Protein AF-0000000085076471 (afdb_homodimer)

Solvent-accessible surface area (backbone atoms only — not comparable to full-atom values): 41042 Å² total; per-residue (Å²): 130,79,91,50,96,36,55,68,54,62,68,54,58,72,89,50,57,56,76,77,64,23,30,38,33,40,38,34,35,48,52,70,43,69,57,52,40,58,77,65,61,58,51,80,70,70,42,78,52,56,52,44,50,57,55,6,49,51,4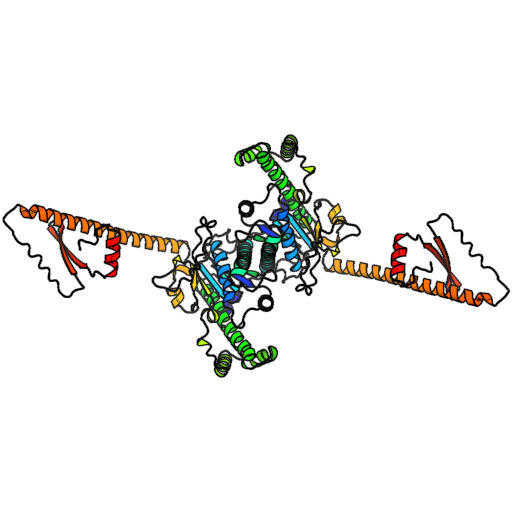9,30,46,60,80,34,77,55,45,38,41,33,43,34,41,87,64,33,37,37,39,32,29,39,29,70,55,60,65,81,64,39,24,48,46,53,54,34,10,36,40,32,6,27,28,39,18,35,40,59,71,46,38,56,77,51,32,72,90,46,77,84,86,68,68,66,39,35,31,23,41,75,38,62,32,78,41,72,67,55,43,47,34,39,56,26,37,54,34,52,46,32,31,53,52,40,54,49,41,45,40,42,45,44,37,30,74,74,69,64,41,48,73,68,55,32,49,58,68,50,55,87,56,51,72,68,54,45,51,49,53,29,45,75,74,72,40,62,74,86,70,51,59,43,53,61,46,40,16,42,36,36,30,51,40,88,68,62,56,91,94,58,68,78,61,57,48,71,58,73,73,58,55,84,82,51,64,77,57,83,70,74,56,52,33,59,40,52,58,71,67,68,55,62,68,47,50,68,71,47,59,64,60,79,44,42,64,70,56,46,52,50,50,49,49,51,48,47,50,50,47,48,49,46,46,50,46,48,49,48,45,48,50,51,46,49,49,47,48,48,47,51,53,51,45,56,64,54,56,69,66,66,77,85,67,81,72,79,74,75,76,72,76,75,60,72,96,61,55,45,74,43,76,42,69,47,60,44,98,82,64,51,63,45,72,41,72,40,71,48,62,74,59,75,73,62,55,55,57,53,43,64,69,56,73,50,68,73,77,78,109,130,78,91,49,94,38,57,68,55,61,70,55,58,71,90,49,58,57,74,76,62,23,30,39,34,42,39,36,35,49,51,68,42,70,56,52,38,59,75,64,61,57,52,79,69,70,41,77,52,56,51,44,50,55,56,8,48,52,48,32,44,61,79,33,78,54,45,39,42,32,42,34,44,85,63,33,36,36,37,33,30,39,30,72,55,61,67,83,65,40,23,49,48,52,52,33,10,36,41,33,7,28,27,40,18,36,38,59,71,46,37,55,78,51,31,72,89,47,77,84,86,69,66,65,40,34,32,24,40,75,38,63,33,78,42,71,67,55,43,47,36,40,56,25,37,54,34,53,46,33,31,52,52,40,53,49,41,44,39,42,45,45,37,32,73,74,67,64,42,48,73,68,54,34,50,58,69,48,55,87,56,50,73,68,53,46,50,49,52,29,44,75,73,72,38,62,72,87,71,52,59,43,54,61,46,38,15,40,36,37,30,50,41,88,70,61,55,92,94,59,69,76,60,56,50,72,57,71,73,57,54,84,84,49,62,76,55,83,71,75,56,52,32,60,39,52,57,71,66,69,55,63,68,48,50,68,72,46,59,66,60,80,43,43,63,70,58,46,52,50,50,47,51,50,48,48,50,50,48,48,49,49,48,49,46,47,50,49,46,48,52,51,46,49,50,49,48,49,46,50,52,51,45,53,63,53,55,69,66,62,79,86,67,78,74,77,74,74,77,73,76,76,61,72,95,61,55,46,74,43,76,43,68,49,59,46,98,82,65,50,64,45,72,42,73,40,71,48,64,74,58,74,71,60,53,56,57,50,42,64,69,55,73,52,69,73,78,79,109

Structure (mmCIF, N/CA/C/O backbone):
data_AF-0000000085076471-model_v1
#
loop_
_entity.id
_entity.type
_entity.pdbx_description
1 polymer 'Probable tRNA(His) guanylyltransferase'
#
loop_
_atom_site.group_PDB
_atom_site.id
_atom_site.type_symbol
_atom_site.label_atom_id
_atom_site.label_alt_id
_atom_site.label_comp_id
_atom_site.label_asym_id
_atom_site.label_entity_id
_atom_site.label_seq_id
_atom_site.pdbx_PDB_ins_code
_atom_site.Cartn_x
_atom_site.Cartn_y
_atom_site.Cartn_z
_atom_site.occupancy
_atom_site.B_iso_or_equiv
_atom_site.auth_seq_id
_atom_site.auth_comp_id
_atom_site.auth_asym_id
_atom_site.auth_atom_id
_atom_site.pdbx_PDB_model_num
ATOM 1 N N . MET A 1 1 ? 13.703 -21.672 -1.075 1 48.91 1 MET A N 1
ATOM 2 C CA . MET A 1 1 ? 13.562 -21.547 -2.523 1 48.91 1 MET A CA 1
ATOM 3 C C . MET A 1 1 ? 14.352 -22.641 -3.24 1 48.91 1 MET A C 1
ATOM 5 O O . MET A 1 1 ? 15.508 -22.891 -2.898 1 48.91 1 MET A O 1
ATOM 9 N N . ALA A 1 2 ? 13.594 -23.547 -3.814 1 55.06 2 ALA A N 1
ATOM 10 C CA . ALA A 1 2 ? 14.227 -24.703 -4.426 1 55.06 2 ALA A CA 1
ATOM 11 C C . ALA A 1 2 ? 15.211 -24.297 -5.516 1 55.06 2 ALA A C 1
ATOM 13 O O . ALA A 1 2 ? 15.008 -23.281 -6.191 1 55.06 2 ALA A O 1
ATOM 14 N N . LYS A 1 3 ? 16.312 -24.922 -5.457 1 66.56 3 LYS A N 1
ATOM 15 C CA . LYS A 1 3 ? 17.406 -24.766 -6.422 1 66.56 3 LYS A CA 1
ATOM 16 C C . LYS A 1 3 ? 16.953 -25.156 -7.828 1 66.56 3 LYS A C 1
ATOM 18 O O . LYS A 1 3 ? 16.422 -26.25 -8.039 1 66.56 3 LYS A O 1
ATOM 23 N N . SER A 1 4 ? 16.453 -24.172 -8.633 1 78.38 4 SER A N 1
ATOM 24 C CA . SER A 1 4 ? 16.125 -24.422 -10.039 1 78.38 4 SER A CA 1
ATOM 25 C C . SER A 1 4 ? 17.141 -23.75 -10.961 1 78.38 4 SER A C 1
ATOM 27 O O . SER A 1 4 ? 17.922 -22.906 -10.523 1 78.38 4 SER A O 1
ATOM 29 N N . ARG A 1 5 ? 17.188 -24.219 -12.188 1 87.81 5 ARG A N 1
ATOM 30 C CA . ARG A 1 5 ? 18.078 -23.656 -13.195 1 87.81 5 ARG A CA 1
ATOM 31 C C . ARG A 1 5 ? 17.766 -22.188 -13.445 1 87.81 5 ARG A C 1
ATOM 33 O O . ARG A 1 5 ? 18.562 -21.469 -14.047 1 87.81 5 ARG A O 1
ATOM 40 N N . PHE A 1 6 ? 16.609 -21.703 -12.961 1 92.5 6 PHE A N 1
ATOM 41 C CA . PHE A 1 6 ? 16.172 -20.344 -13.227 1 92.5 6 PHE A CA 1
ATOM 42 C C . PHE A 1 6 ? 16.609 -19.406 -12.102 1 92.5 6 PHE A C 1
ATOM 44 O O . PHE A 1 6 ? 16.438 -18.188 -12.195 1 92.5 6 PHE A O 1
ATOM 51 N N . GLU A 1 7 ? 17.281 -19.859 -11.086 1 90.44 7 GLU A N 1
ATOM 52 C CA . GLU A 1 7 ? 17.562 -19.109 -9.859 1 90.44 7 GLU A CA 1
ATOM 53 C C . GLU A 1 7 ? 18.469 -17.922 -10.141 1 90.44 7 GLU A C 1
ATOM 55 O O . GLU A 1 7 ? 18.516 -16.969 -9.344 1 90.44 7 GLU A O 1
ATOM 60 N N . TYR A 1 8 ? 19.172 -17.969 -11.312 1 92.44 8 TYR A N 1
ATOM 61 C CA . TYR A 1 8 ? 20.094 -16.891 -11.625 1 92.44 8 TYR A CA 1
ATOM 62 C C . TYR A 1 8 ? 19.359 -15.57 -11.773 1 92.44 8 TYR A C 1
ATOM 64 O O . TYR A 1 8 ? 19.953 -14.5 -11.609 1 92.44 8 TYR A O 1
ATOM 72 N N . VAL A 1 9 ? 18.031 -15.531 -12.008 1 93.88 9 VAL A N 1
ATOM 73 C CA . VAL A 1 9 ? 17.25 -14.32 -12.219 1 93.88 9 VAL A CA 1
ATOM 74 C C . VAL A 1 9 ? 17.188 -13.5 -10.938 1 93.88 9 VAL A C 1
ATOM 76 O O . VAL A 1 9 ? 16.906 -12.305 -10.969 1 93.88 9 VAL A O 1
ATOM 79 N N . ARG A 1 10 ? 17.453 -14.148 -9.789 1 92.31 10 ARG A N 1
ATOM 80 C CA . ARG A 1 10 ? 17.484 -13.445 -8.508 1 92.31 10 ARG A CA 1
ATOM 81 C C . ARG A 1 10 ? 18.625 -12.43 -8.469 1 92.31 10 ARG A C 1
ATOM 83 O O . ARG A 1 10 ? 18.547 -11.43 -7.758 1 92.31 10 ARG A O 1
ATOM 90 N N . ASP A 1 11 ? 19.578 -12.703 -9.289 1 92.81 11 ASP A N 1
ATOM 91 C CA . ASP A 1 11 ? 20.781 -11.859 -9.281 1 92.81 11 ASP A CA 1
ATOM 92 C C . ASP A 1 11 ? 20.484 -10.492 -9.898 1 92.81 11 ASP A C 1
ATOM 94 O O . ASP A 1 11 ? 21.297 -9.57 -9.773 1 92.81 11 ASP A O 1
ATOM 98 N N . PHE A 1 12 ? 19.375 -10.328 -10.539 1 94.56 12 PHE A N 1
ATOM 99 C CA . PHE A 1 12 ? 19 -9.039 -11.125 1 94.56 12 PHE A CA 1
ATOM 100 C C . PHE A 1 12 ? 18.422 -8.109 -10.062 1 94.56 12 PHE A C 1
ATOM 102 O O . PHE A 1 12 ? 18.281 -6.906 -10.297 1 94.56 12 PHE A O 1
ATOM 109 N N . GLU A 1 13 ? 18.109 -8.656 -8.898 1 92.62 13 GLU A N 1
ATOM 110 C CA . GLU A 1 13 ? 17.672 -7.801 -7.801 1 92.62 13 GLU A CA 1
ATOM 111 C C . GLU A 1 13 ? 18.812 -6.91 -7.309 1 92.62 13 GLU A C 1
ATOM 113 O O . GLU A 1 13 ? 19.953 -7.367 -7.172 1 92.62 13 GLU A O 1
ATOM 118 N N . GLU A 1 14 ? 18.484 -5.609 -7.172 1 89.62 14 GLU A N 1
ATOM 119 C CA . GLU A 1 14 ? 19.484 -4.648 -6.719 1 89.62 14 GLU A CA 1
ATOM 120 C C . GLU A 1 14 ? 19.281 -4.289 -5.25 1 89.62 14 GLU A C 1
ATOM 122 O O . GLU A 1 14 ? 18.141 -4.25 -4.77 1 89.62 14 GLU A O 1
ATOM 127 N N . SER A 1 15 ? 20.469 -4.145 -4.586 1 89.06 15 SER A N 1
ATOM 128 C CA . SER A 1 15 ? 20.375 -3.598 -3.238 1 89.06 15 SER A CA 1
ATOM 129 C C . SER A 1 15 ? 19.844 -2.17 -3.254 1 89.06 15 SER A C 1
ATOM 131 O O . SER A 1 15 ? 20.203 -1.373 -4.117 1 89.06 15 SER A O 1
ATOM 133 N N . ASP A 1 16 ? 18.953 -1.891 -2.344 1 93.25 16 ASP A N 1
ATOM 134 C CA . ASP A 1 16 ? 18.391 -0.546 -2.332 1 93.25 16 ASP A CA 1
ATOM 135 C C . ASP A 1 16 ? 18.453 0.065 -0.933 1 93.25 16 ASP A C 1
ATOM 137 O O . ASP A 1 16 ? 17.609 0.886 -0.567 1 93.25 16 ASP A O 1
ATOM 141 N N . ALA A 1 17 ? 19.406 -0.477 -0.119 1 96 17 ALA A N 1
ATOM 142 C CA . ALA A 1 17 ? 19.641 0.118 1.194 1 96 17 ALA A CA 1
ATOM 143 C C . ALA A 1 17 ? 20.094 1.571 1.066 1 96 17 ALA A C 1
ATOM 145 O O . ALA A 1 17 ? 20.984 1.884 0.271 1 96 17 ALA A O 1
ATOM 146 N N . VAL A 1 18 ? 19.516 2.449 1.851 1 96.94 18 VAL A N 1
ATOM 147 C CA . VAL A 1 18 ? 19.844 3.867 1.751 1 96.94 18 VAL A CA 1
ATOM 148 C C . VAL A 1 18 ? 20.953 4.211 2.752 1 96.94 18 VAL A C 1
ATOM 150 O O . VAL A 1 18 ? 21.266 3.414 3.637 1 96.94 18 VAL A O 1
ATOM 153 N N . MET A 1 19 ? 21.484 5.352 2.627 1 96.31 19 MET A N 1
ATOM 154 C CA . MET A 1 19 ? 22.656 5.809 3.377 1 96.31 19 MET A CA 1
ATOM 155 C C . MET A 1 19 ? 22.375 5.793 4.875 1 96.31 19 MET A C 1
ATOM 157 O O . MET A 1 19 ? 21.281 6.16 5.316 1 96.31 19 MET A O 1
ATOM 161 N N . LYS A 1 20 ? 23.375 5.379 5.621 1 94.81 20 LYS A N 1
ATOM 162 C CA . LYS A 1 20 ? 23.297 5.355 7.078 1 94.81 20 LYS A CA 1
ATOM 163 C C . LYS A 1 20 ? 23.469 6.758 7.66 1 94.81 20 LYS A C 1
ATOM 165 O O . LYS A 1 20 ? 23.953 7.664 6.977 1 94.81 20 LYS A O 1
ATOM 170 N N . GLN A 1 21 ? 22.969 6.961 8.852 1 94.56 21 GLN A N 1
ATOM 171 C CA . GLN A 1 21 ? 23.172 8.164 9.656 1 94.56 21 GLN A CA 1
ATOM 172 C C . GLN A 1 21 ? 22.516 9.375 9.016 1 94.56 21 GLN A C 1
ATOM 174 O O . GLN A 1 21 ? 23.062 10.477 9.039 1 94.56 21 GLN A O 1
ATOM 179 N N . CYS A 1 22 ? 21.453 9.148 8.258 1 96.88 22 CYS A N 1
ATOM 180 C CA . CYS A 1 22 ? 20.531 10.164 7.758 1 96.88 22 CYS A CA 1
ATOM 181 C C . CYS A 1 22 ? 19.109 9.852 8.195 1 96.88 22 CYS A C 1
ATOM 183 O O . CYS A 1 22 ? 18.719 8.688 8.305 1 96.88 22 CYS A O 1
ATOM 185 N N . PHE A 1 23 ? 18.375 10.953 8.469 1 97.81 23 PHE A N 1
ATOM 186 C CA . PHE A 1 23 ? 16.938 10.742 8.695 1 97.81 23 PHE A CA 1
ATOM 187 C C . PHE A 1 23 ? 16.281 10.172 7.449 1 97.81 23 PHE A C 1
ATOM 189 O O . PHE A 1 23 ? 16.578 10.586 6.328 1 97.81 23 PHE A O 1
ATOM 196 N N . ILE A 1 24 ? 15.5 9.164 7.648 1 98.44 24 ILE A N 1
ATOM 197 C CA . ILE A 1 24 ? 14.617 8.695 6.582 1 98.44 24 ILE A CA 1
ATOM 198 C C . ILE A 1 24 ? 13.234 9.32 6.742 1 98.44 24 ILE A C 1
ATOM 200 O O . ILE A 1 24 ? 12.633 9.25 7.812 1 98.44 24 ILE A O 1
ATOM 204 N N . VAL A 1 25 ? 12.742 9.992 5.75 1 98.75 25 VAL A N 1
ATOM 205 C CA . VAL A 1 25 ? 11.367 10.461 5.742 1 98.75 25 VAL A CA 1
ATOM 206 C C . VAL A 1 25 ? 10.562 9.695 4.695 1 98.75 25 VAL A C 1
ATOM 208 O O . VAL A 1 25 ? 10.891 9.711 3.51 1 98.75 25 VAL A O 1
ATOM 211 N N . LEU A 1 26 ? 9.602 8.945 5.16 1 98.81 26 LEU A N 1
ATOM 212 C CA . LEU A 1 26 ? 8.609 8.312 4.305 1 98.81 26 LEU A CA 1
ATOM 213 C C . LEU A 1 26 ? 7.391 9.211 4.121 1 98.81 26 LEU A C 1
ATOM 215 O O . LEU A 1 26 ? 6.66 9.477 5.078 1 98.81 26 LEU A O 1
ATOM 219 N N . ARG A 1 27 ? 7.188 9.688 2.943 1 98.75 27 ARG A N 1
ATOM 220 C CA . ARG A 1 27 ? 6.035 10.539 2.666 1 98.75 27 ARG A CA 1
ATOM 221 C C . ARG A 1 27 ? 4.98 9.789 1.864 1 98.75 27 ARG A C 1
ATOM 223 O O . ARG A 1 27 ? 5.27 9.258 0.788 1 98.75 27 ARG A O 1
ATOM 230 N N . ILE A 1 28 ? 3.854 9.672 2.389 1 98.81 28 ILE A N 1
ATOM 231 C CA . ILE A 1 28 ? 2.705 9.031 1.764 1 98.81 28 ILE A CA 1
ATOM 232 C C . ILE A 1 28 ? 1.683 10.086 1.349 1 98.81 28 ILE A C 1
ATOM 234 O O . ILE A 1 28 ? 1.425 11.031 2.092 1 98.81 28 ILE A O 1
ATOM 238 N N . ASP A 1 29 ? 1.094 9.945 0.161 1 98 29 ASP A N 1
ATOM 239 C CA . ASP A 1 29 ? 0.133 10.906 -0.367 1 98 29 ASP A CA 1
ATOM 240 C C . ASP A 1 29 ? -0.987 10.203 -1.131 1 98 29 ASP A C 1
ATOM 242 O O . ASP A 1 29 ? -0.736 9.25 -1.873 1 98 29 ASP A O 1
ATOM 246 N N . GLY A 1 30 ? -2.164 10.656 -0.948 1 97.88 30 GLY A N 1
ATOM 247 C CA . GLY A 1 30 ? -3.299 10.07 -1.642 1 97.88 30 GLY A CA 1
ATOM 248 C C . GLY A 1 30 ? -3.225 10.227 -3.148 1 97.88 30 GLY A C 1
ATOM 249 O O . GLY A 1 30 ? -2.807 11.273 -3.648 1 97.88 30 GLY A O 1
ATOM 250 N N . SER A 1 31 ? -3.584 9.148 -3.865 1 96 31 SER A N 1
ATOM 251 C CA . SER A 1 31 ? -3.664 9.195 -5.32 1 96 31 SER A CA 1
ATOM 252 C C . SER A 1 31 ? -5.074 9.539 -5.789 1 96 31 SER A C 1
ATOM 254 O O . SER A 1 31 ? -6.02 8.789 -5.535 1 96 31 SER A O 1
ATOM 256 N N . ASN A 1 32 ? -5.234 10.68 -6.543 1 94.06 32 ASN A N 1
ATOM 257 C CA . ASN A 1 32 ? -6.539 11.156 -6.992 1 94.06 32 ASN A CA 1
ATOM 258 C C . ASN A 1 32 ? -7.512 11.305 -5.824 1 94.06 32 ASN A C 1
ATOM 260 O O . ASN A 1 32 ? -8.656 10.867 -5.906 1 94.06 32 ASN A O 1
ATOM 264 N N . PHE A 1 33 ? -7 11.914 -4.801 1 95.38 33 PHE A N 1
ATOM 265 C CA . PHE A 1 33 ? -7.762 11.945 -3.557 1 95.38 33 PHE A CA 1
ATOM 266 C C . PHE A 1 33 ? -8.859 12.992 -3.621 1 95.38 33 PHE A C 1
ATOM 268 O O . PHE A 1 33 ? -9.859 12.898 -2.898 1 95.38 33 PHE A O 1
ATOM 275 N N . HIS A 1 34 ? -8.672 14.047 -4.449 1 92.88 34 HIS A N 1
ATOM 276 C CA . HIS A 1 34 ? -9.75 15.016 -4.633 1 92.88 34 HIS A CA 1
ATOM 277 C C . HIS A 1 34 ? -11.016 14.352 -5.152 1 92.88 34 HIS A C 1
ATOM 279 O O . HIS A 1 34 ? -12.109 14.625 -4.664 1 92.88 34 HIS A O 1
ATOM 285 N N . ARG A 1 35 ? -10.867 13.43 -6.062 1 94.56 35 ARG A N 1
ATOM 286 C CA . ARG A 1 35 ? -12.008 12.68 -6.59 1 94.56 35 ARG A CA 1
ATOM 287 C C . ARG A 1 35 ? -12.586 11.75 -5.527 1 94.56 35 ARG A C 1
ATOM 289 O O . ARG A 1 35 ? -13.805 11.625 -5.406 1 94.56 35 ARG A O 1
ATOM 296 N N . PHE A 1 36 ? -11.719 11.125 -4.859 1 96.69 36 PHE A N 1
ATOM 297 C CA . PHE A 1 36 ? -12.125 10.227 -3.785 1 96.69 36 PHE A CA 1
ATOM 298 C C . PHE A 1 36 ? -12.977 10.969 -2.758 1 96.69 36 PHE A C 1
ATOM 300 O O . PHE A 1 36 ? -14.047 10.492 -2.379 1 96.69 36 PHE A O 1
ATOM 307 N N . SER A 1 37 ? -12.484 12.156 -2.322 1 96.44 37 SER A N 1
ATOM 308 C CA . SER A 1 37 ? -13.195 12.953 -1.326 1 96.44 37 SER A CA 1
ATOM 309 C C . SER A 1 37 ? -14.523 13.461 -1.869 1 96.44 37 SER A C 1
ATOM 311 O O . SER A 1 37 ? -15.531 13.477 -1.152 1 96.44 37 SER A O 1
ATOM 313 N N . ASP A 1 38 ? -14.578 13.805 -3.121 1 95 38 ASP A N 1
ATOM 314 C CA . ASP A 1 38 ? -15.805 14.297 -3.738 1 95 38 ASP A CA 1
ATOM 315 C C . ASP A 1 38 ? -16.859 13.188 -3.838 1 95 38 ASP A C 1
ATOM 317 O O . ASP A 1 38 ? -18 13.375 -3.438 1 95 38 ASP A O 1
ATOM 321 N N . LYS A 1 39 ? -16.422 12.055 -4.301 1 96.19 39 LYS A N 1
ATOM 322 C CA . LYS A 1 39 ? -17.344 10.938 -4.508 1 96.19 39 LYS A CA 1
ATOM 323 C C . LYS A 1 39 ? -17.922 10.438 -3.186 1 96.19 39 LYS A C 1
ATOM 325 O O . LYS A 1 39 ? -19.062 9.992 -3.131 1 96.19 39 LYS A O 1
ATOM 330 N N . HIS A 1 40 ? -17.156 10.586 -2.162 1 97.5 40 HIS A N 1
ATOM 331 C CA . HIS A 1 40 ? -17.609 10.094 -0.867 1 97.5 40 HIS A CA 1
ATOM 332 C C . HIS A 1 40 ? -18.234 11.211 -0.043 1 97.5 40 HIS A C 1
ATOM 334 O O . HIS A 1 40 ? -18.531 11.023 1.14 1 97.5 40 HIS A O 1
ATOM 340 N N . GLY A 1 41 ? -18.328 12.422 -0.586 1 96.56 41 GLY A N 1
ATOM 341 C CA . GLY A 1 41 ? -19.078 13.5 0.033 1 96.56 41 GLY A CA 1
ATOM 342 C C . GLY A 1 41 ? -18.391 14.094 1.246 1 96.56 41 GLY A C 1
ATOM 343 O O . GLY A 1 41 ? -19.031 14.383 2.254 1 96.56 41 GLY A O 1
ATOM 344 N N . PHE A 1 42 ? -17.109 14.273 1.178 1 96.5 42 PHE A N 1
ATOM 345 C CA . PHE A 1 42 ? -16.422 14.945 2.273 1 96.5 42 PHE A CA 1
ATOM 346 C C . PHE A 1 42 ? -16.953 16.359 2.457 1 96.5 42 PHE A C 1
ATOM 348 O O . PHE A 1 42 ? -17.203 17.062 1.479 1 96.5 42 PHE A O 1
ATOM 355 N N . VAL A 1 43 ? -17.062 16.719 3.691 1 95.62 43 VAL A N 1
ATOM 356 C CA . VAL A 1 43 ? -17.453 18.078 3.996 1 95.62 43 VAL A CA 1
ATOM 357 C C . VAL A 1 43 ? -16.359 19.047 3.572 1 95.62 43 VAL A C 1
ATOM 359 O O . VAL A 1 43 ? -15.172 18.781 3.787 1 95.62 43 VAL A O 1
ATOM 362 N N . LYS A 1 44 ? -16.75 20.094 2.945 1 93.25 44 LYS A N 1
ATOM 363 C CA . LYS A 1 44 ? -15.797 21.125 2.523 1 93.25 44 LYS A CA 1
ATOM 364 C C . LYS A 1 44 ? -15.93 22.391 3.373 1 93.25 44 LYS A C 1
ATOM 366 O O . LYS A 1 44 ? -17.031 22.75 3.781 1 93.25 44 LYS A O 1
ATOM 371 N N . PRO A 1 45 ?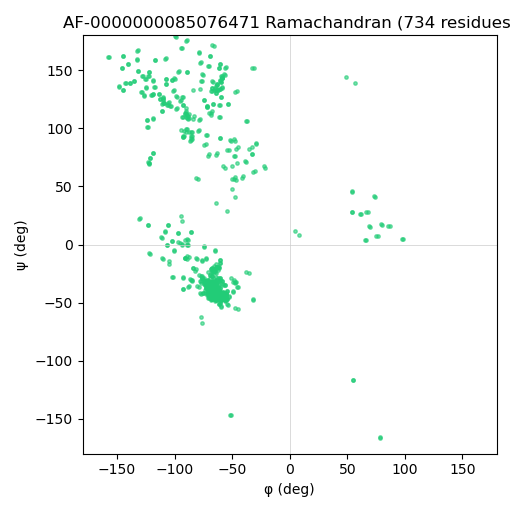 -14.852 23.156 3.77 1 92.94 45 PRO A N 1
ATOM 372 C CA . PRO A 1 45 ? -13.461 22.953 3.354 1 92.94 45 PRO A CA 1
ATOM 373 C C . P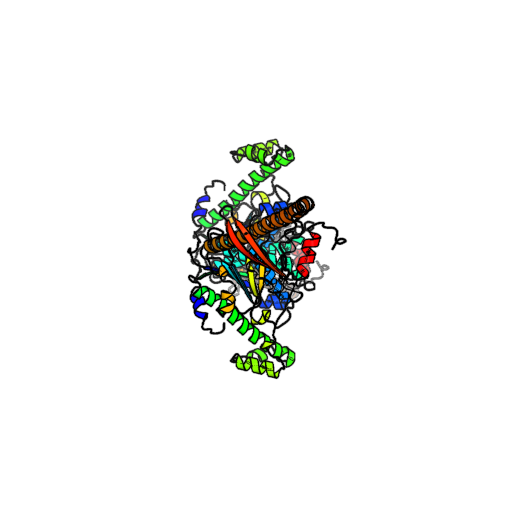RO A 1 45 ? -12.742 21.906 4.207 1 92.94 45 PRO A C 1
ATOM 375 O O . PRO A 1 45 ? -11.711 21.375 3.789 1 92.94 45 PRO A O 1
ATOM 378 N N . ASN A 1 46 ? -13.289 21.672 5.391 1 92.31 46 ASN A N 1
ATOM 379 C CA . ASN A 1 46 ? -12.633 20.766 6.324 1 92.31 46 ASN A CA 1
ATOM 380 C C . ASN A 1 46 ? -13.602 19.703 6.844 1 92.31 46 ASN A C 1
ATOM 382 O O . ASN A 1 46 ? -14.711 20.031 7.277 1 92.31 46 ASN A O 1
ATOM 386 N N . ASP A 1 47 ? -13.219 18.484 6.805 1 94.75 47 ASP A N 1
ATOM 387 C CA . ASP A 1 47 ? -14.023 17.359 7.301 1 94.75 47 ASP A CA 1
ATOM 388 C C . ASP A 1 47 ? -13.305 16.641 8.438 1 94.75 47 ASP A C 1
ATOM 390 O O . ASP A 1 47 ? -12.312 15.938 8.211 1 94.75 47 ASP A O 1
ATOM 394 N N . GLU A 1 48 ? -13.75 16.781 9.578 1 92.62 48 GLU A N 1
ATOM 395 C CA . GLU A 1 48 ? -13.102 16.203 10.75 1 92.62 48 GLU A CA 1
ATOM 396 C C . GLU A 1 48 ? -13.039 14.68 10.641 1 92.62 48 GLU A C 1
ATOM 398 O O . GLU A 1 48 ? -12.156 14.047 11.227 1 92.62 48 GLU A O 1
ATOM 403 N N . ARG A 1 49 ? -13.969 14.055 9.945 1 94.31 49 ARG A N 1
ATOM 404 C CA . ARG A 1 49 ? -13.961 12.609 9.766 1 94.31 49 ARG A CA 1
ATOM 405 C C . ARG A 1 49 ? -12.703 12.148 9.039 1 94.31 49 ARG A C 1
ATOM 407 O O . ARG A 1 49 ? -12.305 10.984 9.156 1 94.31 49 ARG A O 1
ATOM 414 N N . ALA A 1 50 ? -12.086 13.109 8.359 1 93.25 50 ALA A N 1
ATOM 415 C CA . ALA A 1 50 ? -10.891 12.797 7.578 1 93.25 50 ALA A CA 1
ATOM 416 C C . ALA A 1 50 ? -9.68 12.594 8.484 1 93.25 50 ALA A C 1
ATOM 418 O O . ALA A 1 50 ? -8.609 12.203 8.023 1 93.25 50 ALA A O 1
ATOM 419 N N . LEU A 1 51 ? -9.93 12.781 9.82 1 90.69 51 LEU A N 1
ATOM 420 C CA . LEU A 1 51 ? -8.906 12.422 10.789 1 90.69 51 LEU A CA 1
ATOM 421 C C . LEU A 1 51 ? -8.641 10.914 10.773 1 90.69 51 LEU A C 1
ATOM 423 O O . LEU A 1 51 ? -7.715 10.438 11.422 1 90.69 51 LEU A O 1
ATOM 427 N N . LEU A 1 52 ? -9.383 10.227 10.023 1 95.88 52 LEU A N 1
ATOM 428 C CA . LEU A 1 52 ? -9.125 8.828 9.688 1 95.88 52 LEU A CA 1
ATOM 429 C C . LEU A 1 52 ? -7.672 8.633 9.266 1 95.88 52 LEU A C 1
ATOM 431 O O . LEU A 1 52 ? -7.074 7.594 9.562 1 95.88 52 LEU A O 1
ATOM 435 N N . ALA A 1 53 ? -7.07 9.664 8.633 1 96.94 53 ALA A N 1
ATOM 436 C CA . ALA A 1 53 ? -5.676 9.594 8.203 1 96.94 53 ALA A CA 1
ATOM 437 C C . ALA A 1 53 ? -4.742 9.469 9.406 1 96.94 53 ALA A C 1
ATOM 439 O O . ALA A 1 53 ? -3.691 8.836 9.32 1 96.94 53 ALA A O 1
ATOM 440 N N . ASN A 1 54 ? -5.121 10.102 10.523 1 95.88 54 ASN A N 1
ATOM 441 C CA . ASN A 1 54 ? -4.332 9.961 11.742 1 95.88 54 ASN A CA 1
ATOM 442 C C . ASN A 1 54 ? -4.312 8.523 12.242 1 95.88 54 ASN A C 1
ATOM 444 O O . ASN A 1 54 ? -3.299 8.047 12.758 1 95.88 54 ASN A O 1
ATOM 448 N N . ARG A 1 55 ? -5.438 7.879 12.109 1 94.56 55 ARG A N 1
ATOM 449 C CA . ARG A 1 55 ? -5.508 6.469 12.484 1 94.56 55 ARG A CA 1
ATOM 450 C C . ARG A 1 55 ? -4.605 5.621 11.594 1 94.56 55 ARG A C 1
ATOM 452 O O . ARG A 1 55 ? -3.912 4.723 12.078 1 94.56 55 ARG A O 1
ATOM 459 N N . ALA A 1 56 ? -4.641 5.859 10.352 1 97.62 56 ALA A N 1
ATOM 460 C CA . ALA A 1 56 ? -3.754 5.172 9.414 1 97.62 56 ALA A CA 1
ATOM 461 C C . ALA A 1 56 ? -2.291 5.398 9.781 1 97.62 56 ALA A C 1
ATOM 463 O O . ALA A 1 56 ? -1.482 4.469 9.742 1 97.62 56 ALA A O 1
ATOM 464 N N . ALA A 1 57 ? -1.994 6.645 10.148 1 97.56 57 ALA A N 1
ATOM 465 C CA . ALA A 1 57 ? -0.627 6.98 10.539 1 97.56 57 ALA A CA 1
ATOM 466 C C . ALA A 1 57 ? -0.214 6.219 11.797 1 97.56 57 ALA A C 1
ATOM 468 O O . ALA A 1 57 ? 0.927 5.762 11.906 1 97.56 57 ALA A O 1
ATOM 469 N N . HIS A 1 58 ? -1.14 6.152 12.711 1 94.38 58 HIS A N 1
ATOM 470 C CA . HIS A 1 58 ? -0.886 5.352 13.906 1 94.38 58 HIS A CA 1
ATOM 471 C C . HIS A 1 58 ? -0.528 3.916 13.539 1 94.38 58 HIS A C 1
ATOM 473 O O . HIS A 1 58 ? 0.39 3.332 14.125 1 94.38 58 HIS A O 1
ATOM 479 N N . GLY A 1 59 ? -1.219 3.332 12.602 1 95.12 59 GLY A N 1
ATOM 480 C CA . GLY A 1 59 ? -0.914 1.993 12.125 1 95.12 59 GLY A CA 1
ATOM 481 C C . GLY A 1 59 ? 0.494 1.862 11.57 1 95.12 59 GLY A C 1
ATOM 482 O O . GLY A 1 59 ? 1.189 0.886 11.859 1 95.12 59 GLY A O 1
ATOM 483 N N . VAL A 1 60 ? 0.934 2.836 10.789 1 97.5 60 VAL A N 1
ATOM 484 C CA . VAL A 1 60 ? 2.275 2.816 10.211 1 97.5 60 VAL A CA 1
ATOM 485 C C . VAL A 1 60 ? 3.316 2.879 11.328 1 97.5 60 VAL A C 1
ATOM 487 O O . VAL A 1 60 ? 4.312 2.15 11.297 1 97.5 60 VAL A O 1
ATOM 490 N N . MET A 1 61 ? 3.057 3.701 12.328 1 95.38 61 MET A N 1
ATOM 491 C CA . MET A 1 61 ? 4.008 3.863 13.422 1 95.38 61 MET A CA 1
ATOM 492 C C . MET A 1 61 ? 4.137 2.574 14.227 1 95.38 61 MET A C 1
ATOM 494 O O . MET A 1 61 ? 5.16 2.336 14.867 1 95.38 61 MET A O 1
ATOM 498 N N . GLN A 1 62 ? 3.125 1.691 14.188 1 92.5 62 GLN A N 1
ATOM 499 C CA . GLN A 1 62 ? 3.186 0.415 14.898 1 92.5 62 GLN A CA 1
ATOM 500 C C . GLN A 1 62 ? 4.211 -0.518 14.258 1 92.5 62 GLN A C 1
ATOM 502 O O . GLN A 1 62 ? 4.852 -1.311 14.953 1 92.5 62 GLN A O 1
ATOM 507 N N . ILE A 1 63 ? 4.371 -0.408 12.969 1 92.69 63 ILE A N 1
ATOM 508 C CA . ILE A 1 63 ? 5.254 -1.352 12.289 1 92.69 63 ILE A CA 1
ATOM 509 C C . ILE A 1 63 ? 6.609 -0.699 12.031 1 92.69 63 ILE A C 1
ATOM 511 O O . ILE A 1 63 ? 7.516 -1.327 11.477 1 92.69 63 ILE A O 1
ATOM 515 N N . MET A 1 64 ? 6.684 0.608 12.375 1 93.69 64 MET A N 1
ATOM 516 C CA . MET A 1 64 ? 7.938 1.355 12.305 1 93.69 64 MET A CA 1
ATOM 517 C C . MET A 1 64 ? 8.336 1.878 13.688 1 93.69 64 MET A C 1
ATOM 519 O O . MET A 1 64 ? 8.219 3.074 13.953 1 93.69 64 MET A O 1
ATOM 523 N N . PRO A 1 65 ? 8.859 1.032 14.445 1 87.31 65 PRO A N 1
ATOM 524 C CA . PRO A 1 65 ? 9.102 1.42 15.836 1 87.31 65 PRO A CA 1
ATOM 525 C C . PRO A 1 65 ? 10.109 2.566 15.953 1 87.31 65 PRO A C 1
ATOM 527 O O . PRO A 1 65 ? 10.094 3.299 16.953 1 87.31 65 PRO A O 1
ATOM 530 N N . ASP A 1 66 ? 10.93 2.787 14.969 1 92 66 ASP A N 1
ATOM 531 C CA . ASP A 1 66 ? 11.938 3.838 15.016 1 92 66 ASP A CA 1
ATOM 532 C C . ASP A 1 66 ? 11.383 5.16 14.5 1 92 66 ASP A C 1
ATOM 534 O O . ASP A 1 66 ? 12.109 6.152 14.398 1 92 66 ASP A O 1
ATOM 538 N N . CYS A 1 67 ? 10.133 5.184 14.18 1 95.94 67 CYS A N 1
ATOM 539 C CA . CYS A 1 67 ? 9.508 6.434 13.773 1 95.94 67 CYS A CA 1
ATOM 540 C C . CYS A 1 67 ? 9.336 7.371 14.969 1 95.94 67 CYS A C 1
ATOM 542 O O . CYS A 1 67 ? 8.594 7.062 15.898 1 95.94 67 CYS A O 1
ATOM 544 N N . THR A 1 68 ? 9.922 8.508 14.977 1 94.06 68 THR A N 1
ATOM 545 C CA . THR A 1 68 ? 9.953 9.414 16.109 1 94.06 68 THR A CA 1
ATOM 546 C C . THR A 1 68 ? 8.812 10.422 16.047 1 94.06 68 THR A C 1
ATOM 548 O O . THR A 1 68 ? 8.25 10.805 17.062 1 94.06 68 THR A O 1
ATOM 551 N N . ILE A 1 69 ? 8.539 10.852 14.906 1 97.06 69 ILE A N 1
ATOM 552 C CA . ILE A 1 69 ? 7.504 11.859 14.688 1 97.06 69 ILE A CA 1
ATOM 553 C C . ILE A 1 69 ? 6.848 11.633 13.328 1 97.06 69 ILE A C 1
ATOM 555 O O . ILE A 1 69 ? 7.508 11.219 12.367 1 97.06 69 ILE A O 1
ATOM 559 N N . ALA A 1 70 ? 5.602 11.711 13.258 1 98.44 70 ALA A N 1
ATOM 560 C CA . ALA A 1 70 ? 4.844 11.75 12.016 1 98.44 70 ALA A CA 1
ATOM 561 C C . ALA A 1 70 ? 4.051 13.047 11.898 1 98.44 70 ALA A C 1
ATOM 563 O O . ALA A 1 70 ? 3.578 13.586 12.898 1 98.44 70 ALA A O 1
ATOM 564 N N . TYR A 1 71 ? 3.979 13.609 10.727 1 98.44 71 TYR A N 1
ATOM 565 C CA . TYR A 1 71 ? 3.215 14.82 10.453 1 98.44 71 TYR A CA 1
ATOM 566 C C . TYR A 1 71 ? 2.254 14.617 9.289 1 98.44 71 TYR A C 1
ATOM 568 O O . TYR A 1 71 ? 2.645 14.109 8.242 1 98.44 71 TYR A O 1
ATOM 576 N N . GLY A 1 72 ? 1.028 14.93 9.492 1 98 72 GLY A N 1
ATOM 577 C CA . GLY A 1 72 ? 0.024 14.75 8.453 1 98 72 GLY A CA 1
ATOM 578 C C . GLY A 1 72 ? -0.781 16 8.172 1 98 72 GLY A C 1
ATOM 579 O O . GLY A 1 72 ? -1.041 16.797 9.086 1 98 72 GLY A O 1
ATOM 580 N N . GLN A 1 73 ? -1.14 16.203 6.969 1 95.75 73 GLN A N 1
ATOM 581 C CA . GLN A 1 73 ? -2.092 17.188 6.488 1 95.75 73 GLN A CA 1
ATOM 582 C C . GLN A 1 73 ? -2.898 16.656 5.309 1 95.75 73 GLN A C 1
ATOM 584 O O . GLN A 1 73 ? -2.35 16 4.418 1 95.75 73 GLN A O 1
ATOM 589 N N . SER A 1 74 ? -4.188 16.844 5.371 1 92.75 74 SER A N 1
ATOM 590 C CA . SER A 1 74 ? -5.078 16.359 4.324 1 92.75 74 SER A CA 1
ATOM 591 C C . SER A 1 74 ? -4.887 14.859 4.094 1 92.75 74 SER A C 1
ATOM 593 O O . SER A 1 74 ? -5.059 14.062 5.012 1 92.75 74 SER A O 1
ATOM 595 N N . ASP A 1 75 ? -4.438 14.516 2.879 1 93.56 75 ASP A N 1
ATOM 596 C CA . ASP A 1 75 ? -4.23 13.117 2.539 1 93.56 75 ASP A CA 1
ATOM 597 C C . ASP A 1 75 ? -2.744 12.773 2.5 1 93.56 75 ASP A C 1
ATOM 599 O O . ASP A 1 75 ? -2.357 11.727 1.979 1 93.56 75 ASP A O 1
ATOM 603 N N . GLU A 1 76 ? -1.918 13.617 3.094 1 97.75 76 GLU A N 1
ATOM 604 C CA . GLU A 1 76 ? -0.471 13.43 3.062 1 97.75 76 GLU A CA 1
ATOM 605 C C . GLU A 1 76 ? 0.089 13.219 4.465 1 97.75 76 GLU A C 1
ATOM 607 O O . GLU A 1 76 ? -0.308 13.914 5.406 1 97.75 76 GLU A O 1
ATOM 612 N N . TYR A 1 77 ? 0.971 12.25 4.594 1 98.69 77 TYR A N 1
ATOM 613 C CA . TYR A 1 77 ? 1.665 12.023 5.859 1 98.69 77 TYR A CA 1
ATOM 614 C C . TYR A 1 77 ? 3.154 11.789 5.629 1 98.69 77 TYR A C 1
ATOM 616 O O . TYR A 1 77 ? 3.541 11.117 4.672 1 98.69 77 TYR A O 1
ATOM 624 N N . SER A 1 78 ? 3.926 12.367 6.535 1 98.88 78 SER A N 1
ATOM 625 C CA . SER A 1 78 ? 5.363 12.125 6.59 1 98.88 78 SER A CA 1
ATOM 626 C C . SER A 1 78 ? 5.75 11.383 7.863 1 98.88 78 SER A C 1
ATOM 628 O O . SER A 1 78 ? 5.324 11.75 8.961 1 98.88 78 SER A O 1
ATOM 630 N N . PHE A 1 79 ? 6.508 10.312 7.742 1 98.81 79 PHE A N 1
ATOM 631 C CA . PHE A 1 79 ? 7.023 9.531 8.867 1 98.81 79 PHE A CA 1
ATOM 632 C C . PHE A 1 79 ? 8.539 9.656 8.961 1 98.81 79 PHE A C 1
ATOM 634 O O . PHE A 1 79 ? 9.25 9.352 8.008 1 98.81 79 PHE A O 1
ATOM 641 N N . VAL A 1 80 ? 9.031 10.062 10.117 1 98.69 80 VAL A N 1
ATOM 642 C CA . VAL A 1 80 ? 10.461 10.289 10.297 1 98.69 80 VAL A CA 1
ATOM 643 C C . VAL A 1 80 ? 11.078 9.125 11.07 1 98.69 80 VAL A C 1
ATOM 645 O O . VAL A 1 80 ? 10.68 8.844 12.203 1 98.69 80 VAL A O 1
ATOM 648 N N . LEU A 1 81 ? 12.016 8.445 10.438 1 97.94 81 LEU A N 1
ATOM 649 C CA . LEU A 1 81 ? 12.812 7.418 11.109 1 97.94 81 LEU A CA 1
ATOM 650 C C . LEU A 1 81 ? 14.18 7.969 11.516 1 97.94 81 LEU A C 1
ATOM 652 O O . LEU A 1 81 ? 14.789 8.727 10.766 1 97.94 81 LEU A O 1
ATOM 656 N N . ARG A 1 82 ? 14.609 7.566 12.594 1 95.62 82 ARG A N 1
ATOM 657 C CA . ARG A 1 82 ? 15.859 8.047 13.172 1 95.62 82 ARG A CA 1
ATOM 658 C C . ARG A 1 82 ? 17.047 7.738 12.258 1 95.62 82 ARG A C 1
ATOM 660 O O . ARG A 1 82 ? 17 6.762 11.5 1 95.62 82 ARG A O 1
ATOM 667 N N . PRO A 1 83 ? 18.094 8.539 12.406 1 95.12 83 PRO A N 1
ATOM 668 C CA . PRO A 1 83 ? 19.266 8.344 11.547 1 95.12 83 PRO A CA 1
ATOM 669 C C . PRO A 1 83 ? 19.938 6.984 11.75 1 95.12 83 PRO A C 1
ATOM 671 O O . PRO A 1 83 ? 20.5 6.422 10.82 1 95.12 83 PRO A O 1
ATOM 674 N N . ASP A 1 84 ? 19.891 6.406 12.938 1 94.75 84 ASP A N 1
ATOM 675 C CA . ASP A 1 84 ? 20.594 5.168 13.242 1 94.75 84 ASP A CA 1
ATOM 676 C C . ASP A 1 84 ? 19.672 3.959 13.125 1 94.75 84 ASP A C 1
ATOM 678 O O . ASP A 1 84 ? 20.016 2.855 13.547 1 94.75 84 ASP A O 1
ATOM 682 N N . THR A 1 85 ? 18.453 4.168 12.578 1 95.19 85 THR A N 1
ATOM 683 C CA . THR A 1 85 ? 17.516 3.051 12.422 1 95.19 85 THR A CA 1
ATOM 684 C C . THR A 1 85 ? 18.125 1.963 11.539 1 95.19 85 THR A C 1
ATOM 686 O O . THR A 1 85 ? 18.875 2.258 10.617 1 95.19 85 THR A O 1
ATOM 689 N N . THR A 1 86 ? 17.828 0.711 11.828 1 94.62 86 THR A N 1
ATOM 690 C CA . THR A 1 86 ? 18.234 -0.43 11.016 1 94.62 86 THR A CA 1
ATOM 691 C C . THR A 1 86 ? 17.016 -1.245 10.586 1 94.62 86 THR A C 1
ATOM 693 O O . THR A 1 86 ? 17.156 -2.383 10.133 1 94.62 86 THR A O 1
ATOM 696 N N . VAL A 1 87 ? 15.883 -0.566 10.727 1 94.06 87 VAL A N 1
ATOM 697 C CA . VAL A 1 87 ? 14.641 -1.263 10.422 1 94.06 87 VAL A CA 1
ATOM 698 C C . VAL A 1 87 ? 14.648 -1.729 8.969 1 94.06 87 VAL A C 1
ATOM 700 O O . VAL A 1 87 ? 15.031 -0.975 8.07 1 94.06 87 VAL A O 1
ATOM 703 N N . HIS A 1 88 ? 14.383 -3.072 8.781 1 95.38 88 HIS A N 1
ATOM 704 C CA . HIS A 1 88 ? 14.305 -3.723 7.48 1 95.38 88 HIS A CA 1
ATOM 705 C C . HIS A 1 88 ? 15.57 -3.467 6.66 1 95.38 88 HIS A C 1
ATOM 707 O O . HIS A 1 88 ? 15.5 -3.32 5.438 1 95.38 88 HIS A O 1
ATOM 713 N N . GLY A 1 89 ? 16.688 -3.254 7.359 1 95.88 89 GLY A N 1
ATOM 714 C CA . GLY A 1 89 ? 17.953 -3.062 6.691 1 95.88 89 GLY A CA 1
ATOM 715 C C . GLY A 1 89 ? 18.047 -1.75 5.934 1 95.88 89 GLY A C 1
ATOM 716 O O . GLY A 1 89 ? 18.812 -1.628 4.977 1 95.88 89 GLY A O 1
ATOM 717 N N . ARG A 1 90 ? 17.125 -0.749 6.188 1 97.25 90 ARG A N 1
ATOM 718 C CA . ARG A 1 90 ? 17.047 0.558 5.543 1 97.25 90 ARG A CA 1
ATOM 719 C C . ARG A 1 90 ? 16.797 0.416 4.047 1 97.25 90 ARG A C 1
ATOM 721 O O . ARG A 1 90 ? 17.266 1.237 3.252 1 97.25 90 ARG A O 1
ATOM 728 N N . ARG A 1 91 ? 16.172 -0.692 3.668 1 97.44 91 ARG A N 1
ATOM 729 C CA . ARG A 1 91 ? 15.883 -0.922 2.256 1 97.44 91 ARG A CA 1
ATOM 730 C C . ARG A 1 91 ? 14.734 -0.038 1.779 1 97.44 91 ARG A C 1
ATOM 732 O O . ARG A 1 91 ? 13.609 -0.147 2.275 1 97.44 91 ARG A O 1
ATOM 739 N N . ARG A 1 92 ? 14.945 0.741 0.753 1 97.62 92 ARG A N 1
ATOM 740 C CA . ARG A 1 92 ? 14.039 1.781 0.28 1 97.62 92 ARG A CA 1
ATOM 741 C C . ARG A 1 92 ? 12.695 1.19 -0.136 1 97.62 92 ARG A C 1
ATOM 743 O O . ARG A 1 92 ? 11.641 1.611 0.355 1 97.62 92 ARG A O 1
ATOM 750 N N . GLN A 1 93 ? 12.68 0.194 -0.949 1 97.75 93 GLN A N 1
ATOM 751 C CA . GLN A 1 93 ? 11.445 -0.36 -1.48 1 97.75 93 GLN A CA 1
ATOM 752 C C . GLN A 1 93 ? 10.641 -1.057 -0.388 1 97.75 93 GLN A C 1
ATOM 754 O O . GLN A 1 93 ? 9.406 -0.957 -0.354 1 97.75 93 GLN A O 1
ATOM 759 N N . LYS A 1 94 ? 11.336 -1.781 0.488 1 97.56 94 LYS A N 1
ATOM 760 C CA . LYS A 1 94 ? 10.68 -2.467 1.595 1 97.56 94 LYS A CA 1
ATOM 761 C C . LYS A 1 94 ? 9.992 -1.475 2.525 1 97.56 94 LYS A C 1
ATOM 763 O O . LYS A 1 94 ? 8.82 -1.648 2.869 1 97.56 94 LYS A O 1
ATOM 768 N N . LEU A 1 95 ? 10.68 -0.402 2.857 1 98.31 95 LEU A N 1
ATOM 769 C CA . LEU A 1 95 ? 10.148 0.595 3.781 1 98.31 95 LEU A CA 1
ATOM 770 C C . LEU A 1 95 ? 8.961 1.333 3.166 1 98.31 95 LEU A C 1
ATOM 772 O O . LEU A 1 95 ? 7.91 1.455 3.791 1 98.31 95 LEU A O 1
ATOM 776 N N . VAL A 1 96 ? 9.109 1.749 1.961 1 98.56 96 VAL A N 1
ATOM 777 C CA . VAL A 1 96 ? 8.062 2.521 1.301 1 98.56 96 VAL A CA 1
ATOM 778 C C . VAL A 1 96 ? 6.824 1.647 1.099 1 98.56 96 VAL A C 1
ATOM 780 O O . VAL A 1 96 ? 5.707 2.057 1.423 1 98.56 96 VAL A O 1
ATOM 783 N N . SER A 1 97 ? 7.012 0.441 0.631 1 98.62 97 SER A N 1
ATOM 784 C CA . SER A 1 97 ? 5.887 -0.429 0.301 1 98.62 97 SER A CA 1
ATOM 785 C C . SER A 1 97 ? 5.145 -0.872 1.558 1 98.62 97 SER A C 1
ATOM 787 O O . SER A 1 97 ? 3.912 -0.846 1.598 1 98.62 97 SER A O 1
ATOM 789 N N . LEU A 1 98 ? 5.875 -1.217 2.594 1 98.38 98 LEU A N 1
ATOM 790 C CA . LEU A 1 98 ? 5.227 -1.639 3.832 1 98.38 98 LEU A CA 1
ATOM 791 C C . LEU A 1 98 ? 4.445 -0.487 4.457 1 98.38 98 LEU A C 1
ATOM 793 O O . LEU A 1 98 ? 3.326 -0.678 4.938 1 98.38 98 LEU A O 1
ATOM 797 N N . ALA A 1 99 ? 5.039 0.696 4.461 1 98.56 99 ALA A N 1
ATOM 798 C CA . ALA A 1 99 ? 4.367 1.864 5.027 1 98.56 99 ALA A CA 1
ATOM 799 C C . ALA A 1 99 ? 3.086 2.184 4.266 1 98.56 99 ALA A C 1
ATOM 801 O O . ALA A 1 99 ? 2.033 2.395 4.871 1 98.56 99 ALA A O 1
ATOM 802 N N . VAL A 1 100 ? 3.174 2.16 2.959 1 98.81 100 VAL A N 1
ATOM 803 C CA . VAL A 1 100 ? 2.025 2.5 2.123 1 98.81 100 VAL A CA 1
ATOM 804 C C . VAL A 1 100 ? 0.949 1.427 2.264 1 98.81 100 VAL A C 1
ATOM 806 O O . VAL A 1 100 ? -0.242 1.74 2.338 1 98.81 100 VAL A O 1
ATOM 809 N N . SER A 1 101 ? 1.38 0.175 2.285 1 98.75 101 SER A N 1
ATOM 810 C CA . SER A 1 101 ? 0.436 -0.924 2.463 1 98.75 101 SER A CA 1
ATOM 811 C C . SER A 1 101 ? -0.315 -0.8 3.783 1 98.75 101 SER A C 1
ATOM 813 O O . SER A 1 101 ? -1.544 -0.893 3.816 1 98.75 101 SER A O 1
ATOM 815 N N . LYS A 1 102 ? 0.43 -0.554 4.82 1 98.38 102 LYS A N 1
ATOM 816 C CA . LYS A 1 102 ? -0.177 -0.451 6.145 1 98.38 102 LYS A CA 1
ATOM 817 C C . LYS A 1 102 ? -1.102 0.76 6.234 1 98.38 102 LYS A C 1
ATOM 819 O O . LYS A 1 102 ? -2.211 0.664 6.762 1 98.38 102 LYS A O 1
ATOM 824 N N . PHE A 1 103 ? -0.644 1.914 5.742 1 98.62 103 PHE A N 1
ATOM 825 C CA . PHE A 1 103 ? -1.471 3.115 5.723 1 98.62 103 PHE A CA 1
ATOM 826 C C . PHE A 1 103 ? -2.785 2.857 4.996 1 98.62 103 PHE A C 1
ATOM 828 O O . PHE A 1 103 ? -3.859 3.156 5.52 1 98.62 103 PHE A O 1
ATOM 835 N N . THR A 1 104 ? -2.703 2.232 3.83 1 98.75 104 THR A N 1
ATOM 836 C CA . THR A 1 104 ? -3.863 1.929 2.998 1 98.75 104 THR A CA 1
ATOM 837 C C . THR A 1 104 ? -4.812 0.977 3.721 1 98.75 104 THR A C 1
ATOM 839 O O . THR A 1 104 ? -6.02 1.211 3.766 1 98.75 104 THR A O 1
ATOM 842 N N . ALA A 1 105 ? -4.234 -0.065 4.281 1 98.5 105 ALA A N 1
ATOM 843 C CA . ALA A 1 105 ? -5.035 -1.1 4.934 1 98.5 105 ALA A CA 1
ATOM 844 C C . ALA A 1 105 ? -5.766 -0.541 6.152 1 98.5 105 ALA A C 1
ATOM 846 O O . ALA A 1 105 ? -6.961 -0.788 6.332 1 98.5 105 ALA A O 1
ATOM 847 N N . VAL A 1 106 ? -5.09 0.246 6.93 1 97.75 106 VAL A N 1
ATOM 848 C CA . VAL A 1 106 ? -5.691 0.79 8.141 1 97.75 106 VAL A CA 1
ATOM 849 C C . VAL A 1 106 ? -6.738 1.839 7.773 1 97.75 106 VAL A C 1
ATOM 851 O O . VAL A 1 106 ? -7.812 1.89 8.375 1 97.75 106 VAL A O 1
ATOM 854 N N . TYR A 1 107 ? -6.426 2.676 6.785 1 98.19 107 TYR A N 1
ATOM 855 C CA . TYR A 1 107 ? -7.383 3.67 6.312 1 98.19 107 TYR A CA 1
ATOM 856 C C . TYR A 1 107 ? -8.711 3.02 5.953 1 98.19 107 TYR A C 1
ATOM 858 O O . TYR A 1 107 ? -9.773 3.484 6.379 1 98.19 107 TYR A O 1
ATOM 866 N N . GLN A 1 108 ? -8.602 1.94 5.266 1 97.94 108 GLN A N 1
ATOM 867 C CA . GLN A 1 108 ? -9.805 1.245 4.828 1 97.94 108 GLN A CA 1
ATOM 868 C C . GLN A 1 108 ? -10.461 0.492 5.984 1 97.94 108 GLN A C 1
ATOM 870 O O . GLN A 1 108 ? -11.688 0.464 6.102 1 97.94 108 GLN A O 1
ATOM 875 N N . PHE A 1 109 ? -9.672 -0.146 6.797 1 97.5 109 PHE A N 1
ATOM 876 C CA . PHE A 1 109 ? -10.164 -0.969 7.898 1 97.5 109 PHE A CA 1
ATOM 877 C C . PHE A 1 109 ? -11.023 -0.146 8.852 1 97.5 109 PHE A C 1
ATOM 879 O O . PHE A 1 109 ? -12.023 -0.637 9.367 1 97.5 109 PHE A O 1
ATOM 886 N N . TYR A 1 110 ? -10.711 1.171 8.992 1 96.56 110 TYR A N 1
ATOM 887 C CA . TYR A 1 110 ? -11.406 1.998 9.977 1 96.56 110 TYR A CA 1
ATOM 888 C C . TYR A 1 110 ? -12.359 2.975 9.289 1 96.56 110 TYR A C 1
ATOM 890 O O . TYR A 1 110 ? -12.867 3.902 9.93 1 96.56 110 TYR A O 1
ATOM 898 N N . TRP A 1 111 ? -12.617 2.828 8.047 1 97.56 111 TRP A N 1
ATOM 899 C CA . TRP A 1 111 ? -13.484 3.73 7.293 1 97.56 111 TRP A CA 1
ATOM 900 C C . TRP A 1 111 ? -14.852 3.857 7.953 1 97.56 111 TRP A C 1
ATOM 902 O O . TRP A 1 111 ? -15.305 4.965 8.242 1 97.56 111 TRP A O 1
ATOM 912 N N . ALA A 1 112 ? -15.438 2.73 8.32 1 96 112 ALA A N 1
ATOM 913 C CA . ALA A 1 112 ? -16.812 2.732 8.82 1 96 112 ALA A CA 1
ATOM 914 C C . ALA A 1 112 ? -16.891 3.408 10.188 1 96 112 ALA A C 1
ATOM 916 O O . ALA A 1 112 ? -17.938 3.963 10.547 1 96 112 ALA A O 1
ATOM 917 N N . HIS A 1 113 ? -15.828 3.367 10.875 1 95 113 HIS A N 1
ATOM 918 C CA . HIS A 1 113 ? -15.797 4.016 12.18 1 95 113 HIS A CA 1
ATOM 919 C C . HIS A 1 113 ? -15.844 5.531 12.047 1 95 113 HIS A C 1
ATOM 921 O O . HIS A 1 113 ? -16.5 6.211 12.836 1 95 113 HIS A O 1
ATOM 927 N N . PHE A 1 114 ? -15.18 6.078 11.094 1 95.94 114 PHE A N 1
ATOM 928 C CA . PHE A 1 114 ? -15.07 7.52 10.914 1 95.94 114 PHE A CA 1
ATOM 929 C C . PHE A 1 114 ? -16.156 8.039 9.984 1 95.94 114 PHE A C 1
ATOM 931 O O . PHE A 1 114 ? -16.578 9.195 10.086 1 95.94 114 PHE A O 1
ATOM 938 N N . PHE A 1 115 ? -16.562 7.141 9.102 1 97.25 115 PHE A N 1
ATOM 939 C CA . PHE A 1 115 ? -17.625 7.469 8.156 1 97.25 115 PHE A CA 1
ATOM 940 C C . PHE A 1 115 ? -18.797 6.492 8.289 1 97.25 115 PHE A C 1
ATOM 942 O O . PHE A 1 115 ? -19.109 5.762 7.348 1 97.25 115 PHE A O 1
ATOM 949 N N . PRO A 1 116 ? -19.516 6.539 9.336 1 95.75 116 PRO A N 1
ATOM 950 C CA . PRO A 1 116 ? -20.547 5.535 9.594 1 95.75 116 PRO A CA 1
ATOM 951 C C . PRO A 1 116 ? -21.703 5.605 8.609 1 95.75 116 PRO A C 1
ATOM 953 O O . PRO A 1 116 ? -22.359 4.59 8.336 1 95.75 116 PRO A O 1
ATOM 956 N N . GLU A 1 117 ? -21.953 6.766 8.062 1 96.69 117 GLU A N 1
ATOM 957 C CA . GLU A 1 117 ? -23.109 6.93 7.191 1 96.69 117 GLU A CA 1
ATOM 958 C C . GLU A 1 117 ? -22.688 6.93 5.723 1 96.69 117 GLU A C 1
ATOM 960 O O . GLU A 1 117 ? -23.516 7.203 4.844 1 96.69 117 GLU A O 1
ATOM 965 N N . THR A 1 118 ? -21.469 6.742 5.48 1 97 118 THR A N 1
ATOM 966 C CA . THR A 1 118 ? -20.953 6.781 4.117 1 97 118 THR A CA 1
ATOM 967 C C . THR A 1 118 ? -20.234 5.477 3.771 1 97 118 THR A C 1
ATOM 969 O O . THR A 1 118 ? -19.141 5.223 4.258 1 97 118 THR A O 1
ATOM 972 N N . ALA A 1 119 ? -20.859 4.723 2.969 1 96.19 119 ALA A N 1
ATOM 973 C CA . ALA A 1 119 ? -20.219 3.475 2.543 1 96.19 119 ALA A CA 1
ATOM 974 C C . ALA A 1 119 ? -19 3.746 1.681 1 96.19 119 ALA A C 1
ATOM 976 O O . ALA A 1 119 ? -18.984 4.684 0.88 1 96.19 119 ALA A O 1
ATOM 977 N N . LEU A 1 120 ? -17.969 2.965 1.882 1 97.06 120 LEU A N 1
ATOM 978 C CA . LEU A 1 120 ? -16.812 3.045 0.992 1 97.06 120 LEU A CA 1
ATOM 979 C C . LEU A 1 120 ? -17.188 2.578 -0.413 1 97.06 120 LEU A C 1
ATOM 981 O O . LEU A 1 120 ? -17.562 1.42 -0.609 1 97.06 120 LEU A O 1
ATOM 985 N N . LEU A 1 121 ? -17.031 3.426 -1.38 1 95.56 121 LEU A N 1
ATOM 986 C CA . LEU A 1 121 ? -17.516 3.168 -2.727 1 95.56 121 LEU A CA 1
ATOM 987 C C . LEU A 1 121 ? -16.484 2.41 -3.553 1 95.56 121 LEU A C 1
ATOM 989 O O . LEU A 1 121 ? -16.844 1.612 -4.422 1 95.56 121 LEU A O 1
ATOM 993 N N . TYR A 1 122 ? -15.25 2.646 -3.398 1 94.75 122 TYR A N 1
ATOM 994 C CA . TYR A 1 122 ? -14.141 1.986 -4.074 1 94.75 122 TYR A CA 1
ATOM 995 C C . TYR A 1 122 ? -12.852 2.125 -3.268 1 94.75 122 TYR A C 1
ATOM 997 O O . TYR A 1 122 ? -12.758 2.969 -2.373 1 94.75 122 TYR A O 1
ATOM 1005 N N . PRO A 1 123 ? -11.875 1.282 -3.543 1 95.81 123 PRO A N 1
ATOM 1006 C CA . PRO A 1 123 ? -10.641 1.28 -2.758 1 95.81 123 PRO A CA 1
ATOM 1007 C C . PRO A 1 123 ? -9.852 2.58 -2.896 1 95.81 123 PRO A C 1
ATOM 1009 O O . PRO A 1 123 ? -9.672 3.082 -4.008 1 95.81 123 PRO A O 1
ATOM 1012 N N . PRO A 1 124 ? -9.391 3.152 -1.725 1 96.75 124 PRO A N 1
ATOM 1013 C CA . PRO A 1 124 ? -8.469 4.281 -1.801 1 96.75 124 PRO A CA 1
ATOM 1014 C C . PRO A 1 124 ? -7.09 3.881 -2.324 1 96.75 124 PRO A C 1
ATOM 1016 O O . PRO A 1 124 ? -6.762 2.693 -2.367 1 96.75 124 PRO A O 1
ATOM 1019 N N . ALA A 1 125 ? -6.371 4.805 -2.742 1 96.44 125 ALA A N 1
ATOM 1020 C CA . ALA A 1 125 ? -5.02 4.555 -3.236 1 96.44 125 ALA A CA 1
ATOM 1021 C C . ALA A 1 125 ? -4.051 5.629 -2.75 1 96.44 125 ALA A C 1
ATOM 1023 O O . ALA A 1 125 ? -4.395 6.812 -2.707 1 96.44 125 ALA A O 1
ATOM 1024 N N . PHE A 1 126 ? -2.881 5.215 -2.375 1 98.56 126 PHE A N 1
ATOM 1025 C CA . PHE A 1 126 ? -1.829 6.105 -1.897 1 98.56 126 PHE A CA 1
ATOM 1026 C C . PHE A 1 126 ? -0.507 5.801 -2.592 1 98.56 126 PHE A C 1
ATOM 1028 O O . PHE A 1 126 ? -0.261 4.664 -2.998 1 98.56 126 PHE A O 1
ATOM 1035 N N . ASP A 1 127 ? 0.287 6.746 -2.766 1 97.56 127 ASP A N 1
ATOM 1036 C CA . ASP A 1 127 ? 1.67 6.543 -3.188 1 97.56 127 ASP A CA 1
ATOM 1037 C C . ASP A 1 127 ? 2.646 7.039 -2.123 1 97.56 127 ASP A C 1
ATOM 1039 O O . ASP A 1 127 ? 2.248 7.711 -1.171 1 97.56 127 ASP A O 1
ATOM 1043 N N . GLY A 1 128 ? 3.834 6.531 -2.189 1 98.12 128 GLY A N 1
ATOM 1044 C CA . GLY A 1 128 ? 4.832 6.867 -1.187 1 98.12 128 GLY A CA 1
ATOM 1045 C C . GLY A 1 128 ? 6.219 7.066 -1.768 1 98.12 128 GLY A C 1
ATOM 1046 O O . GLY A 1 128 ? 6.52 6.57 -2.857 1 98.12 128 GLY A O 1
ATOM 1047 N N . ARG A 1 129 ? 7.02 7.832 -1.07 1 98 129 ARG A N 1
ATOM 1048 C CA . ARG A 1 129 ? 8.43 8.016 -1.413 1 98 129 ARG A CA 1
ATOM 1049 C C . ARG A 1 129 ? 9.281 8.18 -0.16 1 98 129 ARG A C 1
ATOM 1051 O O . ARG A 1 129 ? 8.773 8.57 0.893 1 98 129 ARG A O 1
ATOM 1058 N N . LEU A 1 130 ? 10.469 7.785 -0.318 1 98.56 130 LEU A N 1
ATOM 1059 C CA . LEU A 1 130 ? 11.469 7.902 0.738 1 98.56 130 LEU A CA 1
ATOM 1060 C C . LEU A 1 130 ? 12.516 8.961 0.385 1 98.56 130 LEU A C 1
ATOM 1062 O O . LEU A 1 130 ? 13.047 8.961 -0.727 1 98.56 130 LEU A O 1
ATOM 1066 N N . VAL A 1 131 ? 12.781 9.953 1.244 1 98.44 131 VAL A N 1
ATOM 1067 C CA . VAL A 1 131 ? 13.797 10.992 1.074 1 98.44 131 VAL A CA 1
ATOM 1068 C C . VAL A 1 131 ? 14.727 11.008 2.287 1 98.44 131 VAL A C 1
ATOM 1070 O O . VAL A 1 131 ? 14.273 10.82 3.422 1 98.44 131 VAL A O 1
ATOM 1073 N N . LEU A 1 132 ? 15.992 11.234 2.084 1 98.31 132 LEU A N 1
ATOM 1074 C CA . LEU A 1 132 ? 16.984 11.297 3.156 1 98.31 132 LEU A CA 1
ATOM 1075 C C . LEU A 1 132 ? 17.328 12.742 3.498 1 98.31 132 LEU A C 1
ATOM 1077 O O . LEU A 1 132 ? 17.484 13.57 2.602 1 98.31 132 LEU A O 1
ATOM 1081 N N . TYR A 1 133 ? 17.328 13.062 4.738 1 98.12 133 TYR A N 1
ATOM 1082 C CA . TYR A 1 133 ? 17.75 14.375 5.219 1 98.12 133 TYR A CA 1
ATOM 1083 C C . TYR A 1 133 ? 18.938 14.242 6.176 1 98.12 133 TYR A C 1
ATOM 1085 O O . TYR A 1 133 ? 18.828 13.578 7.207 1 98.12 133 TYR A O 1
ATOM 1093 N N . PRO A 1 134 ? 20.016 14.922 6.02 1 96.56 134 PRO A N 1
ATOM 1094 C CA . PRO A 1 134 ? 21.297 14.594 6.66 1 96.56 134 PRO A CA 1
ATOM 1095 C C . PRO A 1 134 ? 21.469 15.289 8.008 1 96.56 134 PRO A C 1
ATOM 1097 O O . PRO A 1 134 ? 22.438 15.008 8.727 1 96.56 134 PRO A O 1
ATOM 1100 N N . SER A 1 135 ? 20.594 16.297 8.375 1 96.38 135 SER A N 1
ATOM 1101 C CA . SER A 1 135 ? 20.812 17.016 9.617 1 96.38 135 SER A CA 1
ATOM 1102 C C . SER A 1 135 ? 19.5 17.391 10.297 1 96.38 135 SER A C 1
ATOM 1104 O O . SER A 1 135 ? 18.453 17.422 9.648 1 96.38 135 SER A O 1
ATOM 1106 N N . ASP A 1 136 ? 19.625 17.703 11.555 1 96.06 136 ASP A N 1
ATOM 1107 C CA . ASP A 1 136 ? 18.469 18.141 12.328 1 96.06 136 ASP A CA 1
ATOM 1108 C C . ASP A 1 136 ? 17.828 19.375 11.695 1 96.06 136 ASP A C 1
ATOM 1110 O O . ASP A 1 136 ? 16.609 19.453 11.57 1 96.06 136 ASP A O 1
ATOM 1114 N N . LYS A 1 137 ? 18.688 20.25 11.32 1 96.62 137 LYS A N 1
ATOM 1115 C CA . LYS A 1 137 ? 18.203 21.5 10.766 1 96.62 137 LYS A CA 1
ATOM 1116 C C . LYS A 1 137 ? 17.406 21.266 9.484 1 96.62 137 LYS A C 1
ATOM 1118 O O . LYS A 1 137 ? 16.312 21.828 9.312 1 96.62 137 LYS A O 1
ATOM 1123 N N . ILE A 1 138 ? 17.922 20.453 8.609 1 97.56 138 ILE A N 1
ATOM 1124 C CA . ILE A 1 138 ? 17.281 20.203 7.328 1 97.56 138 ILE A CA 1
ATOM 1125 C C . ILE A 1 138 ? 15.977 19.438 7.539 1 97.56 138 ILE A C 1
ATOM 1127 O O . ILE A 1 138 ? 14.969 19.703 6.883 1 97.56 138 ILE A O 1
ATOM 1131 N N . LEU A 1 139 ? 16 18.484 8.461 1 98.06 139 LEU A N 1
ATOM 1132 C CA . LEU A 1 139 ? 14.781 17.75 8.773 1 98.06 139 LEU A CA 1
ATOM 1133 C C . LEU A 1 139 ? 13.711 18.703 9.328 1 98.06 139 LEU A C 1
ATOM 1135 O O . LEU A 1 139 ? 12.547 18.625 8.93 1 98.06 139 LEU A O 1
ATOM 1139 N N . ARG A 1 140 ? 14.07 19.562 10.266 1 97.94 140 ARG A N 1
ATOM 1140 C CA . ARG A 1 140 ? 13.133 20.531 10.82 1 97.94 140 ARG A CA 1
ATOM 1141 C C . ARG A 1 140 ? 12.578 21.438 9.727 1 97.94 140 ARG A C 1
ATOM 1143 O O . ARG A 1 140 ? 11.391 21.766 9.734 1 97.94 140 ARG A O 1
ATOM 1150 N N . ASP A 1 141 ? 13.477 21.828 8.859 1 98.12 141 ASP A N 1
ATOM 1151 C CA . ASP A 1 141 ? 13.031 22.672 7.75 1 98.12 141 ASP A CA 1
ATOM 1152 C C . ASP A 1 141 ? 12.031 21.922 6.867 1 98.12 141 ASP A C 1
ATOM 1154 O O . ASP A 1 141 ? 11.086 22.531 6.352 1 98.12 141 ASP A O 1
ATOM 1158 N N . TYR A 1 142 ? 12.289 20.656 6.676 1 98.38 142 TYR A N 1
ATOM 1159 C CA . TYR A 1 142 ? 11.344 19.859 5.898 1 98.38 142 TYR A CA 1
ATOM 1160 C C . TYR A 1 142 ? 9.969 19.844 6.551 1 98.38 142 TYR A C 1
ATOM 1162 O O . TYR A 1 142 ? 8.961 20.094 5.887 1 98.38 142 TYR A O 1
ATOM 1170 N N . LEU A 1 143 ? 9.922 19.547 7.797 1 98.56 143 LEU A N 1
ATOM 1171 C CA . LEU A 1 143 ? 8.648 19.5 8.508 1 98.56 143 LEU A CA 1
ATOM 1172 C C . LEU A 1 143 ? 7.984 20.859 8.555 1 98.56 143 LEU A C 1
ATOM 1174 O O . LEU A 1 143 ? 6.758 20.969 8.453 1 98.56 143 LEU A O 1
ATOM 1178 N N . ALA A 1 144 ? 8.805 21.891 8.688 1 98.38 144 ALA A N 1
ATOM 1179 C CA . ALA A 1 144 ? 8.289 23.25 8.625 1 98.38 144 ALA A CA 1
ATOM 1180 C C . ALA A 1 144 ? 7.664 23.547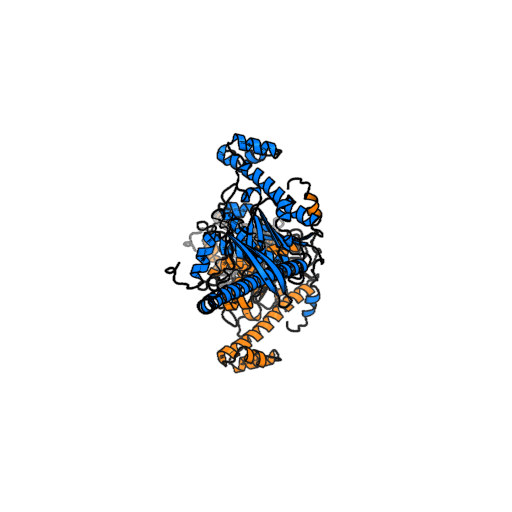 7.266 1 98.38 144 ALA A C 1
ATOM 1182 O O . ALA A 1 144 ? 6.605 24.172 7.18 1 98.38 144 ALA A O 1
ATOM 1183 N N . TRP A 1 145 ? 8.359 23.094 6.273 1 97.88 145 TRP A N 1
ATOM 1184 C CA . TRP A 1 145 ? 7.859 23.266 4.914 1 97.88 145 TRP A CA 1
ATOM 1185 C C . TRP A 1 145 ? 6.484 22.625 4.758 1 97.88 145 TRP A C 1
ATOM 1187 O O . TRP A 1 145 ? 5.582 23.219 4.164 1 97.88 145 TRP A O 1
ATOM 1197 N N . ARG A 1 146 ? 6.301 21.438 5.254 1 97.75 146 ARG A N 1
ATOM 1198 C CA . ARG A 1 146 ? 5.02 20.75 5.152 1 97.75 146 ARG A CA 1
ATOM 1199 C C . ARG A 1 146 ? 3.934 21.5 5.922 1 97.75 146 ARG A C 1
ATOM 1201 O O . ARG A 1 146 ? 2.791 21.578 5.469 1 97.75 146 ARG A O 1
ATOM 1208 N N . GLN A 1 147 ? 4.246 22 7.113 1 97.88 147 GLN A N 1
ATOM 1209 C CA . GLN A 1 147 ? 3.232 22.688 7.906 1 97.88 147 GLN A CA 1
ATOM 1210 C C . GLN A 1 147 ? 2.857 24.016 7.273 1 97.88 147 GLN A C 1
ATOM 1212 O O . GLN A 1 147 ? 1.69 24.422 7.297 1 97.88 147 GLN A O 1
ATOM 1217 N N . VAL A 1 148 ? 3.861 24.719 6.73 1 96.75 148 VAL A N 1
ATOM 1218 C CA . VAL A 1 148 ? 3.562 25.953 6.012 1 96.75 148 VAL A CA 1
ATOM 1219 C C . VAL A 1 148 ? 2.631 25.656 4.84 1 96.75 148 VAL A C 1
ATOM 1221 O O . VAL A 1 148 ? 1.67 26.391 4.602 1 96.75 148 VAL A O 1
ATOM 1224 N N . ASP A 1 149 ? 2.945 24.594 4.145 1 95.75 149 ASP A N 1
ATOM 1225 C CA . ASP A 1 149 ? 2.096 24.172 3.031 1 95.75 149 ASP A CA 1
ATOM 1226 C C . ASP A 1 149 ? 0.671 23.891 3.504 1 95.75 149 ASP A C 1
ATOM 1228 O O . ASP A 1 149 ? -0.294 24.219 2.812 1 95.75 149 ASP A O 1
ATOM 1232 N N . CYS A 1 150 ? 0.545 23.25 4.609 1 96.56 150 CYS A N 1
ATOM 1233 C CA . CYS A 1 150 ? -0.755 22.984 5.211 1 96.56 150 CYS A CA 1
ATOM 1234 C C . CYS A 1 150 ? -1.539 24.266 5.43 1 96.56 150 CYS A C 1
ATOM 1236 O O . CYS A 1 150 ? -2.711 24.359 5.062 1 96.56 150 CYS A O 1
ATOM 1238 N N . HIS A 1 151 ? -0.917 25.25 5.996 1 95.44 151 HIS A N 1
ATOM 1239 C CA . HIS A 1 151 ? -1.545 26.531 6.281 1 95.44 151 HIS A CA 1
ATOM 1240 C C . HIS A 1 151 ? -1.979 27.234 5 1 95.44 151 HIS A C 1
ATOM 1242 O O . HIS A 1 151 ? -3.107 27.719 4.906 1 95.44 151 HIS A O 1
ATOM 1248 N N . ILE A 1 152 ? -1.123 27.234 4.059 1 94.25 152 ILE A N 1
ATOM 1249 C CA . ILE A 1 152 ? -1.39 27.922 2.795 1 94.25 152 ILE A CA 1
ATOM 1250 C C . ILE A 1 152 ? -2.572 27.25 2.092 1 94.25 152 ILE A C 1
ATOM 1252 O O . ILE A 1 152 ? -3.502 27.938 1.652 1 94.25 152 ILE A O 1
ATOM 1256 N N . ASN A 1 153 ? -2.52 25.969 2.021 1 94.19 153 ASN A N 1
ATOM 1257 C CA . ASN A 1 153 ? -3.574 25.219 1.341 1 94.19 153 ASN A CA 1
ATOM 1258 C C . ASN A 1 153 ? -4.914 25.359 2.061 1 94.19 153 ASN A C 1
ATOM 1260 O O . ASN A 1 153 ? -5.957 25.5 1.418 1 94.19 153 ASN A O 1
ATOM 1264 N N . ASN A 1 154 ? -4.887 25.312 3.336 1 96.31 154 ASN A N 1
ATOM 1265 C CA . ASN A 1 154 ? -6.145 25.422 4.07 1 96.31 154 ASN A CA 1
ATOM 1266 C C . ASN A 1 154 ? -6.734 26.828 3.953 1 96.31 154 ASN A C 1
ATOM 1268 O O . ASN A 1 154 ? -7.953 26.984 3.863 1 96.31 154 ASN A O 1
ATOM 1272 N N . LEU A 1 155 ? -5.891 27.859 4.055 1 96.56 155 LEU A N 1
ATOM 1273 C CA . LEU A 1 155 ? -6.375 29.234 3.861 1 96.56 155 LEU A CA 1
ATOM 1274 C C . LEU A 1 155 ? -7.035 29.375 2.496 1 96.56 155 LEU A C 1
ATOM 1276 O O . LEU A 1 155 ? -8.117 29.969 2.387 1 96.56 155 LEU A O 1
ATOM 1280 N N . TYR A 1 156 ? -6.398 28.875 1.506 1 95.75 156 TYR A N 1
ATOM 1281 C CA . TYR A 1 156 ? -6.961 28.922 0.16 1 95.75 156 TYR A CA 1
ATOM 1282 C C . TYR A 1 156 ? -8.305 28.203 0.103 1 95.75 156 TYR A C 1
ATOM 1284 O O . TYR A 1 156 ? -9.297 28.781 -0.359 1 95.75 156 TYR A O 1
ATOM 1292 N N . ASN A 1 157 ? -8.32 26.969 0.546 1 95.56 157 ASN A N 1
ATOM 1293 C CA . ASN A 1 157 ? -9.516 26.156 0.465 1 95.56 157 ASN A CA 1
ATOM 1294 C C . ASN A 1 157 ? -10.664 26.75 1.272 1 95.56 157 ASN A C 1
ATOM 1296 O O . ASN A 1 157 ? -11.82 26.719 0.838 1 95.56 157 ASN A O 1
ATOM 1300 N N . THR A 1 158 ? -10.336 27.219 2.453 1 96.75 158 THR A N 1
ATOM 1301 C CA . THR A 1 158 ? -11.352 27.859 3.279 1 96.75 158 THR A CA 1
ATOM 1302 C C . THR A 1 158 ? -11.938 29.062 2.562 1 96.75 158 THR A C 1
ATOM 1304 O O . THR A 1 158 ? -13.164 29.25 2.547 1 96.75 158 THR A O 1
ATOM 1307 N N . THR A 1 159 ? -11.094 29.875 1.986 1 97.69 159 THR A N 1
ATOM 1308 C CA . THR A 1 159 ? -11.562 31.047 1.256 1 97.69 159 THR A CA 1
ATOM 1309 C C . THR A 1 159 ? -12.383 30.625 0.037 1 97.69 159 THR A C 1
ATOM 1311 O O . THR A 1 159 ? -13.477 31.156 -0.194 1 97.69 159 THR A O 1
ATOM 1314 N N . PHE A 1 160 ? -11.891 29.734 -0.701 1 97.44 160 PHE A N 1
ATOM 1315 C CA . PHE A 1 160 ? -12.523 29.219 -1.91 1 97.44 160 PHE A CA 1
ATOM 1316 C C . PHE A 1 160 ? -13.93 28.719 -1.618 1 97.44 160 PHE A C 1
ATOM 1318 O O . PHE A 1 160 ? -14.891 29.156 -2.264 1 97.44 160 PHE A O 1
ATOM 1325 N N . HIS A 1 161 ? -14.07 27.922 -0.672 1 96.44 161 HIS A N 1
ATOM 1326 C CA . HIS A 1 161 ? -15.359 27.312 -0.383 1 96.44 161 HIS A CA 1
ATOM 1327 C C . HIS A 1 161 ? -16.297 28.297 0.306 1 96.44 161 HIS A C 1
ATOM 1329 O O . HIS A 1 161 ? -17.516 28.203 0.172 1 96.44 161 HIS A O 1
ATOM 1335 N N . SER A 1 162 ? -15.727 29.234 1.037 1 96.69 162 SER A N 1
ATOM 1336 C CA . SER A 1 162 ? -16.562 30.281 1.63 1 96.69 162 SER A CA 1
ATOM 1337 C C . SER A 1 162 ? -17.188 31.156 0.557 1 96.69 162 SER A C 1
ATOM 1339 O O . SER A 1 162 ? -18.328 31.594 0.702 1 96.69 162 SER A O 1
ATOM 1341 N N . LEU A 1 163 ? -16.422 31.391 -0.48 1 97 163 LEU A N 1
ATOM 1342 C CA . LEU A 1 163 ? -16.969 32.156 -1.594 1 97 163 LEU A CA 1
ATOM 1343 C C . LEU A 1 163 ? -18.141 31.438 -2.24 1 97 163 LEU A C 1
ATOM 1345 O O . LEU A 1 163 ? -19.156 32.062 -2.582 1 97 163 LEU A O 1
ATOM 1349 N N . ILE A 1 164 ? -18.016 30.188 -2.359 1 96.25 164 ILE A N 1
ATOM 1350 C CA . ILE A 1 164 ? -19.062 29.375 -2.977 1 96.25 164 ILE A CA 1
ATOM 1351 C C . ILE A 1 164 ? -20.281 29.297 -2.049 1 96.25 164 ILE A C 1
ATOM 1353 O O . ILE A 1 164 ? -21.406 29.562 -2.473 1 96.25 164 ILE A O 1
ATOM 1357 N N . GLN A 1 165 ? -20.062 29.047 -0.823 1 95.81 165 GLN A N 1
ATOM 1358 C CA . GLN A 1 165 ? -21.125 28.75 0.123 1 95.81 165 GLN A CA 1
ATOM 1359 C C . GLN A 1 165 ? -21.828 30.031 0.571 1 95.81 165 GLN A C 1
ATOM 1361 O O . GLN A 1 165 ? -23.047 30.031 0.775 1 95.81 165 GLN A O 1
ATOM 1366 N N . LYS A 1 166 ? -21.125 31.094 0.721 1 95.62 166 LYS A N 1
ATOM 1367 C CA . LYS A 1 166 ? -21.688 32.312 1.308 1 95.62 166 LYS A CA 1
ATOM 1368 C C . LYS A 1 166 ? -22.031 33.344 0.232 1 95.62 166 LYS A C 1
ATOM 1370 O O . LYS A 1 166 ? -22.969 34.125 0.39 1 95.62 166 LYS A O 1
ATOM 1375 N N . GLN A 1 167 ? -21.312 33.281 -0.833 1 95.69 167 GLN A N 1
ATOM 1376 C CA . GLN A 1 167 ? -21.562 34.281 -1.865 1 95.69 167 GLN A CA 1
ATOM 1377 C C . GLN A 1 167 ? -22.188 33.656 -3.105 1 95.69 167 GLN A C 1
ATOM 1379 O O . GLN A 1 167 ? -22.547 34.344 -4.051 1 95.69 167 GLN A O 1
ATOM 1384 N N . GLY A 1 168 ? -22.188 32.344 -3.174 1 95.81 168 GLY A N 1
ATOM 1385 C CA . GLY A 1 168 ? -22.844 31.641 -4.266 1 95.81 168 GLY A CA 1
ATOM 1386 C C . GLY A 1 168 ? -22.031 31.609 -5.543 1 95.81 168 GLY A C 1
ATOM 1387 O O . GLY A 1 168 ? -22.562 31.422 -6.633 1 95.81 168 GLY A O 1
ATOM 1388 N N . LEU A 1 169 ? -20.766 31.875 -5.422 1 96.56 169 LEU A N 1
ATOM 1389 C CA . LEU A 1 169 ? -19.906 31.812 -6.605 1 96.56 169 LEU A CA 1
ATOM 1390 C C . LEU A 1 169 ? -19.719 30.375 -7.078 1 96.56 169 LEU A C 1
ATOM 1392 O O . LEU A 1 169 ? -19.812 29.438 -6.281 1 96.56 169 LEU A O 1
ATOM 1396 N N . THR A 1 170 ? -19.453 30.266 -8.391 1 96.69 170 THR A N 1
ATOM 1397 C CA . THR A 1 170 ? -19.078 28.969 -8.922 1 96.69 170 THR A CA 1
ATOM 1398 C C . THR A 1 170 ? -17.625 28.656 -8.617 1 96.69 170 THR A C 1
ATOM 1400 O O . THR A 1 170 ? -16.875 29.531 -8.195 1 96.69 170 THR A O 1
ATOM 1403 N N . ALA A 1 171 ? -17.281 27.391 -8.797 1 93.88 171 ALA A N 1
ATOM 1404 C CA . ALA A 1 171 ? -15.891 26.984 -8.609 1 93.88 171 ALA A CA 1
ATOM 1405 C C . ALA A 1 171 ? -14.961 27.812 -9.492 1 93.88 171 ALA A C 1
ATOM 1407 O O . ALA A 1 171 ? -13.914 28.281 -9.039 1 93.88 171 ALA A O 1
ATOM 1408 N N . SER A 1 172 ? -15.375 27.984 -10.688 1 95.62 172 SER A N 1
ATOM 1409 C CA . SER A 1 172 ? -14.57 28.719 -11.656 1 95.62 172 SER A CA 1
ATOM 1410 C C . SER A 1 172 ? -14.43 30.188 -11.258 1 95.62 172 SER A C 1
ATOM 1412 O O . SER A 1 172 ? -13.336 30.75 -11.336 1 95.62 172 SER A O 1
ATOM 1414 N N . GLU A 1 173 ? -15.484 30.781 -10.844 1 95.38 173 GLU A N 1
ATOM 1415 C CA . GLU A 1 173 ? -15.469 32.188 -10.398 1 95.38 173 GLU A CA 1
ATOM 1416 C C . GLU A 1 173 ? -14.594 32.344 -9.164 1 95.38 173 GLU A C 1
ATOM 1418 O O . GLU A 1 173 ? -13.859 33.344 -9.039 1 95.38 173 GLU A O 1
ATOM 1423 N N . SER A 1 174 ? -14.773 31.438 -8.281 1 96.12 174 SER A N 1
ATOM 1424 C CA . SER A 1 174 ? -13.992 31.484 -7.051 1 96.12 174 SER A CA 1
ATOM 1425 C C . SER A 1 174 ? -12.5 31.391 -7.332 1 96.12 174 SER A C 1
ATOM 1427 O O . SER A 1 174 ? -11.695 32.125 -6.746 1 96.12 174 SER A O 1
ATOM 1429 N N . GLU A 1 175 ? -12.125 30.484 -8.227 1 94.81 175 GLU A N 1
ATOM 1430 C CA . GLU A 1 175 ? -10.727 30.312 -8.609 1 94.81 175 GLU A CA 1
ATOM 1431 C C . GLU A 1 175 ? -10.172 31.594 -9.242 1 94.81 175 GLU A C 1
ATOM 1433 O O . GLU A 1 175 ? -9.039 31.984 -8.969 1 94.81 175 GLU A O 1
ATOM 1438 N N . LYS A 1 176 ? -10.922 32.156 -10.086 1 94.94 176 LYS A N 1
ATOM 1439 C CA . LYS A 1 176 ? -10.516 33.406 -10.742 1 94.94 176 LYS A CA 1
ATOM 1440 C C . LYS A 1 176 ? -10.305 34.531 -9.719 1 94.94 176 LYS A C 1
ATOM 1442 O O . LYS A 1 176 ? -9.328 35.281 -9.812 1 94.94 176 LYS A O 1
ATOM 1447 N N . ARG A 1 177 ? -11.234 34.625 -8.828 1 93.88 177 ARG A N 1
ATOM 1448 C CA . ARG A 1 177 ? -11.156 35.656 -7.793 1 93.88 177 ARG A CA 1
ATOM 1449 C C . ARG A 1 177 ? -9.914 35.469 -6.93 1 93.88 177 ARG A C 1
ATOM 1451 O O . ARG A 1 177 ? -9.305 36.438 -6.492 1 93.88 177 ARG A O 1
ATOM 1458 N N . LEU A 1 178 ? -9.602 34.281 -6.746 1 95.75 178 LEU A N 1
ATOM 1459 C CA . LEU A 1 178 ? -8.508 33.969 -5.828 1 95.75 178 LEU A CA 1
ATOM 1460 C C . LEU A 1 178 ? -7.172 33.938 -6.57 1 95.75 178 LEU A C 1
ATOM 1462 O O . LEU A 1 178 ? -6.109 33.969 -5.949 1 95.75 178 LEU A O 1
ATOM 1466 N N . SER A 1 179 ? -7.48 33.938 -7.902 1 90.94 179 SER A N 1
ATOM 1467 C CA . SER A 1 179 ? -6.277 33.844 -8.719 1 90.94 179 SER A CA 1
ATOM 1468 C C . SER A 1 179 ? -5.348 35.031 -8.484 1 90.94 179 SER A C 1
ATOM 1470 O O . SER A 1 179 ? -5.785 36.188 -8.484 1 90.94 179 SER A O 1
ATOM 1472 N N . LYS A 1 180 ? -4.238 35 -7.898 1 87.56 180 LYS A N 1
ATOM 1473 C CA . LYS A 1 180 ? -3.189 36 -7.723 1 87.56 180 LYS A CA 1
ATOM 1474 C C . LYS A 1 180 ? -3.297 36.688 -6.355 1 87.56 180 LYS A C 1
ATOM 1476 O O . LYS A 1 180 ? -2.729 37.75 -6.141 1 87.56 180 LYS A O 1
ATOM 1481 N N . THR A 1 181 ? -4.191 36.25 -5.555 1 91.88 181 THR A N 1
ATOM 1482 C CA . THR A 1 181 ? -4.289 36.781 -4.203 1 91.88 181 THR A CA 1
ATOM 1483 C C . THR A 1 181 ? -3.176 36.219 -3.318 1 91.88 181 THR A C 1
ATOM 1485 O O . THR A 1 181 ? -2.709 35.094 -3.533 1 91.88 181 THR A O 1
ATOM 1488 N N . LEU A 1 182 ? -2.791 37.062 -2.473 1 91.75 182 LEU A N 1
ATOM 1489 C CA . LEU A 1 182 ? -1.845 36.625 -1.441 1 91.75 182 LEU A CA 1
ATOM 1490 C C . LEU A 1 182 ? -2.564 36.344 -0.13 1 91.75 182 LEU A C 1
ATOM 1492 O O . LEU A 1 182 ? -3.785 36.5 -0.04 1 91.75 182 LEU A O 1
ATOM 1496 N N . SER A 1 183 ? -1.85 35.938 0.851 1 93.31 183 SER A N 1
ATOM 1497 C CA . SER A 1 183 ? -2.414 35.531 2.135 1 93.31 183 SER A CA 1
ATOM 1498 C C . SER A 1 183 ? -3.24 36.656 2.754 1 93.31 183 SER A C 1
ATOM 1500 O O . SER A 1 183 ? -4.332 36.406 3.273 1 93.31 183 SER A O 1
ATOM 1502 N N . LYS A 1 184 ? -2.725 37.812 2.664 1 94.19 184 LYS A N 1
ATOM 1503 C CA . LYS A 1 184 ? -3.398 38.969 3.266 1 94.19 184 LYS A CA 1
ATOM 1504 C C . LYS A 1 184 ? -4.762 39.188 2.621 1 94.19 184 LYS A C 1
ATOM 1506 O O . LYS A 1 184 ? -5.746 39.469 3.314 1 94.19 184 LYS A O 1
ATOM 1511 N N . GLU A 1 185 ? -4.793 39.156 1.348 1 95.56 185 GLU A N 1
ATOM 1512 C CA . GLU A 1 185 ? -6.035 39.375 0.613 1 95.56 185 GLU A CA 1
ATOM 1513 C C . GLU A 1 185 ? -7.051 38.281 0.907 1 95.56 185 GLU A C 1
ATOM 1515 O O . GLU A 1 185 ? -8.25 38.562 1.005 1 95.56 185 GLU A O 1
ATOM 1520 N N . LYS A 1 186 ? -6.637 37.094 1.028 1 97 186 LYS A N 1
ATOM 1521 C CA . LYS A 1 186 ? -7.535 35.969 1.361 1 97 186 LYS A CA 1
ATOM 1522 C C . LYS A 1 186 ? -8.141 36.156 2.75 1 97 186 LYS A C 1
ATOM 1524 O O . LYS A 1 186 ? -9.328 35.906 2.953 1 97 186 LYS A O 1
ATOM 1529 N N . ASN A 1 187 ? -7.309 36.625 3.635 1 96.25 187 ASN A N 1
ATOM 1530 C CA . ASN A 1 187 ? -7.809 36.906 4.973 1 96.25 187 ASN A CA 1
ATOM 1531 C C . ASN A 1 187 ? -8.859 38.031 4.945 1 96.25 187 ASN A C 1
ATOM 1533 O O . ASN A 1 187 ? -9.844 37.969 5.684 1 96.25 187 ASN A O 1
ATOM 1537 N N . GLU A 1 188 ? -8.625 38.969 4.125 1 96.5 188 GLU A N 1
ATOM 1538 C CA . GLU A 1 188 ? -9.578 40.062 3.98 1 96.5 188 GLU A CA 1
ATOM 1539 C C . GLU A 1 188 ? -10.906 39.562 3.416 1 96.5 188 GLU A C 1
ATOM 1541 O O . GLU A 1 188 ? -11.977 39.969 3.877 1 96.5 188 GLU A O 1
ATOM 1546 N N . ILE A 1 189 ? -10.758 38.75 2.441 1 96.56 189 ILE A N 1
ATOM 1547 C CA . ILE A 1 189 ? -11.961 38.188 1.849 1 96.56 189 ILE A CA 1
ATOM 1548 C C . ILE A 1 189 ? -12.742 37.406 2.914 1 96.56 189 ILE A C 1
ATOM 1550 O O . ILE A 1 189 ? -13.953 37.594 3.045 1 96.56 189 ILE A O 1
ATOM 1554 N N . LEU A 1 190 ? -12.109 36.594 3.648 1 97.44 190 LEU A N 1
ATOM 1555 C CA . LEU A 1 190 ? -12.758 35.844 4.707 1 97.44 190 LEU A CA 1
ATOM 1556 C C . LEU A 1 190 ? -13.391 36.75 5.738 1 97.44 190 LEU A C 1
ATOM 1558 O O . LEU A 1 190 ? -14.516 36.531 6.18 1 97.44 190 LEU A O 1
ATOM 1562 N N . PHE A 1 191 ? -12.703 37.781 6.086 1 96.12 191 PHE A N 1
ATOM 1563 C CA . PHE A 1 191 ? -13.211 38.75 7.062 1 96.12 191 PHE A CA 1
ATOM 1564 C C . PHE A 1 191 ? -14.492 39.406 6.559 1 96.12 191 PHE A C 1
ATOM 1566 O O . PHE A 1 191 ? -15.438 39.594 7.32 1 96.12 191 PHE A O 1
ATOM 1573 N N . GLN A 1 192 ? -14.453 39.719 5.316 1 96.38 192 GLN A N 1
ATOM 1574 C CA . GLN A 1 192 ? -15.633 40.344 4.707 1 96.38 192 GLN A CA 1
ATOM 1575 C C . GLN A 1 192 ? -16.812 39.375 4.742 1 96.38 192 GLN A C 1
ATOM 1577 O O . GLN A 1 192 ? -17.969 39.812 4.785 1 96.38 192 GLN A O 1
ATOM 1582 N N . LEU A 1 193 ? -16.531 38.125 4.73 1 96.69 193 LEU A N 1
ATOM 1583 C CA . LEU A 1 193 ? -17.562 37.094 4.754 1 96.69 193 LEU A CA 1
ATOM 1584 C C . LEU A 1 193 ? -17.922 36.719 6.188 1 96.69 193 LEU A C 1
ATOM 1586 O O . LEU A 1 193 ? -18.703 35.781 6.41 1 96.69 193 LEU A O 1
ATOM 1590 N N . GLY A 1 194 ? -17.234 37.406 7.164 1 96.12 194 GLY A N 1
ATOM 1591 C CA . GLY A 1 194 ? -17.531 37.188 8.57 1 96.12 194 GLY A CA 1
ATOM 1592 C C . GLY A 1 194 ? -16.75 36.031 9.172 1 96.12 194 GLY A C 1
ATOM 1593 O O . GLY A 1 194 ? -17.156 35.469 10.195 1 96.12 194 GLY A O 1
ATOM 1594 N N . ILE A 1 195 ? -15.766 35.625 8.516 1 96.25 195 ILE A N 1
ATOM 1595 C CA . ILE A 1 195 ? -14.961 34.5 8.984 1 96.25 195 ILE A CA 1
ATOM 1596 C C . ILE A 1 195 ? -13.586 35 9.43 1 96.25 195 ILE A C 1
ATOM 1598 O O . ILE A 1 195 ? -12.906 35.688 8.68 1 96.25 195 ILE A O 1
ATOM 1602 N N . ASN A 1 196 ? -13.211 34.781 10.648 1 96.38 196 ASN A N 1
ATOM 1603 C CA . ASN A 1 196 ? -11.844 34.969 11.117 1 96.38 196 ASN A CA 1
ATOM 1604 C C . ASN A 1 196 ? -11.031 33.688 11.023 1 96.38 196 ASN A C 1
ATOM 1606 O O . ASN A 1 196 ? -11.227 32.75 11.805 1 96.38 196 ASN A O 1
ATOM 1610 N N . TYR A 1 197 ? -10.125 33.656 10.141 1 96 197 TYR A N 1
ATOM 1611 C CA . TYR A 1 197 ? -9.359 32.438 9.867 1 96 197 TYR A CA 1
ATOM 1612 C C . TYR A 1 197 ? -8.609 31.984 11.109 1 96 197 TYR A C 1
ATOM 1614 O O . TYR A 1 197 ? -8.391 30.781 11.305 1 96 197 TYR A O 1
ATOM 1622 N N . ASN A 1 198 ? -8.219 32.906 11.953 1 93.62 198 ASN A N 1
ATOM 1623 C CA . ASN A 1 198 ? -7.484 32.562 13.172 1 93.62 198 ASN A CA 1
ATOM 1624 C C . ASN A 1 198 ? -8.328 31.719 14.109 1 93.62 198 ASN A C 1
ATOM 1626 O O . ASN A 1 198 ? -7.797 31.062 15.008 1 93.62 198 ASN A O 1
ATOM 1630 N N . ASP A 1 199 ? -9.617 31.719 13.875 1 94.06 199 ASP A N 1
ATOM 1631 C CA . ASP A 1 199 ? -10.523 30.969 14.734 1 94.06 199 ASP A CA 1
ATOM 1632 C C . ASP A 1 199 ? -10.695 29.531 14.227 1 94.06 199 ASP A C 1
ATOM 1634 O O . ASP A 1 199 ? -11.289 28.703 14.906 1 94.06 199 ASP A O 1
ATOM 1638 N N . GLU A 1 200 ? -10.18 29.312 13.031 1 93.75 200 GLU A N 1
ATOM 1639 C CA . GLU A 1 200 ? -10.211 27.938 12.539 1 93.75 200 GLU A CA 1
ATOM 1640 C C . GLU A 1 200 ? -9.461 27 13.477 1 93.75 200 GLU A C 1
ATOM 1642 O O . GLU A 1 200 ? -8.469 27.391 14.094 1 93.75 200 GLU A O 1
ATOM 1647 N N . LYS A 1 201 ? -9.969 25.766 13.633 1 94.19 201 LYS A N 1
ATOM 1648 C CA . LYS A 1 201 ? -9.32 24.781 14.508 1 94.19 201 LYS A CA 1
ATOM 1649 C C . LYS A 1 201 ? -7.875 24.547 14.094 1 94.19 201 LYS A C 1
ATOM 1651 O O . LYS A 1 201 ? -7.562 24.5 12.898 1 94.19 201 LYS A O 1
ATOM 1656 N N . ASP A 1 202 ? -6.953 24.281 15.008 1 94.12 202 ASP A N 1
ATOM 1657 C CA . ASP A 1 202 ? -5.523 24.125 14.773 1 94.12 202 ASP A CA 1
ATOM 1658 C C . ASP A 1 202 ? -5.25 22.891 13.914 1 94.12 202 ASP A C 1
ATOM 1660 O O . ASP A 1 202 ? -4.301 22.875 13.125 1 94.12 202 ASP A O 1
ATOM 1664 N N . ILE A 1 203 ? -6.059 21.922 14.102 1 93.31 203 ILE A N 1
ATOM 1665 C CA . ILE A 1 203 ? -5.867 20.703 13.32 1 93.31 203 ILE A CA 1
ATOM 1666 C C . ILE A 1 203 ? -5.883 21.031 11.828 1 93.31 203 ILE A C 1
ATOM 1668 O O . ILE A 1 203 ? -5.16 20.422 11.039 1 93.31 203 ILE A O 1
ATOM 1672 N N . PHE A 1 204 ? -6.719 22.031 11.391 1 95.25 204 PHE A N 1
ATOM 1673 C CA . PHE A 1 204 ? -6.848 22.375 9.984 1 95.25 204 PHE A CA 1
ATOM 1674 C C . PHE A 1 204 ? -5.758 23.344 9.555 1 95.25 204 PHE A C 1
ATOM 1676 O O . PHE A 1 204 ? -5.258 23.281 8.438 1 95.25 204 PHE A O 1
ATOM 1683 N N . LYS A 1 205 ? -5.324 24.172 10.484 1 95.94 205 LYS A N 1
ATOM 1684 C CA . LYS A 1 205 ? -4.344 25.219 10.172 1 95.94 205 LYS A CA 1
ATOM 1685 C C . LYS A 1 205 ? -2.922 24.672 10.289 1 95.94 205 LYS A C 1
ATOM 1687 O O . LYS A 1 205 ? -2.02 25.141 9.586 1 95.94 205 LYS A O 1
ATOM 1692 N N . LYS A 1 206 ? -2.773 23.688 11.188 1 96.75 206 LYS A N 1
ATOM 1693 C CA . LYS A 1 206 ? -1.411 23.281 11.531 1 96.75 206 LYS A CA 1
ATOM 1694 C C . LYS A 1 206 ? -1.187 21.812 11.242 1 96.75 206 LYS A C 1
ATOM 1696 O O . LYS A 1 206 ? -0.065 21.312 11.367 1 96.75 206 LYS A O 1
ATOM 1701 N N . GLY A 1 207 ? -2.174 21.047 10.906 1 96.62 207 GLY A N 1
ATOM 1702 C CA . GLY A 1 207 ? -2.041 19.625 10.664 1 96.62 207 GLY A CA 1
ATOM 1703 C C . GLY A 1 207 ? -1.96 18.812 11.945 1 96.62 207 GLY A C 1
ATOM 1704 O O . GLY A 1 207 ? -2.42 19.25 13 1 96.62 207 GLY A O 1
ATOM 1705 N N . SER A 1 208 ? -1.566 17.609 11.812 1 96.5 208 SER A N 1
ATOM 1706 C CA . SER A 1 208 ? -1.479 16.672 12.93 1 96.5 208 SER A CA 1
ATOM 1707 C C . SER A 1 208 ? -0.046 16.188 13.141 1 96.5 208 SER A C 1
ATOM 1709 O O . SER A 1 208 ? 0.627 15.797 12.188 1 96.5 208 SER A O 1
ATOM 1711 N N . VAL A 1 209 ? 0.409 16.281 14.359 1 96.94 209 VAL A N 1
ATOM 1712 C CA . VAL A 1 209 ? 1.715 15.781 14.758 1 96.94 209 VAL A CA 1
ATOM 1713 C C . VAL A 1 209 ? 1.536 14.547 15.648 1 96.94 209 VAL A C 1
ATOM 1715 O O . VAL A 1 209 ? 0.847 14.602 16.672 1 96.94 209 VAL A O 1
ATOM 1718 N N . LEU A 1 210 ? 2.107 13.453 15.234 1 95.69 210 LEU A N 1
ATOM 1719 C CA . LEU A 1 210 ? 2.061 12.234 16.031 1 95.69 210 LEU A CA 1
ATOM 1720 C C . LEU A 1 210 ? 3.438 11.898 16.609 1 95.69 210 LEU A C 1
ATOM 1722 O O . LEU A 1 210 ? 4.422 11.852 15.859 1 95.69 210 LEU A O 1
ATOM 1726 N N . ILE A 1 211 ? 3.525 11.742 17.906 1 94.25 211 ILE A N 1
ATOM 1727 C CA . ILE A 1 211 ? 4.762 11.32 18.562 1 94.25 211 ILE A CA 1
ATOM 1728 C C . ILE A 1 211 ? 4.465 10.203 19.562 1 94.25 211 ILE A C 1
ATOM 1730 O O . ILE A 1 211 ? 3.312 9.992 19.938 1 94.25 211 ILE A O 1
ATOM 1734 N N . GLY A 1 212 ? 5.508 9.43 19.906 1 88.81 212 GLY A N 1
ATOM 1735 C CA . GLY A 1 212 ? 5.324 8.391 20.906 1 88.81 212 GLY A CA 1
ATOM 1736 C C . GLY A 1 212 ? 4.844 8.922 22.234 1 88.81 212 GLY A C 1
ATOM 1737 O O . GLY A 1 212 ? 5.281 9.992 22.672 1 88.81 212 GLY A O 1
ATOM 1738 N N . ALA A 1 213 ? 3.996 8.18 22.875 1 83.94 213 ALA A N 1
ATOM 1739 C CA . ALA A 1 213 ? 3.398 8.609 24.141 1 83.94 213 ALA A CA 1
ATOM 1740 C C . ALA A 1 213 ? 4.449 8.703 25.234 1 83.94 213 ALA A C 1
ATOM 1742 O O . ALA A 1 213 ? 4.227 9.344 26.266 1 83.94 213 ALA A O 1
ATOM 1743 N N . GLU A 1 214 ? 5.516 7.984 25.031 1 79.44 214 GLU A N 1
ATOM 1744 C CA . GLU A 1 214 ? 6.598 8.039 26.016 1 79.44 214 GLU A CA 1
ATOM 1745 C C . GLU A 1 214 ? 7.152 9.453 26.141 1 79.44 214 GLU A C 1
ATOM 1747 O O . GLU A 1 214 ? 7.82 9.781 27.125 1 79.44 214 GLU A O 1
ATOM 1752 N N . ASN A 1 215 ? 6.844 10.305 25.172 1 78.88 215 ASN A N 1
ATOM 1753 C CA . ASN A 1 215 ? 7.309 11.688 25.203 1 78.88 215 ASN A CA 1
ATOM 1754 C C . ASN A 1 215 ? 6.34 12.594 25.953 1 78.88 215 ASN A C 1
ATOM 1756 O O . ASN A 1 215 ? 6.617 13.781 26.156 1 78.88 215 ASN A O 1
ATOM 1760 N N . ARG A 1 216 ? 5.289 11.93 26.406 1 77.62 216 ARG A N 1
ATOM 1761 C CA . ARG A 1 216 ? 4.254 12.75 27.031 1 77.62 216 ARG A CA 1
ATOM 1762 C C . ARG A 1 216 ? 4.785 13.422 28.297 1 77.62 216 ARG A C 1
ATOM 1764 O O . ARG A 1 216 ? 5.477 12.789 29.109 1 77.62 216 ARG A O 1
ATOM 1771 N N . LYS A 1 217 ? 4.543 14.695 28.328 1 69.94 217 LYS A N 1
ATOM 1772 C CA . LYS A 1 217 ? 4.914 15.445 29.531 1 69.94 217 LYS A CA 1
ATOM 1773 C C . LYS A 1 217 ? 3.721 15.602 30.469 1 69.94 217 LYS A C 1
ATOM 1775 O O . LYS A 1 217 ? 2.572 15.438 30.062 1 69.94 217 LYS A O 1
ATOM 1780 N N . GLU A 1 218 ? 3.977 15.664 31.828 1 59.72 218 GLU A N 1
ATOM 1781 C CA . GLU A 1 218 ? 2.988 15.789 32.906 1 59.72 218 GLU A CA 1
ATOM 1782 C C . GLU A 1 218 ? 1.979 16.891 32.594 1 59.72 218 GLU A C 1
ATOM 1784 O O . GLU A 1 218 ? 2.357 17.984 32.156 1 59.72 218 GLU A O 1
ATOM 1789 N N . ASN A 1 219 ? 0.62 16.656 32.719 1 55.78 219 ASN A N 1
ATOM 1790 C CA . ASN A 1 219 ? -0.528 17.547 32.688 1 55.78 219 ASN A CA 1
ATOM 1791 C C . ASN A 1 219 ? -0.863 17.984 31.266 1 55.78 219 ASN A C 1
ATOM 1793 O O . ASN A 1 219 ? -1.454 19.047 31.047 1 55.78 219 ASN A O 1
ATOM 1797 N N . GLU A 1 220 ? -0.169 17.359 30.359 1 54.91 220 GLU A N 1
ATOM 1798 C CA . GLU A 1 220 ? -0.423 17.891 29.016 1 54.91 220 GLU A CA 1
ATOM 1799 C C . GLU A 1 220 ? -1.435 17.031 28.266 1 54.91 220 GLU A C 1
ATOM 1801 O O . GLU A 1 220 ? -1.243 15.828 28.125 1 54.91 220 GLU A O 1
ATOM 1806 N N . GLY A 1 221 ? -2.479 17.938 27.797 1 50.91 221 GLY A N 1
ATOM 1807 C CA . GLY A 1 221 ? -3.457 17.797 26.734 1 50.91 221 GLY A CA 1
ATOM 1808 C C . GLY A 1 221 ? -4.211 16.484 26.781 1 50.91 221 GLY A C 1
ATOM 1809 O O . GLY A 1 221 ? -3.908 15.617 27.609 1 50.91 221 GLY A O 1
ATOM 1810 N N . GLU A 1 222 ? -5.445 16.562 26.422 1 47.5 222 GLU A N 1
ATOM 1811 C CA . GLU A 1 222 ? -6.262 15.375 26.156 1 47.5 222 GLU A CA 1
ATOM 1812 C C . GLU A 1 222 ? -5.566 14.43 25.188 1 47.5 222 GLU A C 1
ATOM 1814 O O . GLU A 1 222 ? -5.043 14.859 24.156 1 47.5 222 GLU A O 1
ATOM 1819 N N . ILE A 1 223 ? -4.82 13.57 25.734 1 48.44 223 ILE A N 1
ATOM 1820 C CA . ILE A 1 223 ? -4.316 12.445 24.953 1 48.44 223 ILE A CA 1
ATOM 1821 C C . ILE A 1 223 ? -5.402 11.953 24 1 48.44 223 ILE A C 1
ATOM 1823 O O . ILE A 1 223 ? -6.512 11.625 24.422 1 48.44 223 ILE A O 1
ATOM 1827 N N . ASP A 1 224 ? -5.688 12.625 23.062 1 48.59 224 ASP A N 1
ATOM 1828 C CA . ASP A 1 224 ? -6.523 11.812 22.172 1 48.59 224 ASP A CA 1
ATOM 1829 C C . ASP A 1 224 ? -5.902 10.445 21.938 1 48.59 224 ASP A C 1
ATOM 1831 O O . ASP A 1 224 ? -5.023 10.289 21.078 1 48.59 224 ASP A O 1
ATOM 1835 N N . LEU A 1 225 ? -5.719 9.867 23.141 1 48.38 225 LEU A N 1
ATOM 1836 C CA . LEU A 1 225 ? -5.234 8.5 23.25 1 48.38 225 LEU A CA 1
ATOM 1837 C C . LEU A 1 225 ? -6.051 7.562 22.359 1 48.38 225 LEU A C 1
ATOM 1839 O O . LEU A 1 225 ? -7.09 7.047 22.781 1 48.38 225 LEU A O 1
ATOM 1843 N N . TRP A 1 226 ? -6.23 7.984 21.141 1 48.69 226 TRP A N 1
ATOM 1844 C CA . TRP A 1 226 ? -6.949 6.859 20.547 1 48.69 226 TRP A CA 1
ATOM 1845 C C . TRP A 1 226 ? -6.367 5.531 21.016 1 48.69 226 TRP A C 1
ATOM 1847 O O . TRP A 1 226 ? -5.258 5.16 20.625 1 48.69 226 TRP A O 1
ATOM 1857 N N . GLU A 1 227 ? -6.43 5.422 22.406 1 43.47 227 GLU A N 1
ATOM 1858 C CA . GLU A 1 227 ? -6.137 4.07 22.875 1 43.47 227 GLU A CA 1
ATOM 1859 C C . GLU A 1 227 ? -6.664 3.018 21.906 1 43.47 227 GLU A C 1
ATOM 1861 O O . GLU A 1 227 ? -7.84 3.033 21.531 1 43.47 227 GLU A O 1
ATOM 1866 N N . ALA A 1 228 ? -5.887 2.758 20.859 1 40.88 228 ALA A N 1
ATOM 1867 C CA . ALA A 1 228 ? -6.289 1.565 20.125 1 40.88 228 ALA A CA 1
ATOM 1868 C C . ALA A 1 228 ? -7.102 0.622 21 1 40.88 228 ALA A C 1
ATOM 1870 O O . ALA A 1 228 ? -6.566 0.035 21.953 1 40.88 228 ALA A O 1
ATOM 1871 N N . GLN A 1 229 ? -8.195 0.955 21.359 1 39.38 229 GLN A N 1
ATOM 1872 C CA . GLN A 1 229 ? -9.016 -0.068 22 1 39.38 229 GLN A CA 1
ATOM 1873 C C . GLN A 1 229 ? -8.711 -1.452 21.438 1 39.38 229 GLN A C 1
ATOM 1875 O O . GLN A 1 229 ? -9.023 -1.74 20.281 1 39.38 229 GLN A O 1
ATOM 1880 N N . SER A 1 230 ? -7.52 -1.937 21.594 1 38.66 230 SER A N 1
ATOM 1881 C CA . SER A 1 230 ? -7.172 -3.326 21.312 1 38.66 230 SER A CA 1
ATOM 1882 C C . SER A 1 230 ? -8.359 -4.25 21.531 1 38.66 230 SER A C 1
ATOM 1884 O O . SER A 1 230 ? -8.969 -4.242 22.609 1 38.66 230 SER A O 1
ATOM 1886 N N . SER A 1 231 ? -9.148 -4.434 20.656 1 37.19 231 SER A N 1
ATOM 1887 C CA . SER A 1 231 ? -9.961 -5.621 20.906 1 37.19 231 SER A CA 1
ATOM 1888 C C . SER A 1 231 ? -9.172 -6.68 21.656 1 37.19 231 SER A C 1
ATOM 1890 O O . SER A 1 231 ? -7.938 -6.668 21.656 1 37.19 231 SER A O 1
ATOM 1892 N N . GLU A 1 232 ? -9.836 -7.57 22.469 1 37.84 232 GLU A N 1
ATOM 1893 C CA . GLU A 1 232 ? -9.32 -8.727 23.203 1 37.84 232 GLU A CA 1
ATOM 1894 C C . GLU A 1 232 ? -8.164 -9.383 22.453 1 37.84 232 GLU A C 1
ATOM 1896 O O . GLU A 1 232 ? -7.211 -9.859 23.062 1 37.84 232 GLU A O 1
ATOM 1901 N N . GLU A 1 233 ? -8.289 -9.625 21.219 1 36.97 233 GLU A N 1
ATOM 1902 C CA . GLU A 1 233 ? -7.375 -10.508 20.484 1 36.97 233 GLU A CA 1
ATOM 1903 C C . GLU A 1 233 ? -6.035 -9.828 20.234 1 36.97 233 GLU A C 1
ATOM 1905 O O . GLU A 1 233 ? -5.039 -10.492 19.938 1 36.97 233 GLU A O 1
ATOM 1910 N N . SER A 1 234 ? -5.926 -8.484 20.109 1 40.25 234 SER A N 1
ATOM 1911 C CA . SER A 1 234 ? -4.625 -7.867 19.875 1 40.25 234 SER A CA 1
ATOM 1912 C C . SER A 1 234 ? -3.893 -7.625 21.188 1 40.25 234 SER A C 1
ATOM 1914 O O . SER A 1 234 ? -2.971 -6.809 21.25 1 40.25 234 SER A O 1
ATOM 1916 N N . LYS A 1 235 ? -4.262 -8.078 22.234 1 39.56 235 LYS A N 1
ATOM 1917 C CA . LYS A 1 235 ? -3.574 -7.988 23.516 1 39.56 235 LYS A CA 1
ATOM 1918 C C . LYS A 1 235 ? -2.1 -8.359 23.375 1 39.56 235 LYS A C 1
ATOM 1920 O O . LYS A 1 235 ? -1.305 -8.109 24.281 1 39.56 235 LYS A O 1
ATOM 1925 N N . HIS A 1 236 ? -1.815 -9.188 22.562 1 39.59 236 HIS A N 1
ATOM 1926 C CA . HIS A 1 236 ? -0.44 -9.672 22.641 1 39.59 236 HIS A CA 1
ATOM 1927 C C . HIS A 1 236 ? 0.539 -8.633 22.109 1 39.59 236 HIS A C 1
ATOM 1929 O O . HIS A 1 236 ? 1.754 -8.789 22.25 1 39.59 236 HIS A O 1
ATOM 1935 N N . LEU A 1 237 ? 0.184 -7.828 21.141 1 43.56 237 LEU A N 1
ATOM 1936 C CA . LEU A 1 237 ? 1.256 -6.938 20.703 1 43.56 237 LEU A CA 1
ATOM 1937 C C . LEU A 1 237 ? 1.187 -5.605 21.453 1 43.56 237 LEU A C 1
ATOM 1939 O O . LEU A 1 237 ? 0.153 -4.934 21.438 1 43.56 237 LEU A O 1
ATOM 1943 N N . GLN A 1 238 ? 1.869 -5.488 22.5 1 50.38 238 GLN A N 1
ATOM 1944 C CA . GLN A 1 238 ? 2.049 -4.215 23.188 1 50.38 238 GLN A CA 1
ATOM 1945 C C . GLN A 1 238 ? 2.059 -3.051 22.203 1 50.38 238 GLN A C 1
ATOM 1947 O O . GLN A 1 238 ? 3.061 -2.814 21.516 1 50.38 238 GLN A O 1
ATOM 1952 N N . LYS A 1 239 ? 0.904 -2.615 21.703 1 69.31 239 LYS A N 1
ATOM 1953 C CA . LYS A 1 239 ? 0.758 -1.535 20.734 1 69.31 239 LYS A CA 1
ATOM 1954 C C . LYS A 1 239 ? 1.303 -0.221 21.281 1 69.31 239 LYS A C 1
ATOM 1956 O O . LYS A 1 239 ? 1.036 0.134 22.438 1 69.31 239 LYS A O 1
ATOM 1961 N N . ARG A 1 240 ? 2.285 0.321 20.578 1 78.69 240 ARG A N 1
ATOM 1962 C CA . ARG A 1 240 ? 2.885 1.618 20.875 1 78.69 240 ARG A CA 1
ATOM 1963 C C . ARG A 1 240 ? 1.82 2.707 20.969 1 78.69 240 ARG A C 1
ATOM 1965 O O . ARG A 1 240 ? 0.976 2.83 20.078 1 78.69 240 ARG A O 1
ATOM 1972 N N . GLN A 1 241 ? 1.767 3.33 22.125 1 84.75 241 GLN A N 1
ATOM 1973 C CA . GLN A 1 241 ? 0.843 4.449 22.281 1 84.75 241 GLN A CA 1
ATOM 1974 C C . GLN A 1 241 ? 1.379 5.703 21.609 1 84.75 241 GLN A C 1
ATOM 1976 O O . GLN A 1 241 ? 2.582 5.969 21.641 1 84.75 241 GLN A O 1
ATOM 1981 N N . VAL A 1 242 ? 0.459 6.426 20.984 1 89.81 242 VAL A N 1
ATOM 1982 C CA . VAL A 1 242 ? 0.86 7.594 20.203 1 89.81 242 VAL A CA 1
ATOM 1983 C C . VAL A 1 242 ? 0.102 8.828 20.688 1 89.81 242 VAL A C 1
ATOM 1985 O O . VAL A 1 242 ? -1.077 8.742 21.047 1 89.81 242 VAL A O 1
ATOM 1988 N N . LEU A 1 243 ? 0.812 9.969 20.859 1 89.81 243 LEU A N 1
ATOM 1989 C CA . LEU A 1 243 ? 0.235 11.273 21.172 1 89.81 243 LEU A CA 1
ATOM 1990 C C . LEU A 1 243 ? -0.032 12.07 19.906 1 89.81 243 LEU A C 1
ATOM 1992 O O . LEU A 1 243 ? 0.846 12.188 19.047 1 89.81 243 LEU A O 1
ATOM 1996 N N . VAL A 1 244 ? -1.237 12.555 19.719 1 92.44 244 VAL A N 1
ATOM 1997 C CA . VAL A 1 244 ? -1.598 13.383 18.562 1 92.44 244 VAL A CA 1
ATOM 1998 C C . VAL A 1 244 ? -1.71 14.844 19 1 92.44 244 VAL A C 1
ATOM 2000 O O . VAL A 1 244 ? -2.475 15.172 19.906 1 92.44 244 VAL A O 1
ATOM 2003 N N . LEU A 1 245 ? -0.926 15.672 18.344 1 92.25 245 LEU A N 1
ATOM 2004 C CA . LEU A 1 245 ? -0.879 17.094 18.672 1 92.25 245 LEU A CA 1
ATOM 2005 C C . LEU A 1 245 ? -1.222 17.938 17.453 1 92.25 245 LEU A C 1
ATOM 2007 O O . LEU A 1 245 ? -1 17.516 16.312 1 92.25 245 LEU A O 1
ATOM 2011 N N . HIS A 1 246 ? -1.811 19.062 17.688 1 93.88 246 HIS A N 1
ATOM 2012 C CA . HIS A 1 246 ? -2.066 20.062 16.656 1 93.88 246 HIS A CA 1
ATOM 2013 C C . HIS A 1 246 ? -1.413 21.391 17.016 1 93.88 246 HIS A C 1
ATOM 2015 O O . HIS A 1 246 ? -2.096 22.328 17.438 1 93.88 246 HIS A O 1
ATOM 2021 N N . VAL A 1 247 ? -0.074 21.391 16.859 1 94.69 247 VAL A N 1
ATOM 2022 C CA . VAL A 1 247 ? 0.713 22.5 17.375 1 94.69 247 VAL A CA 1
ATOM 2023 C C . VAL A 1 247 ? 1.693 23 16.312 1 94.69 247 VAL A C 1
ATOM 2025 O O . VAL A 1 247 ? 1.857 22.359 15.273 1 94.69 247 VAL A O 1
ATOM 2028 N N . ASP A 1 248 ? 2.256 24.172 16.594 1 96.81 248 ASP A N 1
ATOM 2029 C CA . ASP A 1 248 ? 3.281 24.75 15.734 1 96.81 248 ASP A CA 1
ATOM 2030 C C . ASP A 1 248 ? 4.602 23.984 15.859 1 96.81 248 ASP A C 1
ATOM 2032 O O . ASP A 1 248 ? 5.172 23.906 16.953 1 96.81 248 ASP A O 1
ATOM 2036 N N . ILE A 1 249 ? 5.09 23.406 14.758 1 97.44 249 ILE A N 1
ATOM 2037 C CA . ILE A 1 249 ? 6.352 22.672 14.812 1 97.44 249 ILE A CA 1
ATOM 2038 C C . ILE A 1 249 ? 7.422 23.422 14.023 1 97.44 249 ILE A C 1
ATOM 2040 O O . ILE A 1 249 ? 8.508 22.891 13.766 1 97.44 249 ILE A O 1
ATOM 2044 N N . ILE A 1 250 ? 7.129 24.625 13.547 1 97.38 250 ILE A N 1
ATOM 2045 C CA . ILE A 1 250 ? 8.062 25.453 12.789 1 97.38 250 ILE A CA 1
ATOM 2046 C C . ILE A 1 250 ? 9.055 26.125 13.742 1 97.38 250 ILE A C 1
ATOM 2048 O O . ILE A 1 250 ? 10.258 26.125 13.492 1 97.38 250 ILE A O 1
ATOM 2052 N N . LYS A 1 251 ? 8.555 26.609 14.859 1 96.69 251 LYS A N 1
ATOM 2053 C CA . LYS A 1 251 ? 9.359 27.391 15.797 1 96.69 251 LYS A CA 1
ATOM 2054 C C . LYS A 1 251 ? 10.031 26.484 16.828 1 96.69 251 LYS A C 1
ATOM 2056 O O . LYS A 1 251 ? 9.695 25.297 16.922 1 96.69 251 LYS A O 1
ATOM 2061 N N . ASP A 1 252 ? 10.828 26.938 17.656 1 96.62 252 ASP A N 1
ATOM 2062 C CA . ASP A 1 252 ? 11.734 26.219 18.547 1 96.62 252 ASP A CA 1
ATOM 2063 C C . ASP A 1 252 ? 10.984 25.625 19.734 1 96.62 252 ASP A C 1
ATOM 2065 O O . ASP A 1 252 ? 11.375 24.578 20.266 1 96.62 252 ASP A O 1
ATOM 2069 N N . PRO A 1 253 ? 9.922 26.219 20.234 1 95.62 253 PRO A N 1
ATOM 2070 C CA . PRO A 1 253 ? 9.305 25.734 21.469 1 95.62 253 PRO A CA 1
ATOM 2071 C C . PRO A 1 253 ? 8.914 24.25 21.391 1 95.62 253 PRO A C 1
ATOM 2073 O O . PRO A 1 253 ? 9.094 23.516 22.375 1 95.62 253 PRO A O 1
ATOM 2076 N N . PHE A 1 254 ? 8.383 23.781 20.344 1 95.5 254 PHE A N 1
ATOM 2077 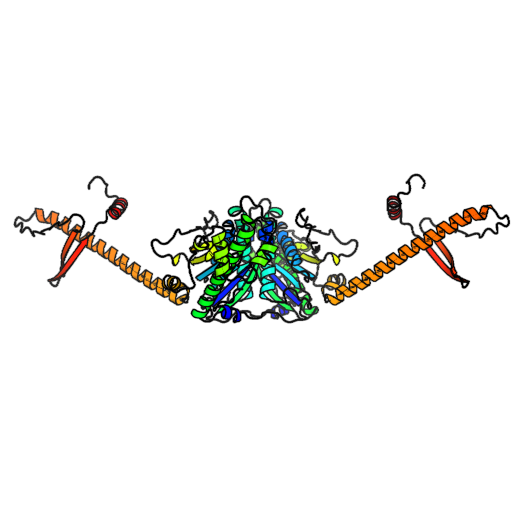C CA . PHE A 1 254 ? 8.008 22.391 20.203 1 95.5 254 PHE A CA 1
ATOM 2078 C C . PHE A 1 254 ? 9.227 21.484 20.359 1 95.5 254 PHE A C 1
ATOM 2080 O O . PHE A 1 254 ? 9.172 20.484 21.078 1 95.5 254 PHE A O 1
ATOM 2087 N N . TRP A 1 255 ? 10.25 21.828 19.703 1 96 255 TRP A N 1
ATOM 2088 C CA . TRP A 1 255 ? 11.453 21 19.688 1 96 255 TRP A CA 1
ATOM 2089 C C . TRP A 1 255 ? 12.172 21.047 21.031 1 96 255 TRP A C 1
ATOM 2091 O O . TRP A 1 255 ? 12.852 20.094 21.422 1 96 255 TRP A O 1
ATOM 2101 N N . GLN A 1 256 ? 12.086 22.219 21.703 1 93.81 256 GLN A N 1
ATOM 2102 C CA . GLN A 1 256 ? 12.633 22.344 23.047 1 93.81 256 GLN A CA 1
ATOM 2103 C C . GLN A 1 256 ? 11.844 21.484 24.031 1 93.81 256 GLN A C 1
ATOM 2105 O O . GLN A 1 256 ? 12.414 20.953 24.984 1 93.81 256 GLN A O 1
ATOM 2110 N N . ARG A 1 257 ? 10.586 21.406 23.75 1 91.19 257 ARG A N 1
ATOM 2111 C CA . ARG A 1 257 ? 9.703 20.625 24.625 1 91.19 257 ARG A CA 1
ATOM 2112 C C . ARG A 1 257 ? 9.953 19.125 24.453 1 91.19 257 ARG A C 1
ATOM 2114 O O . ARG A 1 257 ? 9.844 18.359 25.422 1 91.19 257 ARG A O 1
ATOM 2121 N N . TYR A 1 258 ? 10.242 18.688 23.219 1 92.25 258 TYR A N 1
ATOM 2122 C CA . TYR A 1 258 ? 10.469 17.281 22.938 1 92.25 258 TYR A CA 1
ATOM 2123 C C . TYR A 1 258 ? 11.844 17.062 22.312 1 92.25 258 TYR A C 1
ATOM 2125 O O . TYR A 1 258 ? 11.961 16.594 21.188 1 92.25 258 TYR A O 1
ATOM 2133 N N . PRO A 1 259 ? 12.875 17.219 23.062 1 89.56 259 PRO A N 1
ATOM 2134 C CA . PRO A 1 259 ? 14.234 17.188 22.531 1 89.56 259 PRO A CA 1
ATOM 2135 C C . PRO A 1 259 ? 14.641 15.789 22.047 1 89.56 259 PRO A C 1
ATOM 2137 O O . PRO A 1 259 ? 15.523 15.664 21.188 1 89.56 259 PRO A O 1
ATOM 2140 N N . ASN A 1 260 ? 13.984 14.734 22.5 1 90.75 260 ASN A N 1
ATOM 2141 C CA . ASN A 1 260 ? 14.359 13.359 22.188 1 90.75 260 ASN A CA 1
ATOM 2142 C C . ASN A 1 260 ? 13.953 12.977 20.766 1 90.75 260 ASN A C 1
ATOM 2144 O O . ASN A 1 260 ? 14.398 11.945 20.25 1 90.75 260 ASN A O 1
ATOM 2148 N N . LEU A 1 261 ? 13.094 13.773 20.109 1 94.25 261 LEU A N 1
ATOM 2149 C CA . LEU A 1 261 ? 12.562 13.422 18.797 1 94.25 261 LEU A CA 1
ATOM 2150 C C . LEU A 1 261 ? 13.672 13.438 17.75 1 94.25 261 LEU A C 1
ATOM 2152 O O . LEU A 1 261 ? 13.578 12.742 16.734 1 94.25 261 LEU A O 1
ATOM 2156 N N . LEU A 1 262 ? 14.773 14.188 18.016 1 93.5 262 LEU A N 1
ATOM 2157 C CA . LEU A 1 262 ? 15.828 14.352 17.016 1 93.5 262 LEU A CA 1
ATOM 2158 C C . LEU A 1 262 ? 17.062 13.539 17.391 1 93.5 262 LEU A C 1
ATOM 2160 O O . LEU A 1 262 ? 18.031 13.484 16.641 1 93.5 262 LEU A O 1
ATOM 2164 N N . LEU A 1 263 ? 16.984 12.875 18.5 1 89.5 263 LEU A N 1
ATOM 2165 C CA . LEU A 1 263 ? 18.156 12.18 18.984 1 89.5 263 LEU A CA 1
ATOM 2166 C C . LEU A 1 263 ? 18.219 10.758 18.438 1 89.5 263 LEU A C 1
ATOM 2168 O O . LEU A 1 263 ? 17.188 10.133 18.219 1 89.5 263 LEU A O 1
ATOM 2172 N N . PRO A 1 264 ? 19.469 10.289 18.25 1 86.88 264 PRO A N 1
ATOM 2173 C CA . PRO A 1 264 ? 19.609 8.867 17.922 1 86.88 264 PRO A CA 1
ATOM 2174 C C . PRO A 1 264 ? 19.078 7.945 19.016 1 86.88 264 PRO A C 1
ATOM 2176 O O . PRO A 1 264 ? 18.984 8.344 20.172 1 86.88 264 PRO A O 1
ATOM 2179 N N . LEU A 1 265 ? 18.641 6.777 18.562 1 83 265 LEU A N 1
ATOM 2180 C CA . LEU A 1 265 ? 18.031 5.816 19.469 1 83 265 LEU A CA 1
ATOM 2181 C C . LEU A 1 265 ? 18.953 5.512 20.641 1 83 265 LEU A C 1
ATOM 2183 O O . LEU A 1 265 ? 18.484 5.379 21.781 1 83 265 LEU A O 1
ATOM 2187 N N . GLU A 1 266 ? 20.203 5.387 20.406 1 79.62 266 GLU A N 1
ATOM 2188 C CA . GLU A 1 266 ? 21.172 5.07 21.453 1 79.62 266 GLU A CA 1
ATOM 2189 C C . GLU A 1 266 ? 21.188 6.148 22.531 1 79.62 266 GLU A C 1
ATOM 2191 O O . GLU A 1 266 ? 21.297 5.844 23.719 1 79.62 266 GLU A O 1
ATOM 2196 N N . GLU A 1 267 ? 21.047 7.344 22.156 1 80.31 267 GLU A N 1
ATOM 2197 C CA . GLU A 1 267 ? 21.062 8.453 23.094 1 80.31 267 GLU A CA 1
ATOM 2198 C C . GLU A 1 267 ? 19.766 8.516 23.891 1 80.31 267 GLU A C 1
ATOM 2200 O O . GLU A 1 267 ? 19.766 8.828 25.094 1 80.31 267 GLU A O 1
ATOM 2205 N N . VAL A 1 268 ? 18.672 8.141 23.219 1 79.38 268 VAL A N 1
ATOM 2206 C CA . VAL A 1 268 ? 17.375 8.141 23.891 1 79.38 268 VAL A CA 1
ATOM 2207 C C . VAL A 1 268 ? 17.359 7.047 24.953 1 79.38 268 VAL A C 1
ATOM 2209 O O . VAL A 1 268 ? 16.859 7.27 26.078 1 79.38 268 VAL A O 1
ATOM 2212 N N . LYS A 1 269 ? 17.859 5.918 24.625 1 75.94 269 LYS A N 1
ATOM 2213 C CA . LYS A 1 269 ? 17.922 4.816 25.578 1 75.94 269 LYS A CA 1
ATOM 2214 C C . LYS A 1 269 ? 18.781 5.191 26.797 1 75.94 269 LYS A C 1
ATOM 2216 O O . LYS A 1 269 ? 18.422 4.879 27.922 1 75.94 269 LYS A O 1
ATOM 2221 N N . LYS A 1 270 ? 19.859 5.867 26.531 1 74.12 270 LYS A N 1
ATOM 2222 C CA . LYS A 1 270 ? 20.734 6.312 27.609 1 74.12 270 LYS A CA 1
ATOM 2223 C C . LYS A 1 270 ? 20.031 7.336 28.5 1 74.12 270 LYS A C 1
ATOM 2225 O O . LYS A 1 270 ? 20.141 7.281 29.719 1 74.12 270 LYS A O 1
ATOM 2230 N N . ALA A 1 271 ? 19.328 8.195 27.797 1 70.69 271 ALA A N 1
ATOM 2231 C CA . ALA A 1 271 ? 18.609 9.219 28.531 1 70.69 271 ALA A CA 1
ATOM 2232 C C . ALA A 1 271 ? 17.516 8.602 29.391 1 70.69 271 ALA A C 1
ATOM 2234 O O . ALA A 1 271 ? 17.312 9.008 30.547 1 70.69 271 ALA A O 1
ATOM 2235 N N . ARG A 1 272 ? 16.859 7.59 28.875 1 68.62 272 ARG A N 1
ATOM 2236 C CA . ARG A 1 272 ? 15.797 6.918 29.625 1 68.62 272 ARG A CA 1
ATOM 2237 C C . ARG A 1 272 ? 16.359 6.117 30.781 1 68.62 272 ARG A C 1
ATOM 2239 O O . ARG A 1 272 ? 15.766 6.086 31.875 1 68.62 272 ARG A O 1
ATOM 2246 N N . LYS A 1 273 ? 17.422 5.496 30.516 1 65.56 273 LYS A N 1
ATOM 2247 C CA . LYS A 1 273 ? 18.094 4.758 31.578 1 65.56 273 LYS A CA 1
ATOM 2248 C C . LYS A 1 273 ? 18.547 5.695 32.688 1 65.56 273 LYS A C 1
ATOM 2250 O O . LYS A 1 273 ? 18.406 5.367 33.875 1 65.56 273 LYS A O 1
ATOM 2255 N N . ARG A 1 274 ? 19.047 6.824 32.281 1 62.19 274 ARG A N 1
ATOM 2256 C CA . ARG A 1 274 ? 19.469 7.809 33.281 1 62.19 274 ARG A CA 1
ATOM 2257 C C . ARG A 1 274 ? 18.266 8.32 34.094 1 62.19 274 ARG A C 1
ATOM 2259 O O . ARG A 1 274 ? 18.359 8.477 35.312 1 62.19 274 ARG A O 1
ATOM 2266 N N . GLN A 1 275 ? 17.188 8.484 33.344 1 62.03 275 GLN A N 1
ATOM 2267 C CA . GLN A 1 275 ? 15.969 8.945 34 1 62.03 275 GLN A CA 1
ATOM 2268 C C . GLN A 1 275 ? 15.422 7.871 34.938 1 62.03 275 GLN A C 1
ATOM 2270 O O . GLN A 1 275 ? 14.977 8.18 36.062 1 62.03 275 GLN A O 1
ATOM 2275 N N . LEU A 1 276 ? 15.438 6.664 34.469 1 58.91 276 LEU A N 1
ATOM 2276 C CA . LEU A 1 276 ? 14.992 5.555 35.312 1 58.91 276 LEU A CA 1
ATOM 2277 C C . LEU A 1 276 ? 15.883 5.395 36.531 1 58.91 276 LEU A C 1
ATOM 2279 O O . LEU A 1 276 ? 15.391 5.121 37.625 1 58.91 276 LEU A O 1
ATOM 2283 N N . GLN A 1 277 ? 17.109 5.512 36.281 1 57.09 277 GLN A N 1
ATOM 2284 C CA . GLN A 1 277 ? 18.062 5.434 37.406 1 57.09 277 GLN A CA 1
ATOM 2285 C C . GLN A 1 277 ? 17.828 6.574 38.406 1 57.09 277 GLN A C 1
ATOM 2287 O O . GLN A 1 277 ? 17.891 6.367 39.594 1 57.09 277 GLN A O 1
ATOM 2292 N N . THR A 1 278 ? 17.516 7.645 37.812 1 56.09 278 THR A N 1
ATOM 2293 C CA . THR A 1 278 ? 17.266 8.789 38.688 1 56.09 278 THR A CA 1
ATOM 2294 C C . THR A 1 278 ? 15.945 8.609 39.438 1 56.09 278 THR A C 1
ATOM 2296 O O . THR A 1 278 ? 15.852 8.938 40.625 1 56.09 278 THR A O 1
ATOM 2299 N N . ASP A 1 279 ? 15 8.023 38.719 1 56.22 279 ASP A N 1
ATOM 2300 C CA . ASP A 1 279 ? 13.711 7.758 39.344 1 56.22 279 ASP A CA 1
ATOM 2301 C C . ASP A 1 279 ? 13.828 6.652 40.406 1 56.22 279 ASP A C 1
ATOM 2303 O O . ASP A 1 279 ? 13.211 6.734 41.469 1 56.22 279 ASP A O 1
ATOM 2307 N N . CYS A 1 280 ? 14.555 5.625 40 1 51.31 280 CYS A N 1
ATOM 2308 C CA . CYS A 1 280 ? 14.82 4.555 40.938 1 51.31 280 CYS A CA 1
ATOM 2309 C C . CYS A 1 280 ? 15.578 5.078 42.156 1 51.31 280 CYS A C 1
ATOM 2311 O O . CYS A 1 280 ? 15.289 4.695 43.281 1 51.31 280 CYS A O 1
ATOM 2313 N N . ASN A 1 281 ? 16.422 5.879 41.906 1 48.41 281 ASN A N 1
ATOM 2314 C CA . ASN A 1 281 ? 17.172 6.477 43 1 48.41 281 ASN A CA 1
ATOM 2315 C C . ASN A 1 281 ? 16.281 7.371 43.875 1 48.41 281 ASN A C 1
ATOM 2317 O O . ASN A 1 281 ? 16.406 7.379 45.094 1 48.41 281 ASN A O 1
ATOM 2321 N N . LYS A 1 282 ? 15.328 7.957 43.219 1 50.19 282 LYS A N 1
ATOM 2322 C CA . LYS A 1 282 ? 14.383 8.766 43.969 1 50.19 282 LYS A CA 1
ATOM 2323 C C . LYS A 1 282 ? 13.445 7.891 44.812 1 50.19 282 LYS A C 1
ATOM 2325 O O . LYS A 1 282 ? 13.172 8.188 45.969 1 50.19 282 LYS A O 1
ATOM 2330 N N . LYS A 1 283 ? 13.016 6.852 44.125 1 51.25 283 LYS A N 1
ATOM 2331 C CA . LYS A 1 283 ? 12.156 5.898 44.844 1 51.25 283 LYS A CA 1
ATOM 2332 C C . LYS A 1 283 ? 12.914 5.215 45.969 1 51.25 283 LYS A C 1
ATOM 2334 O O . LYS A 1 283 ? 12.367 5.02 47.062 1 51.25 283 LYS A O 1
ATOM 2339 N N . ASN A 1 284 ? 14.047 4.789 45.625 1 48.31 284 ASN A N 1
ATOM 2340 C CA . ASN A 1 284 ? 14.883 4.211 46.688 1 48.31 284 ASN A CA 1
ATOM 2341 C C . ASN A 1 284 ? 15.125 5.199 47.812 1 48.31 284 ASN A C 1
ATOM 2343 O O . ASN A 1 284 ? 15.125 4.82 49 1 48.31 284 ASN A O 1
ATOM 2347 N N . ASN A 1 285 ? 15.219 6.34 47.375 1 46.03 285 ASN A N 1
ATOM 2348 C CA . ASN A 1 285 ? 15.352 7.359 48.438 1 46.03 285 ASN A CA 1
ATOM 2349 C C . ASN A 1 285 ? 14.062 7.535 49.219 1 46.03 285 ASN A C 1
ATOM 2351 O O . ASN A 1 285 ? 14.086 7.719 50.438 1 46.03 285 ASN A O 1
ATOM 2355 N N . GLU A 1 286 ? 13.008 7.391 48.469 1 46.66 286 GLU A N 1
ATOM 2356 C CA . GLU A 1 286 ? 11.711 7.449 49.125 1 46.66 286 GLU A CA 1
ATOM 2357 C C . GLU A 1 286 ? 11.508 6.238 50.031 1 46.66 286 GLU A C 1
ATOM 2359 O O . GLU A 1 286 ? 11.016 6.371 51.156 1 46.66 286 GLU A O 1
ATOM 2364 N N . TYR A 1 287 ? 11.914 5.117 49.562 1 44.59 287 TYR A N 1
ATOM 2365 C CA . TYR A 1 287 ? 11.852 3.91 50.375 1 44.59 287 TYR A CA 1
ATOM 2366 C C . TYR A 1 287 ? 12.797 4.008 51.562 1 44.59 287 TYR A C 1
ATOM 2368 O O . TYR A 1 287 ? 12.461 3.588 52.656 1 44.59 287 TYR A O 1
ATOM 2376 N N . LEU A 1 288 ? 13.867 4.586 51.281 1 42.16 288 LEU A N 1
ATOM 2377 C CA . LEU A 1 288 ? 14.812 4.812 52.375 1 42.16 288 LEU A CA 1
ATOM 2378 C C . LEU A 1 288 ? 14.242 5.801 53.375 1 42.16 288 LEU A C 1
ATOM 2380 O O . LEU A 1 288 ? 14.398 5.613 54.594 1 42.16 288 LEU A O 1
ATOM 2384 N N . PHE A 1 289 ? 13.477 6.656 52.812 1 40.91 289 PHE A N 1
ATOM 2385 C CA . PHE A 1 289 ? 12.836 7.629 53.688 1 40.91 289 PHE A CA 1
ATOM 2386 C C . PHE A 1 289 ? 11.734 6.969 54.531 1 40.91 289 PHE A C 1
ATOM 2388 O O . PHE A 1 289 ? 11.609 7.223 55.719 1 40.91 289 PHE A O 1
ATOM 2395 N N . ILE A 1 290 ? 11.078 6.074 53.875 1 44 290 ILE A N 1
ATOM 2396 C CA . ILE A 1 290 ? 10 5.371 54.562 1 44 290 ILE A CA 1
ATOM 2397 C C . ILE A 1 290 ? 10.578 4.422 55.594 1 44 290 ILE A C 1
ATOM 2399 O O . ILE A 1 290 ? 10.07 4.328 56.719 1 44 290 ILE A O 1
ATOM 2403 N N . LEU A 1 291 ? 11.664 3.889 55.219 1 42.22 291 LEU A N 1
ATOM 2404 C CA . LEU A 1 291 ? 12.336 2.975 56.156 1 42.22 291 LEU A CA 1
ATOM 2405 C C . LEU A 1 291 ? 12.914 3.729 57.344 1 42.22 291 LEU A C 1
ATOM 2407 O O . LEU A 1 291 ? 12.797 3.271 58.469 1 42.22 291 LEU A O 1
ATOM 2411 N N . VAL A 1 292 ? 13.375 4.887 57.062 1 41.31 292 VAL A N 1
ATOM 2412 C CA . VAL A 1 292 ? 13.93 5.723 58.125 1 41.31 292 VAL A CA 1
ATOM 2413 C C . VAL A 1 292 ? 12.797 6.266 59 1 41.31 292 VAL A C 1
ATOM 2415 O O . VAL A 1 292 ? 12.906 6.293 60.219 1 41.31 292 VAL A O 1
ATOM 2418 N N . PHE A 1 293 ? 11.664 6.484 58.281 1 43.25 293 PHE A N 1
ATOM 2419 C CA . PHE A 1 293 ? 10.5 6.98 59 1 43.25 293 PHE A CA 1
ATOM 2420 C C . PHE A 1 293 ? 9.906 5.891 59.875 1 43.25 293 PHE A C 1
ATOM 2422 O O . PHE A 1 293 ? 9.531 6.148 61.031 1 43.25 293 PHE A O 1
ATOM 2429 N N . TYR A 1 294 ? 9.867 4.727 59.281 1 41.88 294 TYR A N 1
ATOM 2430 C CA . TYR A 1 294 ? 9.359 3.586 60.031 1 41.88 294 TYR A CA 1
ATOM 2431 C C . TYR A 1 294 ? 10.258 3.271 61.25 1 41.88 294 TYR A C 1
ATOM 2433 O O . TYR A 1 294 ? 9.773 3 62.344 1 41.88 294 TYR A O 1
ATOM 2441 N N . HIS A 1 295 ? 11.438 3.42 61 1 41.16 295 HIS A N 1
ATOM 2442 C CA . HIS A 1 295 ? 12.391 3.162 62.062 1 41.16 295 HIS A CA 1
ATOM 2443 C C . HIS A 1 295 ? 12.344 4.262 63.125 1 41.16 295 HIS A C 1
ATOM 2445 O O . HIS A 1 295 ? 12.438 3.98 64.312 1 41.16 295 HIS A O 1
ATOM 2451 N N . ALA A 1 296 ? 12.016 5.441 62.625 1 41.81 296 ALA A N 1
ATOM 2452 C CA . ALA A 1 296 ? 11.867 6.57 63.531 1 41.81 296 ALA A CA 1
ATOM 2453 C C . ALA A 1 296 ? 10.586 6.449 64.375 1 41.81 296 ALA A C 1
ATOM 2455 O O . ALA A 1 296 ? 10.578 6.707 65.562 1 41.81 296 ALA A O 1
ATOM 2456 N N . LEU A 1 297 ? 9.594 5.934 63.625 1 41.31 297 LEU A N 1
ATOM 2457 C CA . LEU A 1 297 ? 8.312 5.715 64.312 1 41.31 297 LEU A CA 1
ATOM 2458 C C . LEU A 1 297 ? 8.422 4.586 65.312 1 41.31 297 LEU A C 1
ATOM 2460 O O . LEU A 1 297 ? 7.895 4.695 66.438 1 41.31 297 LEU A O 1
ATOM 2464 N N . VAL A 1 298 ? 9.062 3.547 64.938 1 41.59 298 VAL A N 1
ATOM 2465 C CA . VAL A 1 298 ? 9.25 2.398 65.812 1 41.59 298 VAL A CA 1
ATOM 2466 C C . VAL A 1 298 ? 10.094 2.807 67 1 41.59 298 VAL A C 1
ATOM 2468 O O . VAL A 1 298 ? 9.789 2.43 68.125 1 41.59 298 VAL A O 1
ATOM 2471 N N . PHE A 1 299 ? 11.031 3.656 66.688 1 38.06 299 PHE A N 1
ATOM 2472 C CA . PHE A 1 299 ? 11.891 4.113 67.812 1 38.06 299 PHE A CA 1
ATOM 2473 C C . PHE A 1 299 ? 11.117 5.027 68.75 1 38.06 299 PHE A C 1
ATOM 2475 O O . PHE A 1 299 ? 11.305 4.969 70 1 38.06 299 PHE A O 1
ATOM 2482 N N . VAL A 1 300 ? 10.203 5.773 68.125 1 38.62 300 VAL A N 1
ATOM 2483 C CA . VAL A 1 300 ? 9.367 6.645 68.938 1 38.62 300 VAL A CA 1
ATOM 2484 C C . VAL A 1 300 ? 8.391 5.805 69.812 1 38.62 300 VAL A C 1
ATOM 2486 O O . VAL A 1 300 ? 8.203 6.059 71 1 38.62 300 VAL A O 1
ATOM 2489 N N . ILE A 1 301 ? 7.879 4.773 69.125 1 38.16 301 ILE A N 1
ATOM 2490 C CA . ILE A 1 301 ? 6.926 3.91 69.812 1 38.16 301 ILE A CA 1
ATOM 2491 C C . ILE A 1 301 ? 7.656 3.092 70.875 1 38.16 301 ILE A C 1
ATOM 2493 O O . ILE A 1 301 ? 7.164 2.945 72 1 38.16 301 ILE A O 1
ATOM 2497 N N . LEU A 1 302 ? 8.82 2.631 70.5 1 36.88 302 LEU A N 1
ATOM 2498 C CA . LEU A 1 302 ? 9.586 1.841 71.438 1 36.88 302 LEU A CA 1
ATOM 2499 C C . LEU A 1 302 ? 10.094 2.713 72.562 1 36.88 302 LEU A C 1
ATOM 2501 O O . LEU A 1 302 ? 10.125 2.273 73.75 1 36.88 302 LEU A O 1
ATOM 2505 N N . ASP A 1 303 ? 10.438 3.889 72.25 1 34.66 303 ASP A N 1
ATOM 2506 C CA . ASP A 1 303 ? 10.875 4.797 73.312 1 34.66 303 ASP A CA 1
ATOM 2507 C C . ASP A 1 303 ? 9.703 5.215 74.188 1 34.66 303 ASP A C 1
ATOM 2509 O O . ASP A 1 303 ? 9.883 5.465 75.375 1 34.66 303 ASP A O 1
ATOM 2513 N N . PHE A 1 304 ? 8.555 5.238 73.5 1 35.41 304 PHE A N 1
ATOM 2514 C CA . PHE A 1 304 ? 7.406 5.523 74.375 1 35.41 304 PHE A CA 1
ATOM 2515 C C . PHE A 1 304 ? 7.203 4.414 75.375 1 35.41 304 PHE A C 1
ATOM 2517 O O . PHE A 1 304 ? 6.809 4.676 76.562 1 35.41 304 PHE A O 1
ATOM 2524 N N . ASN A 1 305 ? 7.422 3.225 75.062 1 34.53 305 ASN A N 1
ATOM 2525 C CA . ASN A 1 305 ? 7.262 2.145 76 1 34.53 305 ASN A CA 1
ATOM 2526 C C . ASN A 1 305 ? 8.391 2.133 77 1 34.53 305 ASN A C 1
ATOM 2528 O O . ASN A 1 305 ? 8.195 1.721 78.188 1 34.53 305 ASN A O 1
ATOM 2532 N N . ILE A 1 306 ? 9.578 2.564 76.625 1 32.62 306 ILE A N 1
ATOM 2533 C CA . ILE A 1 306 ? 10.688 2.535 77.562 1 32.62 306 ILE A CA 1
ATOM 2534 C C . ILE A 1 306 ? 10.57 3.699 78.562 1 32.62 306 ILE A C 1
ATOM 2536 O O . ILE A 1 306 ? 11.016 3.602 79.688 1 32.62 306 ILE A O 1
ATOM 2540 N N . ILE A 1 307 ? 10.023 4.816 78.062 1 30.98 307 ILE A N 1
ATOM 2541 C CA . ILE A 1 307 ? 10 6.004 78.938 1 30.98 307 ILE A CA 1
ATOM 2542 C C . ILE A 1 307 ? 9.133 5.738 80.125 1 30.98 307 ILE A C 1
ATOM 2544 O O . ILE A 1 307 ? 9.188 6.484 81.125 1 30.98 307 ILE A O 1
ATOM 2548 N N . ARG A 1 308 ? 8.219 4.793 80.125 1 29.78 308 ARG A N 1
ATOM 2549 C CA . ARG A 1 308 ? 7.426 4.711 81.312 1 29.78 308 ARG A CA 1
ATOM 2550 C C . ARG A 1 308 ? 8.297 4.324 82.5 1 29.78 308 ARG A C 1
ATOM 2552 O O . ARG A 1 308 ? 7.848 4.391 83.688 1 29.78 308 ARG A O 1
ATOM 2559 N N . LYS A 1 309 ? 9.32 3.547 82.25 1 31.56 309 LYS A N 1
ATOM 2560 C CA . LYS A 1 309 ? 9.859 3.08 83.5 1 31.56 309 LYS A CA 1
ATOM 2561 C C . LYS A 1 309 ? 10.695 4.168 84.188 1 31.56 309 LYS A C 1
ATOM 2563 O O . LYS A 1 309 ? 10.711 4.277 85.438 1 31.56 309 LYS A O 1
ATOM 2568 N N . SER A 1 310 ? 11.805 4.664 83.625 1 27.38 310 SER A N 1
ATOM 2569 C CA . SER A 1 310 ? 12.758 5.316 84.562 1 27.38 310 SER A CA 1
ATOM 2570 C C . SER A 1 310 ? 12.359 6.762 84.812 1 27.38 310 SER A C 1
ATOM 2572 O O . SER A 1 310 ? 11.727 7.406 84 1 27.38 310 SER A O 1
ATOM 2574 N N . LYS A 1 311 ? 12.289 7.367 86.125 1 29.72 311 LYS A N 1
ATOM 2575 C CA . LYS A 1 311 ? 11.953 8.641 86.75 1 29.72 311 LYS A CA 1
ATOM 2576 C C . LYS A 1 311 ? 12.609 9.805 86.062 1 29.72 311 LYS A C 1
ATOM 2578 O O . LYS A 1 311 ? 12.07 10.906 86 1 29.72 311 LYS A O 1
ATOM 2583 N N . THR A 1 312 ? 13.984 9.82 85.875 1 28.55 312 THR A N 1
ATOM 2584 C CA . THR A 1 312 ? 14.648 11.094 85.625 1 28.55 312 THR A CA 1
ATOM 2585 C C . THR A 1 312 ? 14.305 11.609 84.25 1 28.55 312 THR A C 1
ATOM 2587 O O . THR A 1 312 ? 14.688 11 83.25 1 28.55 312 THR A O 1
ATOM 2590 N N . GLN A 1 313 ? 13.117 12.148 84.062 1 26.08 313 GLN A N 1
ATOM 2591 C CA . GLN A 1 313 ? 12.32 12.547 82.875 1 26.08 313 GLN A CA 1
ATOM 2592 C C . GLN A 1 313 ? 13.023 13.648 82.125 1 26.08 313 GLN A C 1
ATOM 2594 O O . GLN A 1 313 ? 12.914 14.828 82.438 1 26.08 313 GLN A O 1
ATOM 2599 N N . LYS A 1 314 ? 14.469 13.719 82 1 26.95 314 LYS A N 1
ATOM 2600 C CA . LYS A 1 314 ? 14.938 14.867 81.25 1 26.95 314 LYS A CA 1
ATOM 2601 C C . LYS A 1 314 ? 14.172 15.016 79.938 1 26.95 314 LYS A C 1
ATOM 2603 O O . LYS A 1 314 ? 14.141 14.086 79.125 1 26.95 314 LYS A O 1
ATOM 2608 N N . ARG A 1 315 ? 13.023 15.805 79.938 1 24.94 315 ARG A N 1
ATOM 2609 C CA . ARG A 1 315 ? 12.062 16.234 78.938 1 24.94 315 ARG A CA 1
ATOM 2610 C C . ARG A 1 315 ? 12.773 16.828 77.688 1 24.94 315 ARG A C 1
ATOM 2612 O O . ARG A 1 315 ? 13.508 17.812 77.812 1 24.94 315 ARG A O 1
ATOM 2619 N N . ALA A 1 316 ? 13.492 16.094 76.875 1 24.98 316 ALA A N 1
ATOM 2620 C CA . ALA A 1 316 ? 13.93 16.672 75.625 1 24.98 316 ALA A CA 1
ATOM 2621 C C . ALA A 1 316 ? 12.797 17.438 74.938 1 24.98 316 ALA A C 1
ATOM 2623 O O . ALA A 1 316 ? 11.734 16.875 74.688 1 24.98 316 ALA A O 1
ATOM 2624 N N . ASN A 1 317 ? 12.547 18.734 75.312 1 24.84 317 ASN A N 1
ATOM 2625 C CA . ASN A 1 317 ? 11.578 19.703 74.812 1 24.84 317 ASN A CA 1
ATOM 2626 C C . ASN A 1 317 ? 11.625 19.812 73.312 1 24.84 317 ASN A C 1
ATOM 2628 O O . ASN A 1 317 ? 12.609 20.281 72.75 1 24.84 317 ASN A O 1
ATOM 2632 N N . ALA A 1 318 ? 11.461 18.797 72.562 1 24.67 318 ALA A N 1
ATOM 2633 C CA . ALA A 1 318 ? 11.258 19.016 71.125 1 24.67 318 ALA A CA 1
ATOM 2634 C C . ALA A 1 318 ? 10.211 20.109 70.875 1 24.67 318 ALA A C 1
ATOM 2636 O O . ALA A 1 318 ? 9.055 19.969 71.312 1 24.67 318 ALA A O 1
ATOM 2637 N N . LEU A 1 319 ? 10.617 21.359 71.062 1 25.09 319 LEU A N 1
ATOM 2638 C CA . LEU A 1 319 ? 9.758 22.516 70.875 1 25.09 319 LEU A CA 1
ATOM 2639 C C . LEU A 1 319 ? 9.164 22.5 69.5 1 25.09 319 LEU A C 1
ATOM 2641 O O . LEU A 1 319 ? 9.898 22.453 68.5 1 25.09 319 LEU A O 1
ATOM 2645 N N . TYR A 1 320 ? 8.164 21.797 69.25 1 23.72 320 TYR A N 1
ATOM 2646 C CA . TYR A 1 320 ? 7.367 21.812 68.062 1 23.72 320 TYR A CA 1
ATOM 2647 C C . TYR A 1 320 ? 6.699 23.156 67.875 1 23.72 320 TYR A C 1
ATOM 2649 O O . TYR A 1 320 ? 6.055 23.688 68.75 1 23.72 320 TYR A O 1
ATOM 2657 N N . TYR A 1 321 ? 7.473 24.141 67.375 1 25.19 321 TYR A N 1
ATOM 2658 C CA . TYR A 1 321 ? 6.73 25.359 67.062 1 25.19 321 TYR A CA 1
ATOM 2659 C C . TYR A 1 321 ? 5.902 25.203 65.812 1 25.19 321 TYR A C 1
ATOM 2661 O O . TYR A 1 321 ? 6.422 24.797 64.75 1 25.19 321 TYR A O 1
ATOM 2669 N N . CYS A 1 322 ? 4.695 24.672 65.938 1 23.19 322 CYS A N 1
ATOM 2670 C CA . CYS A 1 322 ? 3.693 24.656 64.875 1 23.19 322 CYS A CA 1
ATOM 2671 C C . CYS A 1 322 ? 3.4 26.062 64.375 1 23.19 322 CYS A C 1
ATOM 2673 O O . CYS A 1 322 ? 2.869 26.891 65.125 1 23.19 322 CYS A O 1
ATOM 2675 N N . SER A 1 323 ? 4.309 26.688 63.781 1 28.31 323 SER A N 1
ATOM 2676 C CA . SER A 1 323 ? 3.791 27.953 63.25 1 28.31 323 SER A CA 1
ATOM 2677 C C . SER A 1 323 ? 2.521 27.734 62.438 1 28.31 323 SER A C 1
ATOM 2679 O O . SER A 1 323 ? 2.062 26.594 62.281 1 28.31 323 SER A O 1
ATOM 2681 N N . SER A 1 324 ? 2.287 28.609 61.281 1 29.36 324 SER A N 1
ATOM 2682 C CA . SER A 1 324 ? 1.072 28.531 60.469 1 29.36 324 SER A CA 1
ATOM 2683 C C . SER A 1 324 ? 0.865 27.125 59.906 1 29.36 324 SER A C 1
ATOM 2685 O O . SER A 1 324 ? 1.803 26.328 59.844 1 29.36 324 SER A O 1
ATOM 2687 N N . SER A 1 325 ? -0.525 26.672 59.625 1 34.5 325 SER A N 1
ATOM 2688 C CA . SER A 1 325 ? -1.272 25.438 59.375 1 34.5 325 SER A CA 1
ATOM 2689 C C . SER A 1 325 ? -0.547 24.547 58.375 1 34.5 325 SER A C 1
ATOM 2691 O O . SER A 1 325 ? -0.874 23.359 58.25 1 34.5 325 SER A O 1
ATOM 2693 N N . ARG A 1 326 ? 0.119 24.891 57.375 1 35.09 326 ARG A N 1
ATOM 2694 C CA . ARG A 1 326 ? 0.365 24.062 56.188 1 35.09 326 ARG A CA 1
ATOM 2695 C C . ARG A 1 326 ? 1.793 23.531 56.188 1 35.09 326 ARG A C 1
ATOM 2697 O O . ARG A 1 326 ? 2.203 22.859 55.219 1 35.09 326 ARG A O 1
ATOM 2704 N N . GLN A 1 327 ? 2.693 24.047 57 1 31.17 327 GLN A N 1
ATOM 2705 C CA . GLN A 1 327 ? 4.094 23.672 56.844 1 31.17 327 GLN A CA 1
ATOM 2706 C C . GLN A 1 327 ? 4.684 23.109 58.125 1 31.17 327 GLN A C 1
ATOM 2708 O O . GLN A 1 327 ? 4.434 23.625 59.219 1 31.17 327 GLN A O 1
ATOM 2713 N N . ALA A 1 328 ? 4.828 21.703 58.25 1 34.03 328 ALA A N 1
ATOM 2714 C CA . ALA A 1 328 ? 5.508 21.156 59.406 1 34.03 328 ALA A CA 1
ATOM 2715 C C . ALA A 1 328 ? 7.008 21 59.156 1 34.03 328 ALA A C 1
ATOM 2717 O O . ALA A 1 328 ? 7.422 20.625 58.062 1 34.03 328 ALA A O 1
ATOM 2718 N N . HIS A 1 329 ? 7.828 21.703 59.906 1 33.12 329 HIS A N 1
ATOM 2719 C CA . HIS A 1 329 ? 9.281 21.625 59.812 1 33.12 329 HIS A CA 1
ATOM 2720 C C . HIS A 1 329 ? 9.836 20.641 60.812 1 33.12 329 HIS A C 1
ATOM 2722 O O . HIS A 1 329 ? 9.43 20.641 62 1 33.12 329 HIS A O 1
ATOM 2728 N N . LEU A 1 330 ? 10.156 19.422 60.469 1 33.03 330 LEU A N 1
ATOM 2729 C CA . LEU A 1 330 ? 10.789 18.438 61.344 1 33.03 330 LEU A CA 1
ATOM 2730 C C . LEU A 1 330 ? 12.305 18.531 61.25 1 33.03 330 LEU A C 1
ATOM 2732 O O . LEU A 1 330 ? 12.867 18.578 60.156 1 33.03 330 LEU A O 1
ATOM 2736 N N . ASN A 1 331 ? 12.961 19.016 62.312 1 33.78 331 ASN A N 1
ATOM 2737 C CA . ASN A 1 331 ? 14.414 19.047 62.438 1 33.78 331 ASN A CA 1
ATOM 2738 C C . ASN A 1 331 ? 14.953 17.797 63.125 1 33.78 331 ASN A C 1
ATOM 2740 O O . ASN A 1 331 ? 14.523 17.469 64.25 1 33.78 331 ASN A O 1
ATOM 2744 N N . MET A 1 332 ? 15.367 16.719 62.469 1 33.62 332 MET A N 1
ATOM 2745 C CA . MET A 1 332 ? 15.891 15.5 63.062 1 33.62 332 MET A CA 1
ATOM 2746 C C . MET A 1 332 ? 17.422 15.492 63.031 1 33.62 332 MET A C 1
ATOM 2748 O O . MET A 1 332 ? 18.016 15.852 62.031 1 33.62 332 MET A O 1
ATOM 2752 N N . LYS A 1 333 ? 18.062 15.484 64.125 1 37.03 333 LYS A N 1
ATOM 2753 C CA . LYS A 1 333 ? 19.5 15.289 64.312 1 37.03 333 LYS A CA 1
ATOM 2754 C C . LYS A 1 333 ? 19.844 13.805 64.438 1 37.03 333 LYS A C 1
ATOM 2756 O O . LYS A 1 333 ? 19.266 13.117 65.25 1 37.03 333 LYS A O 1
ATOM 2761 N N . ILE A 1 334 ? 20.297 13.141 63.25 1 35 334 ILE A N 1
ATOM 2762 C CA . ILE A 1 334 ? 20.75 11.75 63.312 1 35 334 ILE A CA 1
ATOM 2763 C C . ILE A 1 334 ? 22.234 11.688 63.656 1 35 334 ILE A C 1
ATOM 2765 O O . ILE A 1 334 ? 23.047 12.367 63.031 1 35 334 ILE A O 1
ATOM 2769 N N . LEU A 1 335 ? 22.469 11.281 64.75 1 39.47 335 LEU A N 1
ATOM 2770 C CA . LEU A 1 335 ? 23.844 11.031 65.188 1 39.47 335 LEU A CA 1
ATOM 2771 C C . LEU A 1 335 ? 24.312 9.648 64.75 1 39.47 335 LEU A C 1
ATOM 2773 O O . LEU A 1 335 ? 23.562 8.672 64.875 1 39.47 335 LEU A O 1
ATOM 2777 N N . ASP A 1 336 ? 25.25 9.633 63.719 1 37.56 336 ASP A N 1
ATOM 2778 C CA . ASP A 1 336 ? 25.828 8.328 63.406 1 37.56 336 ASP A CA 1
ATOM 2779 C C . ASP A 1 336 ? 26.672 7.801 64.562 1 37.56 336 ASP A C 1
ATOM 2781 O O . ASP A 1 336 ? 26.906 8.508 65.562 1 37.56 336 ASP A O 1
ATOM 2785 N N . SER A 1 337 ? 27.016 6.527 64.312 1 44.47 337 SER A N 1
ATOM 2786 C CA . SER A 1 337 ? 27.828 5.867 65.375 1 44.47 337 SER A CA 1
ATOM 2787 C C . SER A 1 337 ? 29.016 6.738 65.75 1 44.47 337 SER A C 1
ATOM 2789 O O . SER A 1 337 ? 29.5 6.652 66.875 1 44.47 337 SER A O 1
ATOM 2791 N N . ASP A 1 338 ? 29.453 7.5 64.812 1 47.97 338 ASP A N 1
ATOM 2792 C CA . ASP A 1 338 ? 30.641 8.289 65.062 1 47.97 338 ASP A CA 1
ATOM 2793 C C . ASP A 1 338 ? 30.281 9.688 65.562 1 47.97 338 ASP A C 1
ATOM 2795 O O . ASP A 1 338 ? 31.094 10.609 65.5 1 47.97 338 ASP A O 1
ATOM 2799 N N . HIS A 1 339 ? 29.016 9.914 66.125 1 42.78 339 HIS A N 1
ATOM 2800 C CA . HIS A 1 339 ? 28.531 11.133 66.75 1 42.78 339 HIS A CA 1
ATOM 2801 C C . HIS A 1 339 ? 28.422 12.281 65.75 1 42.78 339 HIS A C 1
ATOM 2803 O O . HIS A 1 339 ? 28.5 13.445 66.125 1 42.78 339 HIS A O 1
ATOM 2809 N N . ARG A 1 340 ? 28.734 11.883 64.438 1 47.16 340 ARG A N 1
ATOM 2810 C CA . ARG A 1 340 ? 28.469 12.938 63.469 1 47.16 340 ARG A CA 1
ATOM 2811 C C . ARG A 1 340 ? 26.969 13.195 63.344 1 47.16 340 ARG A C 1
ATOM 2813 O O . ARG A 1 340 ? 26.188 12.25 63.281 1 47.16 340 ARG A O 1
ATOM 2820 N N . SER A 1 341 ? 26.484 14.414 63.781 1 38.03 341 SER A N 1
ATOM 2821 C CA . SER A 1 341 ? 25.062 14.773 63.906 1 38.03 341 SER A CA 1
ATOM 2822 C C . SER A 1 341 ? 24.516 15.281 62.562 1 38.03 341 SER A C 1
ATOM 2824 O O . SER A 1 341 ? 25.172 16.047 61.875 1 38.03 341 SER A O 1
ATOM 2826 N N . ILE A 1 342 ? 23.969 14.484 61.781 1 40.16 342 ILE A N 1
ATOM 2827 C CA . ILE A 1 342 ? 23.281 15.016 60.625 1 40.16 342 ILE A CA 1
ATOM 2828 C C . ILE A 1 342 ? 21.922 15.578 61.031 1 40.16 342 ILE A C 1
ATOM 2830 O O . ILE A 1 342 ? 21.141 14.906 61.719 1 40.16 342 ILE A O 1
ATOM 2834 N N . GLN A 1 343 ? 21.797 16.891 61.031 1 36.5 343 GLN A N 1
ATOM 2835 C CA . GLN A 1 343 ? 20.547 17.578 61.312 1 36.5 343 GLN A CA 1
ATOM 2836 C C . GLN A 1 343 ? 19.625 17.594 60.094 1 36.5 343 GLN A C 1
ATOM 2838 O O . GLN A 1 343 ? 20.047 17.953 59 1 36.5 343 GLN A O 1
ATOM 2843 N N . LEU A 1 344 ? 18.719 16.719 60.031 1 35.28 344 LEU A N 1
ATOM 2844 C CA . LEU A 1 344 ? 17.75 16.656 58.938 1 35.28 344 LEU A CA 1
ATOM 2845 C C . LEU A 1 344 ? 16.547 17.531 59.25 1 35.28 344 LEU A C 1
ATOM 2847 O O . LEU A 1 344 ? 15.992 17.484 60.344 1 35.28 344 LEU A O 1
ATOM 2851 N N . TYR A 1 345 ? 16.359 18.641 58.5 1 35.16 345 TYR A N 1
ATOM 2852 C CA . TYR A 1 345 ? 15.195 19.531 58.562 1 35.16 345 TYR A CA 1
ATOM 2853 C C . TYR A 1 345 ? 14.133 19.094 57.562 1 35.16 345 TYR A C 1
ATOM 2855 O O . TYR A 1 345 ? 14.43 18.875 56.375 1 35.16 345 TYR A O 1
ATOM 2863 N N . PHE A 1 346 ? 13.188 18.375 58.031 1 34.09 346 PHE A N 1
ATOM 2864 C CA . PHE A 1 346 ? 12.094 17.984 57.125 1 34.09 346 PHE A CA 1
ATOM 2865 C C . PHE A 1 346 ? 10.984 19.031 57.156 1 34.09 346 PHE A C 1
ATOM 2867 O O . PHE A 1 346 ? 10.586 19.5 58.219 1 34.09 346 PHE A O 1
ATOM 2874 N N . HIS A 1 347 ? 10.734 19.75 56.094 1 35.56 347 HIS A N 1
ATOM 2875 C CA . HIS A 1 347 ? 9.539 20.547 55.812 1 35.56 347 HIS A CA 1
ATOM 2876 C C . HIS A 1 347 ? 8.453 19.703 55.156 1 35.56 347 HIS A C 1
ATOM 2878 O O . HIS A 1 347 ? 8.672 19.125 54.094 1 35.56 347 HIS A O 1
ATOM 2884 N N . ILE A 1 348 ? 7.594 19.078 55.875 1 33.09 348 ILE A N 1
ATOM 2885 C CA . ILE A 1 348 ? 6.492 18.297 55.344 1 33.09 348 ILE A CA 1
ATOM 2886 C C . ILE A 1 348 ? 5.301 19.203 55.062 1 33.09 348 ILE A C 1
ATOM 2888 O O . ILE A 1 348 ? 4.809 19.891 55.938 1 33.09 348 ILE A O 1
ATOM 2892 N N . SER A 1 349 ? 5.164 19.609 53.844 1 33.88 349 SER A N 1
ATOM 2893 C CA . SER A 1 349 ? 3.926 20.25 53.406 1 33.88 349 SER A CA 1
ATOM 2894 C C . SER A 1 349 ? 2.902 19.203 52.969 1 33.88 349 SER A C 1
ATOM 2896 O O . SER A 1 349 ? 3.207 18.328 52.156 1 33.88 349 SER A O 1
ATOM 2898 N N . ILE A 1 350 ? 2.049 18.719 53.781 1 30.34 350 ILE A N 1
ATOM 2899 C CA . ILE A 1 350 ? 1.021 17.719 53.5 1 30.34 350 ILE A CA 1
ATOM 2900 C C . ILE A 1 350 ? -0.085 18.359 52.656 1 30.34 350 ILE A C 1
ATOM 2902 O O . ILE A 1 350 ? -0.714 19.328 53.094 1 30.34 350 ILE A O 1
ATOM 2906 N N . ARG A 1 351 ? 0.035 18.203 51.375 1 33.25 351 ARG A N 1
ATOM 2907 C CA . ARG A 1 351 ? -1.141 18.547 50.594 1 33.25 351 ARG A CA 1
ATOM 2908 C C . ARG A 1 351 ? -2.299 17.609 50.875 1 33.25 351 ARG A C 1
ATOM 2910 O O . ARG A 1 351 ? -2.084 16.422 51.156 1 33.25 351 ARG A O 1
ATOM 2917 N N . PRO A 1 352 ? -3.482 18.062 51.094 1 34.12 352 PRO A N 1
ATOM 2918 C CA . PRO A 1 352 ? -4.668 17.312 51.5 1 34.12 352 PRO A CA 1
ATOM 2919 C C . PRO A 1 352 ? -4.898 16.078 50.625 1 34.12 352 PRO A C 1
ATOM 2921 O O . PRO A 1 352 ? -5.332 15.031 51.125 1 34.12 352 PRO A O 1
ATOM 2924 N N . ARG A 1 353 ? -4.695 16.172 49.281 1 35.91 353 ARG A N 1
ATOM 2925 C CA . ARG A 1 353 ? -5.152 15.078 48.438 1 35.91 353 ARG A CA 1
ATOM 2926 C C . ARG A 1 353 ? -4.297 13.828 48.656 1 35.91 353 ARG A C 1
ATOM 2928 O O . ARG A 1 353 ? -4.773 12.711 48.469 1 35.91 353 ARG A O 1
ATOM 2935 N N . ALA A 1 354 ? -3.084 13.938 48.906 1 31.72 354 ALA A N 1
ATOM 2936 C CA . ALA A 1 354 ? -2.184 12.789 48.969 1 31.72 354 ALA A CA 1
ATOM 2937 C C . ALA A 1 354 ? -2.459 11.953 50.219 1 31.72 354 ALA A C 1
ATOM 2939 O O . ALA A 1 354 ? -2.102 10.773 50.281 1 31.72 354 ALA A O 1
ATOM 2940 N N . LEU A 1 355 ? -2.996 12.508 51.188 1 31.23 355 LEU A N 1
ATOM 2941 C CA . LEU A 1 355 ? -3.283 11.758 52.406 1 31.23 355 LEU A CA 1
ATOM 2942 C C . LEU A 1 355 ? -4.344 10.688 52.156 1 31.23 355 LEU A C 1
ATOM 2944 O O . LEU A 1 355 ? -4.285 9.602 52.719 1 31.23 355 LEU A O 1
ATOM 2948 N N . ARG A 1 356 ? -5.234 11.055 51.219 1 32.66 356 ARG A N 1
ATOM 2949 C CA . ARG A 1 356 ? -6.309 10.094 51 1 32.66 356 ARG A CA 1
ATOM 2950 C C . ARG A 1 356 ? -5.773 8.805 50.375 1 32.66 356 ARG A C 1
ATOM 2952 O O . ARG A 1 356 ? -6.219 7.711 50.719 1 32.66 356 ARG A O 1
ATOM 2959 N N . GLN A 1 357 ? -4.844 8.938 49.5 1 30.45 357 GLN A N 1
ATOM 2960 C CA . GLN A 1 357 ? -4.387 7.746 48.781 1 30.45 357 GLN A CA 1
ATOM 2961 C C . GLN A 1 357 ? -3.553 6.852 49.688 1 30.45 357 GLN A C 1
ATOM 2963 O O . GLN A 1 357 ? -3.529 5.633 49.531 1 30.45 357 GLN A O 1
ATOM 2968 N N . LEU A 1 358 ? -2.848 7.484 50.531 1 28.78 358 LEU A N 1
ATOM 2969 C CA . LEU A 1 358 ? -2.07 6.664 51.438 1 28.78 358 LEU A CA 1
ATOM 2970 C C . LEU A 1 358 ? -2.988 5.871 52.375 1 28.78 358 LEU A C 1
ATOM 2972 O O . LEU A 1 358 ? -2.684 4.73 52.719 1 28.78 358 LEU A O 1
ATOM 2976 N N . GLY A 1 359 ? -4.059 6.543 52.719 1 27.91 359 GLY A N 1
ATOM 2977 C CA . GLY A 1 359 ? -5.008 5.836 53.562 1 27.91 359 GLY A CA 1
ATOM 2978 C C . GLY A 1 359 ? -5.551 4.57 52.906 1 27.91 359 GLY A C 1
ATOM 2979 O O . GLY A 1 359 ? -5.738 3.557 53.594 1 27.91 359 GLY A O 1
ATOM 2980 N N . ALA A 1 360 ? -5.867 4.73 51.594 1 32.5 360 ALA A N 1
ATOM 2981 C CA . ALA A 1 360 ? -6.461 3.564 50.938 1 32.5 360 ALA A CA 1
ATOM 2982 C C . ALA A 1 360 ? -5.461 2.412 50.875 1 32.5 360 ALA A C 1
ATOM 2984 O O . ALA A 1 360 ? -5.844 1.245 50.969 1 32.5 360 ALA A O 1
ATOM 2985 N N . ALA A 1 361 ? -4.242 2.756 50.562 1 29.55 361 ALA A N 1
ATOM 2986 C CA . ALA A 1 361 ? -3.299 1.647 50.438 1 29.55 361 ALA A CA 1
ATOM 2987 C C . ALA A 1 361 ? -3.035 0.99 51.781 1 29.55 361 ALA A C 1
ATOM 2989 O O . ALA A 1 361 ? -2.752 -0.208 51.844 1 29.55 361 ALA A O 1
ATOM 2990 N N . CYS A 1 362 ? -2.793 1.886 52.688 1 28.11 362 CYS A N 1
ATOM 2991 C CA . CYS A 1 362 ? -2.379 1.273 53.938 1 28.11 362 CYS A CA 1
ATOM 2992 C C . CYS A 1 362 ? -3.584 0.777 54.75 1 28.11 362 CYS A C 1
ATOM 2994 O O . CYS A 1 362 ? -3.445 0.334 55.875 1 28.11 362 CYS A O 1
ATOM 2996 N N . HIS A 1 363 ? -4.527 -0.167 54.219 1 31.09 363 HIS A N 1
ATOM 2997 C CA . HIS A 1 363 ? -5.672 -0.776 54.875 1 31.09 363 HIS A CA 1
ATOM 2998 C C . HIS A 1 363 ? -5.867 -0.192 56.281 1 31.09 363 HIS A C 1
ATOM 3000 O O . HIS A 1 363 ? -6.422 -0.852 57.156 1 31.09 363 HIS A O 1
ATOM 3006 N N . LEU A 1 364 ? -5.152 0.864 56.5 1 25.81 364 LEU A N 1
ATOM 3007 C CA . LEU A 1 364 ? -5.371 1.311 57.875 1 25.81 364 LEU A CA 1
ATOM 3008 C C . LEU A 1 364 ? -6.789 1.842 58.062 1 25.81 364 LEU A C 1
ATOM 3010 O O . LEU A 1 364 ? -7.348 2.453 57.156 1 25.81 364 LEU A O 1
ATOM 3014 N N . PRO A 1 365 ? -7.715 1.126 58.875 1 28.17 365 PRO A N 1
ATOM 3015 C CA . PRO A 1 365 ? -9.094 1.485 59.219 1 28.17 365 PRO A CA 1
ATOM 3016 C C . PRO A 1 365 ? -9.281 2.986 59.438 1 28.17 365 PRO A C 1
ATOM 3018 O O . PRO A 1 365 ? -8.352 3.672 59.875 1 28.17 365 PRO A O 1
ATOM 3021 N N . TYR A 1 366 ? -9.945 3.654 58.438 1 27.34 366 TYR A N 1
ATOM 3022 C CA . TYR A 1 366 ? -10.352 5.055 58.438 1 27.34 366 TYR A CA 1
ATOM 3023 C C . TYR A 1 366 ? -10.758 5.484 59.844 1 27.34 366 TYR A C 1
ATOM 3025 O O . TYR A 1 366 ? -11.008 6.668 60.094 1 27.34 366 TYR A O 1
ATOM 3033 N N . HIS A 1 367 ? -11.188 4.504 60.719 1 26.72 367 HIS A N 1
ATOM 3034 C CA . HIS A 1 367 ? -11.844 5.035 61.906 1 26.72 367 HIS A CA 1
ATOM 3035 C C . HIS A 1 367 ? -10.859 5.793 62.781 1 26.72 367 HIS A C 1
ATOM 3037 O O . HIS A 1 367 ? -11.273 6.543 63.688 1 26.72 367 HIS A O 1
ATOM 3043 N N . GLN A 1 368 ? -9.547 5.316 62.812 1 23.67 368 GLN A N 1
ATOM 3044 C CA . GLN A 1 368 ? -8.859 5.824 63.969 1 23.67 368 GLN A CA 1
ATOM 3045 C C . GLN A 1 368 ? -8.32 7.23 63.75 1 23.67 368 GLN A C 1
ATOM 3047 O O . GLN A 1 368 ? -7.832 7.883 64.688 1 23.67 368 GLN A O 1
ATOM 3052 N N . PHE A 1 369 ? -8.094 7.645 62.438 1 21.64 369 PHE A N 1
ATOM 3053 C CA . PHE A 1 369 ? -7.715 9.047 62.562 1 21.64 369 PHE A CA 1
ATOM 3054 C C . PHE A 1 369 ? -8.953 9.945 62.531 1 21.64 369 PHE A C 1
ATOM 3056 O O . PHE A 1 369 ? -9.883 9.703 61.781 1 21.64 369 PHE A O 1
ATOM 3063 N N . MET B 1 1 ? 2.424 24.859 -4.703 1 49.06 1 MET B N 1
ATOM 3064 C CA . MET B 1 1 ? 3.238 24.859 -3.49 1 49.06 1 MET B CA 1
ATOM 3065 C C . MET B 1 1 ? 3.828 26.25 -3.23 1 49.06 1 MET B C 1
ATOM 3067 O O . MET B 1 1 ? 4.34 26.891 -4.148 1 49.06 1 MET B O 1
ATOM 3071 N N . ALA B 1 2 ? 3.309 26.859 -2.191 1 55.16 2 ALA B N 1
ATOM 3072 C CA . ALA B 1 2 ? 3.693 28.234 -1.909 1 55.16 2 ALA B CA 1
ATOM 3073 C C . ALA B 1 2 ? 5.199 28.359 -1.703 1 55.16 2 ALA B C 1
ATOM 3075 O O . ALA B 1 2 ? 5.84 27.438 -1.197 1 55.16 2 ALA B O 1
ATOM 3076 N N . LYS B 1 3 ? 5.711 29.344 -2.324 1 66.5 3 LYS B N 1
ATOM 3077 C CA . LYS B 1 3 ? 7.117 29.719 -2.234 1 66.5 3 LYS B CA 1
ATOM 3078 C C . LYS B 1 3 ? 7.504 30.078 -0.801 1 66.5 3 LYS B C 1
ATOM 3080 O O . LYS B 1 3 ? 6.859 30.922 -0.174 1 66.5 3 LYS B O 1
ATOM 3085 N N . SER B 1 4 ? 7.996 29.094 -0.003 1 78.75 4 SER B N 1
ATOM 3086 C CA . SER B 1 4 ? 8.523 29.375 1.328 1 78.75 4 SER B CA 1
ATOM 3087 C C . SER B 1 4 ? 10.039 29.234 1.361 1 78.75 4 SER B C 1
ATOM 3089 O O . SER B 1 4 ? 10.641 28.688 0.431 1 78.75 4 SER B O 1
ATOM 3091 N N . ARG B 1 5 ? 10.633 29.844 2.354 1 88.25 5 ARG B N 1
ATOM 3092 C CA . ARG B 1 5 ? 12.078 29.781 2.533 1 88.25 5 ARG B CA 1
ATOM 3093 C C . ARG B 1 5 ? 12.555 28.344 2.73 1 88.25 5 ARG B C 1
ATOM 3095 O O . ARG B 1 5 ? 13.742 28.062 2.629 1 88.25 5 ARG B O 1
ATOM 3102 N N . PHE B 1 6 ? 11.625 27.406 2.992 1 92.94 6 PHE B N 1
ATOM 3103 C CA . PHE B 1 6 ? 11.977 26.031 3.281 1 92.94 6 PHE B CA 1
ATOM 3104 C C . PHE B 1 6 ? 11.953 25.188 2.01 1 92.94 6 PHE B C 1
ATOM 3106 O O . PHE B 1 6 ? 12.328 24.016 2.029 1 92.94 6 PHE B O 1
ATOM 3113 N N . GLU B 1 7 ? 11.641 25.719 0.864 1 90.81 7 GLU B N 1
ATOM 3114 C CA . GLU B 1 7 ? 11.383 24.984 -0.368 1 90.81 7 GLU B CA 1
ATOM 3115 C C . GLU B 1 7 ? 12.633 24.25 -0.846 1 90.81 7 GLU B C 1
ATOM 3117 O O . GLU B 1 7 ? 12.539 23.312 -1.633 1 90.81 7 GLU B O 1
ATOM 3122 N N . TYR B 1 8 ? 13.82 24.719 -0.33 1 92.75 8 TYR B N 1
ATOM 3123 C CA . TYR B 1 8 ? 15.07 24.109 -0.772 1 92.75 8 TYR B CA 1
ATOM 3124 C C . TYR B 1 8 ? 15.117 22.625 -0.39 1 92.75 8 TYR B C 1
ATOM 3126 O O . TYR B 1 8 ? 15.844 21.844 -1.008 1 92.75 8 TYR B O 1
ATOM 3134 N N . VAL B 1 9 ? 14.32 22.125 0.582 1 94.19 9 VAL B N 1
ATOM 3135 C CA . VAL B 1 9 ? 14.336 20.75 1.062 1 94.19 9 VAL B CA 1
ATOM 3136 C C . VAL B 1 9 ? 13.828 19.812 -0.033 1 94.19 9 VAL B C 1
ATOM 3138 O O . VAL B 1 9 ? 14.07 18.609 0.009 1 94.19 9 VAL B O 1
ATOM 3141 N N . ARG B 1 10 ? 13.094 20.359 -1.005 1 92.56 10 ARG B N 1
ATOM 3142 C CA . ARG B 1 10 ? 12.609 19.578 -2.131 1 92.56 10 ARG B CA 1
ATOM 3143 C C . ARG B 1 10 ? 13.766 19.047 -2.975 1 92.56 10 ARG B C 1
ATOM 3145 O O . ARG B 1 10 ? 13.656 18 -3.611 1 92.56 10 ARG B O 1
ATOM 3152 N N . ASP B 1 11 ? 14.844 19.75 -2.871 1 93 11 ASP B N 1
ATOM 3153 C CA . ASP B 1 11 ? 16 19.406 -3.703 1 93 11 ASP B CA 1
ATOM 3154 C C . ASP B 1 11 ? 16.672 18.125 -3.221 1 93 11 ASP B C 1
ATOM 3156 O O . ASP B 1 11 ? 17.5 17.562 -3.924 1 93 11 ASP B O 1
ATOM 3160 N N . PHE B 1 12 ? 16.312 17.641 -2.061 1 94.75 12 PHE B N 1
ATOM 3161 C CA . PHE B 1 12 ? 16.875 16.406 -1.543 1 94.75 12 PHE B CA 1
ATOM 3162 C C . PHE B 1 12 ? 16.172 15.195 -2.156 1 94.75 12 PHE B C 1
ATOM 3164 O O . PHE B 1 12 ? 16.656 14.07 -2.047 1 94.75 12 PHE B O 1
ATOM 3171 N N . GLU B 1 13 ? 15.055 15.43 -2.83 1 92.75 13 GLU B N 1
ATOM 3172 C CA . GLU B 1 13 ? 14.398 14.336 -3.547 1 92.75 13 GLU B CA 1
ATOM 3173 C C . GLU B 1 13 ? 15.242 13.875 -4.734 1 92.75 13 GLU B C 1
ATOM 3175 O O . GLU B 1 13 ? 15.797 14.695 -5.465 1 92.75 13 GLU B O 1
ATOM 3180 N N . GLU B 1 14 ? 15.398 12.547 -4.801 1 89.81 14 GLU B N 1
ATOM 3181 C CA . GLU B 1 14 ? 16.188 11.969 -5.883 1 89.81 14 GLU B CA 1
ATOM 3182 C C . GLU B 1 14 ? 15.305 11.375 -6.969 1 89.81 14 GLU B C 1
ATOM 3184 O O . GLU B 1 14 ? 14.219 10.867 -6.676 1 89.81 14 GLU B O 1
ATOM 3189 N N . SER B 1 15 ? 15.805 11.594 -8.219 1 89.25 15 SER B N 1
ATOM 3190 C CA . SER B 1 15 ? 15.141 10.883 -9.305 1 89.25 15 SER B CA 1
ATOM 3191 C C . SER B 1 15 ? 15.289 9.375 -9.156 1 89.25 15 SER B C 1
ATOM 3193 O O . SER B 1 15 ? 16.359 8.883 -8.781 1 89.25 15 SER B O 1
ATOM 3195 N N . ASP B 1 16 ? 14.219 8.68 -9.398 1 93.38 16 ASP B N 1
ATOM 3196 C CA . ASP B 1 16 ? 14.297 7.23 -9.234 1 93.38 16 ASP B CA 1
ATOM 3197 C C . ASP B 1 16 ? 13.734 6.508 -10.461 1 93.38 16 ASP B C 1
ATOM 3199 O O . ASP B 1 16 ? 13.219 5.395 -10.344 1 93.38 16 ASP B O 1
ATOM 3203 N N . ALA B 1 17 ? 13.719 7.254 -11.602 1 96.12 17 ALA B N 1
ATOM 3204 C CA . ALA B 1 17 ? 13.32 6.621 -12.852 1 96.12 17 ALA B CA 1
ATOM 3205 C C . ALA B 1 17 ? 14.25 5.469 -13.211 1 96.12 17 ALA B C 1
ATOM 3207 O O . ALA B 1 17 ? 15.477 5.609 -13.156 1 96.12 17 ALA B O 1
ATOM 3208 N N . VAL B 1 18 ? 13.703 4.344 -13.602 1 97 18 VAL B N 1
ATOM 3209 C CA . VAL B 1 18 ? 14.523 3.174 -13.898 1 97 18 VAL B CA 1
ATOM 3210 C C . VAL B 1 18 ? 14.828 3.131 -15.391 1 97 18 VAL B C 1
ATOM 3212 O O . VAL B 1 18 ? 14.234 3.871 -16.188 1 97 18 VAL B O 1
ATOM 3215 N N . MET B 1 19 ? 15.711 2.281 -15.766 1 96.38 19 MET B N 1
ATOM 3216 C CA . MET B 1 19 ? 16.25 2.191 -17.109 1 96.38 19 MET B CA 1
ATOM 3217 C C . MET B 1 19 ? 15.156 1.908 -18.125 1 96.38 19 MET B C 1
ATOM 3219 O O . MET B 1 19 ? 14.258 1.112 -17.875 1 96.38 19 MET B O 1
ATOM 3223 N N . LYS B 1 20 ? 15.266 2.557 -19.266 1 94.88 20 LYS B N 1
ATOM 3224 C CA . LYS B 1 20 ? 14.328 2.359 -20.359 1 94.88 20 LYS B CA 1
ATOM 3225 C C . LYS B 1 20 ? 14.625 1.061 -21.109 1 94.88 20 LYS B C 1
ATOM 3227 O O . LYS B 1 20 ? 15.711 0.494 -20.969 1 94.88 20 LYS B O 1
ATOM 3232 N N . GLN B 1 21 ? 13.625 0.536 -21.766 1 94.56 21 GLN B N 1
ATOM 3233 C CA . GLN B 1 21 ? 13.734 -0.594 -22.688 1 94.56 21 GLN B CA 1
ATOM 3234 C C . GLN B 1 21 ? 14.094 -1.875 -21.938 1 94.56 21 GLN B C 1
ATOM 3236 O O . GLN B 1 21 ? 14.867 -2.691 -22.438 1 94.56 21 GLN B O 1
ATOM 3241 N N . CYS B 1 22 ? 13.719 -1.965 -20.688 1 96.88 22 CYS B N 1
ATOM 3242 C CA . CYS B 1 22 ? 13.727 -3.174 -19.859 1 96.88 22 CYS B CA 1
ATOM 3243 C C . CYS B 1 22 ? 12.336 -3.473 -19.328 1 96.88 22 CYS B C 1
ATOM 3245 O O . CYS B 1 22 ? 11.57 -2.555 -19.031 1 96.88 22 CYS B O 1
ATOM 3247 N N . PHE B 1 23 ? 12.055 -4.789 -19.234 1 97.81 23 PHE B N 1
ATOM 3248 C CA . PHE B 1 23 ? 10.828 -5.148 -18.531 1 97.81 23 PHE B CA 1
ATOM 3249 C C . PHE B 1 23 ? 10.891 -4.703 -17.078 1 97.81 23 PHE B C 1
ATOM 3251 O O . PHE B 1 23 ? 11.93 -4.824 -16.438 1 97.81 23 PHE B O 1
ATOM 3258 N N . ILE B 1 24 ? 9.852 -4.086 -16.641 1 98.44 24 ILE B N 1
ATOM 3259 C CA . ILE B 1 24 ? 9.688 -3.84 -15.211 1 98.44 24 ILE B CA 1
ATOM 3260 C C . ILE B 1 24 ? 8.844 -4.949 -14.594 1 98.44 24 ILE B C 1
ATOM 3262 O O . ILE B 1 24 ? 7.742 -5.238 -15.07 1 98.44 24 ILE B O 1
ATOM 3266 N N . VAL B 1 25 ? 9.336 -5.609 -13.602 1 98.75 25 VAL B N 1
ATOM 3267 C CA . VAL B 1 25 ? 8.531 -6.555 -12.82 1 98.75 25 VAL B CA 1
ATOM 3268 C C . VAL B 1 25 ? 8.305 -6.008 -11.414 1 98.75 25 VAL B C 1
ATOM 3270 O O . VAL B 1 25 ? 9.258 -5.75 -10.68 1 98.75 25 VAL B O 1
ATOM 3273 N N . LEU B 1 26 ? 7.066 -5.73 -11.109 1 98.81 26 LEU B N 1
ATOM 3274 C CA . LEU B 1 26 ? 6.637 -5.402 -9.75 1 98.81 26 LEU B CA 1
ATOM 3275 C C . LEU B 1 26 ? 6.211 -6.66 -9 1 98.81 26 LEU B C 1
ATOM 3277 O O . LEU B 1 26 ? 5.215 -7.293 -9.352 1 98.81 26 LEU B O 1
ATOM 3281 N N . ARG B 1 27 ? 6.953 -7.023 -8.008 1 98.69 27 ARG B N 1
ATOM 3282 C CA . ARG B 1 27 ? 6.613 -8.195 -7.207 1 98.69 27 ARG B CA 1
ATOM 3283 C C . ARG B 1 27 ? 6.066 -7.785 -5.844 1 98.69 27 ARG B C 1
ATOM 3285 O O . ARG B 1 27 ? 6.727 -7.062 -5.094 1 98.69 27 ARG B O 1
ATOM 3292 N N . ILE B 1 28 ? 4.902 -8.164 -5.57 1 98.81 28 ILE B N 1
ATOM 3293 C CA . ILE B 1 28 ? 4.227 -7.914 -4.305 1 98.81 28 ILE B CA 1
ATOM 3294 C C . ILE B 1 28 ? 4.137 -9.211 -3.502 1 98.81 28 ILE B C 1
ATOM 3296 O O . ILE B 1 28 ? 3.855 -10.273 -4.059 1 98.81 28 ILE B O 1
ATOM 3300 N N . ASP B 1 29 ? 4.375 -9.133 -2.182 1 97.94 29 ASP B N 1
ATOM 3301 C CA . ASP B 1 29 ? 4.363 -10.305 -1.312 1 97.94 29 ASP B CA 1
ATOM 3302 C C . ASP B 1 29 ? 3.764 -9.977 0.052 1 97.94 29 ASP B C 1
ATOM 3304 O O . ASP B 1 29 ? 4.035 -8.906 0.611 1 97.94 29 ASP B O 1
ATOM 3308 N N . GLY B 1 30 ? 2.984 -10.852 0.551 1 97.88 30 GLY B N 1
ATOM 3309 C CA . GLY B 1 30 ? 2.377 -10.641 1.855 1 97.88 30 GLY B CA 1
ATOM 3310 C C . GLY B 1 30 ? 3.391 -10.562 2.98 1 97.88 30 GLY B C 1
ATOM 3311 O O . GLY B 1 30 ? 4.375 -11.305 2.988 1 97.88 30 GLY B O 1
ATOM 3312 N N . SER B 1 31 ? 3.154 -9.609 3.902 1 96 31 SER B N 1
ATOM 3313 C CA . SER B 1 31 ? 3.986 -9.484 5.094 1 96 31 SER B CA 1
ATOM 3314 C C . SER B 1 31 ? 3.391 -10.266 6.266 1 96 31 SER B C 1
ATOM 3316 O O . SER B 1 31 ? 2.289 -9.953 6.723 1 96 31 SER B O 1
ATOM 3318 N N . ASN B 1 32 ? 4.156 -11.273 6.812 1 94.06 32 ASN B N 1
ATOM 3319 C CA . ASN B 1 32 ? 3.672 -12.133 7.891 1 94.06 32 ASN B CA 1
ATOM 3320 C C . ASN B 1 32 ? 2.342 -12.789 7.527 1 94.06 32 ASN B C 1
ATOM 3322 O O . ASN B 1 32 ? 1.407 -12.789 8.328 1 94.06 32 ASN B O 1
ATOM 3326 N N . PHE B 1 33 ? 2.318 -13.281 6.324 1 95.25 33 PHE B N 1
ATOM 3327 C CA . PHE B 1 33 ? 1.047 -13.758 5.793 1 95.25 33 PHE B CA 1
ATOM 3328 C C . PHE B 1 33 ? 0.693 -15.117 6.371 1 95.25 33 PHE B C 1
ATOM 3330 O O . PHE B 1 33 ? -0.479 -15.5 6.406 1 95.25 33 PHE B O 1
ATOM 3337 N N . HIS B 1 34 ? 1.708 -15.922 6.77 1 92.81 34 HIS B N 1
ATOM 3338 C CA . HIS B 1 34 ? 1.419 -17.188 7.434 1 92.81 34 HIS B CA 1
ATOM 3339 C C . HIS B 1 34 ? 0.583 -16.969 8.695 1 92.81 34 HIS B C 1
ATOM 3341 O O . HIS B 1 34 ? -0.391 -17.688 8.922 1 92.81 34 HIS B O 1
ATOM 3347 N N . ARG B 1 35 ? 0.894 -15.953 9.445 1 94.5 35 ARG B N 1
ATOM 3348 C CA . ARG B 1 35 ? 0.124 -15.617 10.641 1 94.5 35 ARG B CA 1
ATOM 3349 C C . ARG B 1 35 ? -1.267 -15.109 10.266 1 94.5 35 ARG B C 1
ATOM 3351 O O . ARG B 1 35 ? -2.254 -15.453 10.922 1 94.5 35 ARG B O 1
ATOM 3358 N N . PHE B 1 36 ? -1.29 -14.297 9.297 1 96.62 36 PHE B N 1
ATOM 3359 C CA . PHE B 1 36 ? -2.555 -13.758 8.812 1 96.62 36 PHE B CA 1
ATOM 3360 C C . PHE B 1 36 ? -3.506 -14.883 8.414 1 96.62 36 PHE B C 1
ATOM 3362 O O . PHE B 1 36 ? -4.668 -14.891 8.82 1 96.62 36 PHE B O 1
ATOM 3369 N N . SER B 1 37 ? -2.963 -15.859 7.621 1 96.44 37 SER B N 1
ATOM 3370 C CA . SER B 1 37 ? -3.773 -16.984 7.156 1 96.44 37 SER B CA 1
ATOM 3371 C C . SER B 1 37 ? -4.207 -17.859 8.32 1 96.44 37 SER B C 1
ATOM 3373 O O . SER B 1 37 ? -5.344 -18.344 8.352 1 96.44 37 SER B O 1
ATOM 3375 N N . ASP B 1 38 ? -3.375 -18.047 9.289 1 95.06 38 ASP B N 1
ATOM 3376 C CA . ASP B 1 38 ? -3.697 -18.875 10.445 1 95.06 38 ASP B CA 1
ATOM 3377 C C . ASP B 1 38 ? -4.789 -18.219 11.297 1 95.06 38 ASP B C 1
ATOM 3379 O O . ASP B 1 38 ? -5.777 -18.875 11.641 1 95.06 38 ASP B O 1
ATOM 3383 N N . LYS B 1 39 ? -4.633 -16.953 11.555 1 96.25 39 LYS B N 1
ATOM 3384 C CA . LYS B 1 39 ? -5.57 -16.234 12.414 1 96.25 39 LYS B CA 1
ATOM 3385 C C . LYS B 1 39 ? -6.953 -16.172 11.773 1 96.25 39 LYS B C 1
ATOM 3387 O O . LYS B 1 39 ? -7.969 -16.188 12.469 1 96.25 39 LYS B O 1
ATOM 3392 N N . HIS B 1 40 ? -6.965 -16.141 10.492 1 97.5 40 HIS B N 1
ATOM 3393 C CA . HIS B 1 40 ? -8.242 -16.016 9.797 1 97.5 40 HIS B CA 1
ATOM 3394 C C . HIS B 1 40 ? -8.773 -17.391 9.383 1 97.5 40 HIS B C 1
ATOM 3396 O O . HIS B 1 40 ? -9.766 -17.484 8.648 1 97.5 40 HIS B O 1
ATOM 3402 N N . GLY B 1 41 ? -8.078 -18.469 9.711 1 96.56 41 GLY B N 1
ATOM 3403 C CA . GLY B 1 41 ? -8.586 -19.828 9.531 1 96.56 41 GLY B CA 1
ATOM 3404 C C . GLY B 1 41 ? -8.602 -20.266 8.086 1 96.56 41 GLY B C 1
ATOM 3405 O O . GLY B 1 41 ? -9.562 -20.906 7.637 1 96.56 41 GLY B O 1
ATOM 3406 N N . PHE B 1 42 ? -7.582 -19.953 7.359 1 96.38 42 PHE B N 1
ATOM 3407 C CA . PHE B 1 42 ? -7.504 -20.469 5.996 1 96.38 42 PHE B CA 1
ATOM 3408 C C . PHE B 1 42 ? -7.473 -21.984 5.988 1 96.38 42 PHE B C 1
ATOM 3410 O O . PHE B 1 42 ? -6.801 -22.609 6.816 1 96.38 42 PHE B O 1
ATOM 3417 N N . VAL B 1 43 ? -8.156 -22.516 5.023 1 95.5 43 VAL B N 1
ATOM 3418 C CA . VAL B 1 43 ? -8.117 -23.953 4.844 1 95.5 43 VAL B CA 1
ATOM 3419 C C . VAL B 1 43 ? -6.723 -24.391 4.391 1 95.5 43 VAL B C 1
ATOM 3421 O O . VAL B 1 43 ? -6.109 -23.734 3.547 1 95.5 43 VAL B O 1
ATOM 3424 N N . LYS B 1 44 ? -6.23 -25.422 4.984 1 93.06 44 LYS B N 1
ATOM 3425 C CA . LYS B 1 44 ? -4.926 -25.953 4.617 1 93.06 44 LYS B CA 1
ATOM 3426 C C . LYS B 1 44 ? -5.062 -27.281 3.861 1 93.06 44 LYS B C 1
ATOM 3428 O O . LYS B 1 44 ? -5.957 -28.078 4.152 1 93.06 44 LYS B O 1
ATOM 3433 N N . PRO B 1 45 ? -4.242 -27.641 2.809 1 92.81 45 PRO B N 1
ATOM 3434 C CA . PRO B 1 45 ? -3.082 -26.875 2.332 1 92.81 45 PRO B CA 1
ATOM 3435 C C . PRO B 1 45 ? -3.465 -25.766 1.358 1 92.81 45 PRO B C 1
ATOM 3437 O O . PRO B 1 45 ? -2.68 -24.844 1.135 1 92.81 45 PRO B O 1
ATOM 3440 N N . ASN B 1 46 ? -4.648 -25.906 0.775 1 92.06 46 ASN B N 1
ATOM 3441 C CA . ASN B 1 46 ? -5.086 -24.938 -0.237 1 92.06 46 ASN B CA 1
ATOM 3442 C C . ASN B 1 46 ? -6.473 -24.391 0.074 1 92.06 46 ASN B C 1
ATOM 3444 O O . ASN B 1 46 ? -7.398 -25.156 0.36 1 92.06 46 ASN B O 1
ATOM 3448 N N . ASP B 1 47 ? -6.633 -23.125 0.033 1 94.69 47 ASP B N 1
ATOM 3449 C CA . ASP B 1 47 ? -7.91 -22.453 0.26 1 94.69 47 ASP B CA 1
ATOM 3450 C C . ASP B 1 47 ? -8.344 -21.672 -0.977 1 94.69 47 ASP B C 1
ATOM 3452 O O . ASP B 1 47 ? -7.762 -20.641 -1.302 1 94.69 47 ASP B O 1
ATOM 3456 N N . GLU B 1 48 ? -9.289 -22.109 -1.621 1 92.5 48 GLU B N 1
ATOM 3457 C CA . GLU B 1 48 ? -9.75 -21.5 -2.859 1 92.5 48 GLU B CA 1
ATOM 3458 C C . GLU B 1 48 ? -10.195 -20.062 -2.621 1 92.5 48 GLU B C 1
ATOM 3460 O O . GLU B 1 48 ? -10.148 -19.219 -3.533 1 92.5 48 GLU B O 1
ATOM 3465 N N . ARG B 1 49 ? -10.664 -19.734 -1.432 1 94.19 49 ARG B N 1
ATOM 3466 C CA . ARG B 1 49 ? -11.086 -18.375 -1.105 1 94.19 49 ARG B CA 1
ATOM 3467 C C . ARG B 1 49 ? -9.922 -17.406 -1.232 1 94.19 49 ARG B C 1
ATOM 3469 O O . ARG B 1 49 ? -10.133 -16.203 -1.416 1 94.19 49 ARG B O 1
ATOM 3476 N N . ALA B 1 50 ? -8.734 -17.969 -1.181 1 93.19 50 ALA B N 1
ATOM 3477 C CA . ALA B 1 50 ? -7.531 -17.141 -1.238 1 93.19 50 ALA B CA 1
ATOM 3478 C C . ALA B 1 50 ? -7.285 -16.625 -2.656 1 93.19 50 ALA B C 1
ATOM 3480 O O . ALA B 1 50 ? -6.387 -15.82 -2.883 1 93.19 50 ALA B O 1
ATOM 3481 N N . LEU B 1 51 ? -8.195 -17.047 -3.584 1 90.69 51 LEU B N 1
ATOM 3482 C CA . LEU B 1 51 ? -8.18 -16.469 -4.918 1 90.69 51 LEU B CA 1
ATOM 3483 C C . LEU B 1 51 ? -8.531 -14.984 -4.867 1 90.69 51 LEU B C 1
ATOM 3485 O O . LEU B 1 51 ? -8.438 -14.281 -5.879 1 90.69 51 LEU B O 1
ATOM 3489 N N . LEU B 1 52 ? -8.875 -14.531 -3.742 1 95.88 52 LEU B N 1
ATOM 3490 C CA . LEU B 1 52 ? -9 -13.102 -3.451 1 95.88 52 LEU B CA 1
ATOM 3491 C C . LEU B 1 52 ? -7.789 -12.336 -3.967 1 95.88 52 LEU B C 1
ATOM 3493 O O . LEU B 1 52 ? -7.922 -11.195 -4.426 1 95.88 52 LEU B O 1
ATOM 3497 N N . ALA B 1 53 ? -6.605 -12.977 -3.959 1 96.81 53 ALA B N 1
ATOM 3498 C CA . ALA B 1 53 ? -5.383 -12.344 -4.449 1 96.81 53 ALA B CA 1
ATOM 3499 C C . ALA B 1 53 ? -5.48 -12.047 -5.941 1 96.81 53 ALA B C 1
ATOM 3501 O O . ALA B 1 53 ? -4.914 -11.062 -6.422 1 96.81 53 ALA B O 1
ATOM 3502 N N . ASN B 1 54 ? -6.191 -12.898 -6.676 1 95.81 54 ASN B N 1
ATOM 3503 C CA . ASN B 1 54 ? -6.406 -12.641 -8.094 1 95.81 54 ASN B CA 1
ATOM 3504 C C . ASN B 1 54 ? -7.223 -11.375 -8.32 1 95.81 54 ASN B C 1
ATOM 3506 O O . ASN B 1 54 ? -6.98 -10.633 -9.266 1 95.81 54 ASN B O 1
ATOM 3510 N N . ARG B 1 55 ? -8.18 -11.172 -7.461 1 94.44 55 ARG B N 1
ATOM 3511 C CA . ARG B 1 55 ? -8.977 -9.953 -7.535 1 94.44 55 ARG B CA 1
ATOM 3512 C C . ARG B 1 55 ? -8.117 -8.727 -7.262 1 94.44 55 ARG B C 1
ATOM 3514 O O . ARG B 1 55 ? -8.242 -7.707 -7.945 1 94.44 55 ARG B O 1
ATOM 3521 N N . ALA B 1 56 ? -7.309 -8.805 -6.285 1 97.56 56 ALA B N 1
ATOM 3522 C CA . ALA B 1 56 ? -6.371 -7.723 -5.988 1 97.56 56 ALA B CA 1
ATOM 3523 C C . ALA B 1 56 ? -5.465 -7.441 -7.184 1 97.56 56 ALA B C 1
ATOM 3525 O O . ALA B 1 56 ? -5.207 -6.285 -7.52 1 97.56 56 ALA B O 1
ATOM 3526 N N . ALA B 1 57 ? -5.016 -8.523 -7.812 1 97.56 57 ALA B N 1
ATOM 3527 C CA . ALA B 1 57 ? -4.156 -8.383 -8.984 1 97.56 57 ALA B CA 1
ATOM 3528 C C . ALA B 1 57 ? -4.895 -7.688 -10.125 1 97.56 57 ALA B C 1
ATOM 3530 O O . ALA B 1 57 ? -4.316 -6.863 -10.836 1 97.56 57 ALA B O 1
ATOM 3531 N N . HIS B 1 58 ? -6.125 -8.086 -10.289 1 94.38 58 HIS B N 1
ATOM 3532 C CA . HIS B 1 58 ? -6.953 -7.414 -11.281 1 94.38 58 HIS B CA 1
ATOM 3533 C C . HIS B 1 58 ? -7.012 -5.914 -11.023 1 94.38 58 HIS B C 1
ATOM 3535 O O . HIS B 1 58 ? -6.922 -5.117 -11.961 1 94.38 58 HIS B O 1
ATOM 3541 N N . GLY B 1 59 ? -7.16 -5.508 -9.797 1 95.12 59 GLY B N 1
ATOM 3542 C CA . GLY B 1 59 ? -7.148 -4.102 -9.43 1 95.12 59 GLY B CA 1
ATOM 3543 C C . GLY B 1 59 ? -5.867 -3.395 -9.82 1 95.12 59 GLY B C 1
ATOM 3544 O O . GLY B 1 59 ? -5.902 -2.275 -10.336 1 95.12 59 GLY B O 1
ATOM 3545 N N . VAL B 1 60 ? -4.723 -4.027 -9.586 1 97.5 60 VAL B N 1
ATOM 3546 C CA . VAL B 1 60 ? -3.43 -3.441 -9.93 1 97.5 60 VAL B CA 1
ATOM 3547 C C . VAL B 1 60 ? -3.332 -3.26 -11.445 1 97.5 60 VAL B C 1
ATOM 3549 O O . VAL B 1 60 ? -2.875 -2.219 -11.922 1 97.5 60 VAL B O 1
ATOM 3552 N N . MET B 1 61 ? -3.807 -4.23 -12.18 1 95.38 61 MET B N 1
ATOM 3553 C CA . MET B 1 61 ? -3.723 -4.172 -13.641 1 95.38 61 MET B CA 1
ATOM 3554 C C . MET B 1 61 ? -4.59 -3.041 -14.188 1 95.38 61 MET B C 1
ATOM 3556 O O . MET B 1 61 ? -4.328 -2.523 -15.273 1 95.38 61 MET B O 1
ATOM 3560 N N . GLN B 1 62 ? -5.613 -2.605 -13.438 1 92.5 62 GLN B N 1
ATOM 3561 C CA . GLN B 1 62 ? -6.465 -1.499 -13.867 1 92.5 62 GLN B CA 1
ATOM 3562 C C . GLN B 1 62 ? -5.699 -0.18 -13.859 1 92.5 62 GLN B C 1
ATOM 3564 O O . GLN B 1 62 ? -5.949 0.697 -14.688 1 92.5 62 GLN B O 1
ATOM 3569 N N . ILE B 1 63 ? -4.77 -0.054 -12.945 1 92.75 63 ILE B N 1
ATOM 3570 C CA . ILE B 1 63 ? -4.086 1.228 -12.812 1 92.75 63 ILE B CA 1
ATOM 3571 C C . ILE B 1 63 ? -2.729 1.16 -13.508 1 92.75 63 ILE B C 1
ATOM 3573 O O . ILE B 1 63 ? -1.985 2.145 -13.531 1 92.75 63 ILE B O 1
ATOM 3577 N N . MET B 1 64 ? -2.396 -0.061 -13.992 1 93.69 64 MET B N 1
ATOM 3578 C CA . MET B 1 64 ? -1.191 -0.277 -14.789 1 93.69 64 MET B CA 1
ATOM 3579 C C . MET B 1 64 ? -1.543 -0.787 -16.188 1 93.69 64 MET B C 1
ATOM 3581 O O . MET B 1 64 ? -1.349 -1.966 -16.484 1 93.69 64 MET B O 1
ATOM 3585 N N . PRO B 1 65 ? -1.937 0.094 -16.984 1 87.38 65 PRO B N 1
ATOM 3586 C CA . PRO B 1 65 ? -2.449 -0.348 -18.297 1 87.38 65 PRO B CA 1
ATOM 3587 C C . PRO B 1 65 ? -1.39 -1.055 -19.125 1 87.38 65 PRO B C 1
ATOM 3589 O O . PRO B 1 65 ? -1.726 -1.861 -20 1 87.38 65 PRO B O 1
ATOM 3592 N N . ASP B 1 66 ? -0.128 -0.836 -18.859 1 92 66 ASP B N 1
ATOM 3593 C CA . ASP B 1 66 ? 0.95 -1.438 -19.641 1 92 66 ASP B CA 1
ATOM 3594 C C . ASP B 1 66 ? 1.349 -2.797 -19.062 1 92 66 ASP B C 1
ATOM 3596 O O . ASP B 1 66 ? 2.295 -3.426 -19.547 1 92 66 ASP B O 1
ATOM 3600 N N . CYS B 1 67 ? 0.654 -3.238 -18.078 1 95.94 67 CYS B N 1
ATOM 3601 C CA . CYS B 1 67 ? 0.912 -4.57 -17.531 1 95.94 67 CYS B CA 1
ATOM 3602 C C . CYS B 1 67 ? 0.423 -5.648 -18.5 1 95.94 67 CYS B C 1
ATOM 3604 O O . CYS B 1 67 ? -0.777 -5.762 -18.75 1 95.94 67 CYS B O 1
ATOM 3606 N N . THR B 1 68 ? 1.256 -6.469 -19 1 94.12 68 THR B N 1
ATOM 3607 C CA . THR B 1 68 ? 0.936 -7.441 -20.047 1 94.12 68 THR B CA 1
ATOM 3608 C C . THR B 1 68 ? 0.535 -8.781 -19.422 1 94.12 68 THR B C 1
ATOM 3610 O O . THR B 1 68 ? -0.335 -9.477 -19.953 1 94.12 68 THR B O 1
ATOM 3613 N N . ILE B 1 69 ? 1.178 -9.133 -18.406 1 97.06 69 ILE B N 1
ATOM 3614 C CA . ILE B 1 69 ? 0.947 -10.414 -17.75 1 97.06 69 ILE B CA 1
ATOM 3615 C C . ILE B 1 69 ? 1.211 -10.273 -16.25 1 97.06 69 ILE B C 1
ATOM 3617 O O . ILE B 1 69 ? 2.1 -9.523 -15.836 1 97.06 69 ILE B O 1
ATOM 3621 N N . ALA B 1 70 ? 0.391 -10.797 -15.469 1 98.44 70 ALA B N 1
ATOM 3622 C CA . ALA B 1 70 ? 0.616 -10.953 -14.031 1 98.44 70 ALA B CA 1
ATOM 3623 C C . ALA B 1 70 ? 0.598 -12.422 -13.633 1 98.44 70 ALA B C 1
ATOM 3625 O O . ALA B 1 70 ? -0.14 -13.219 -14.219 1 98.44 70 ALA B O 1
ATOM 3626 N N . TYR B 1 71 ? 1.456 -12.812 -12.734 1 98.44 71 TYR B N 1
ATOM 3627 C CA . TYR B 1 71 ? 1.52 -14.18 -12.219 1 98.44 71 TYR B CA 1
ATOM 3628 C C . TYR B 1 71 ? 1.457 -14.188 -10.695 1 98.44 71 TYR B C 1
ATOM 3630 O O . TYR B 1 71 ? 2.18 -13.445 -10.031 1 98.44 71 TYR B O 1
ATOM 3638 N N . GLY B 1 72 ? 0.585 -14.961 -10.172 1 97.94 72 GLY B N 1
ATOM 3639 C CA . GLY B 1 72 ? 0.423 -15.023 -8.727 1 97.94 72 GLY B CA 1
ATOM 3640 C C . GLY B 1 72 ? 0.476 -16.438 -8.188 1 97.94 72 GLY B C 1
ATOM 3641 O O . GLY B 1 72 ? 0.031 -17.391 -8.844 1 97.94 72 GLY B O 1
ATOM 3642 N N . GLN B 1 73 ? 1.015 -16.594 -7.035 1 95.69 73 GLN B N 1
ATOM 3643 C CA . GLN B 1 73 ? 0.987 -17.797 -6.211 1 95.69 73 GLN B CA 1
ATOM 3644 C C . GLN B 1 73 ? 0.923 -17.453 -4.727 1 95.69 73 GLN B C 1
ATOM 3646 O O . GLN B 1 73 ? 1.617 -16.531 -4.266 1 95.69 73 GLN B O 1
ATOM 3651 N N . SER B 1 74 ? 0.028 -18.109 -4.039 1 92.69 74 SER B N 1
ATOM 3652 C CA . SER B 1 74 ? -0.155 -17.844 -2.613 1 92.69 74 SER B CA 1
ATOM 3653 C C . SER B 1 74 ? -0.427 -16.375 -2.348 1 92.69 74 SER B C 1
ATOM 3655 O O . SER B 1 74 ? -1.39 -15.805 -2.871 1 92.69 74 SER B O 1
ATOM 3657 N N . ASP B 1 75 ? 0.498 -15.727 -1.61 1 93.44 75 ASP B N 1
ATOM 3658 C CA . ASP B 1 75 ? 0.34 -14.312 -1.277 1 93.44 75 ASP B CA 1
ATOM 3659 C C . ASP B 1 75 ? 1.295 -13.445 -2.096 1 93.44 75 ASP B C 1
ATOM 3661 O O . ASP B 1 75 ? 1.505 -12.273 -1.776 1 93.44 75 ASP B O 1
ATOM 3665 N N . GLU B 1 76 ? 1.83 -14.008 -3.182 1 97.69 76 GLU B N 1
ATOM 3666 C CA . GLU B 1 76 ? 2.811 -13.297 -3.998 1 97.69 76 GLU B CA 1
ATOM 3667 C C . GLU B 1 76 ? 2.295 -13.078 -5.418 1 97.69 76 GLU B C 1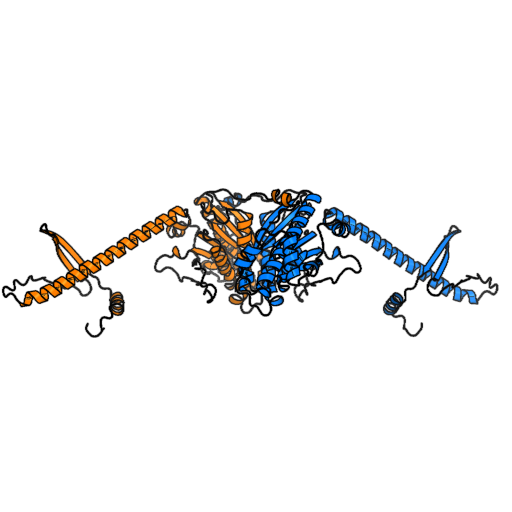
ATOM 3669 O O . GLU B 1 76 ? 1.702 -13.984 -6.012 1 97.69 76 GLU B O 1
ATOM 3674 N N . TYR B 1 77 ? 2.484 -11.883 -5.922 1 98.69 77 TYR B N 1
ATOM 3675 C CA . TYR B 1 77 ? 2.139 -11.586 -7.309 1 98.69 77 TYR B CA 1
ATOM 3676 C C . TYR B 1 77 ? 3.248 -10.789 -7.988 1 98.69 77 TYR B C 1
ATOM 3678 O O . TYR B 1 77 ? 3.848 -9.906 -7.379 1 98.69 77 TYR B O 1
ATOM 3686 N N . SER B 1 78 ? 3.471 -11.141 -9.242 1 98.88 78 SER B N 1
ATOM 3687 C CA . SER B 1 78 ? 4.371 -10.398 -10.117 1 98.88 78 SER B CA 1
ATOM 3688 C C . SER B 1 78 ? 3.607 -9.734 -11.258 1 98.88 78 SER B C 1
ATOM 3690 O O . SER B 1 78 ? 2.781 -10.367 -11.914 1 98.88 78 SER B O 1
ATOM 3692 N N . PHE B 1 79 ? 3.822 -8.461 -11.477 1 98.81 79 PHE B N 1
ATOM 3693 C CA . PHE B 1 79 ? 3.23 -7.699 -12.57 1 98.81 79 PHE B CA 1
ATOM 3694 C C . PHE B 1 79 ? 4.297 -7.27 -13.57 1 98.81 79 PHE B C 1
ATOM 3696 O O . PHE B 1 79 ? 5.27 -6.602 -13.203 1 98.81 79 PHE B O 1
ATOM 3703 N N . VAL B 1 80 ? 4.105 -7.605 -14.828 1 98.69 80 VAL B N 1
ATOM 3704 C CA . VAL B 1 80 ? 5.102 -7.309 -15.852 1 98.69 80 VAL B CA 1
ATOM 3705 C C . VAL B 1 80 ? 4.648 -6.113 -16.688 1 98.69 80 VAL B C 1
ATOM 3707 O O . VAL B 1 80 ? 3.584 -6.145 -17.312 1 98.69 80 VAL B O 1
ATOM 3710 N N . LEU B 1 81 ? 5.445 -5.059 -16.672 1 97.94 81 LEU B N 1
ATOM 3711 C CA . LEU B 1 81 ? 5.227 -3.914 -17.547 1 97.94 81 LEU B CA 1
ATOM 3712 C C . LEU B 1 81 ? 6.152 -3.971 -18.75 1 97.94 81 LEU B C 1
ATOM 3714 O O . LEU B 1 81 ? 7.32 -4.348 -18.625 1 97.94 81 LEU B O 1
ATOM 3718 N N . ARG B 1 82 ? 5.664 -3.578 -19.812 1 95.62 82 ARG B N 1
ATOM 3719 C CA . ARG B 1 82 ? 6.383 -3.629 -21.078 1 95.62 82 ARG B CA 1
ATOM 3720 C C . ARG B 1 82 ? 7.66 -2.797 -21.016 1 95.62 82 ARG B C 1
ATOM 3722 O O . ARG B 1 82 ? 7.734 -1.817 -20.281 1 95.62 82 ARG B O 1
ATOM 3729 N N . PRO B 1 83 ? 8.617 -3.17 -21.875 1 95.19 83 PRO B N 1
ATOM 3730 C CA . PRO B 1 83 ? 9.891 -2.451 -21.875 1 95.19 83 PRO B CA 1
ATOM 3731 C C . PRO B 1 83 ? 9.742 -0.981 -22.25 1 95.19 83 PRO B C 1
ATOM 3733 O O . PRO B 1 83 ? 10.508 -0.135 -21.781 1 95.19 83 PRO B O 1
ATOM 3736 N N . ASP B 1 84 ? 8.781 -0.615 -23.094 1 94.81 84 ASP B N 1
ATOM 3737 C CA . ASP B 1 84 ? 8.656 0.749 -23.594 1 94.81 84 ASP B CA 1
ATOM 3738 C C . ASP B 1 84 ? 7.621 1.536 -22.781 1 94.81 84 ASP B C 1
ATOM 3740 O O . ASP B 1 84 ? 7.215 2.627 -23.188 1 94.81 84 ASP B O 1
ATOM 3744 N N . THR B 1 85 ? 7.148 0.969 -21.656 1 95.25 85 THR B N 1
ATOM 3745 C CA . THR B 1 85 ? 6.168 1.673 -20.828 1 95.25 85 THR B CA 1
ATOM 3746 C C . THR B 1 85 ? 6.727 3.012 -20.359 1 95.25 85 THR B C 1
ATOM 3748 O O . THR B 1 85 ? 7.926 3.139 -20.109 1 95.25 85 THR B O 1
ATOM 3751 N N . THR B 1 86 ? 5.883 4.023 -20.25 1 94.69 86 THR B N 1
ATOM 3752 C CA . THR B 1 86 ? 6.238 5.328 -19.703 1 94.69 86 THR B CA 1
ATOM 3753 C C . THR B 1 86 ? 5.332 5.688 -18.531 1 94.69 86 THR B C 1
ATOM 3755 O O . THR B 1 86 ? 5.281 6.848 -18.109 1 94.69 86 THR B O 1
ATOM 3758 N N . VAL B 1 87 ? 4.688 4.625 -18.047 1 94.19 87 VAL B N 1
ATOM 3759 C CA . VAL B 1 87 ? 3.727 4.848 -16.969 1 94.19 87 VAL B CA 1
ATOM 3760 C C . VAL B 1 87 ? 4.43 5.469 -15.766 1 94.19 87 VAL B C 1
ATOM 3762 O O . VAL B 1 87 ? 5.52 5.031 -15.375 1 94.19 87 VAL B O 1
ATOM 3765 N N . HIS B 1 88 ? 3.865 6.625 -15.281 1 95.5 88 HIS B N 1
ATOM 3766 C CA . HIS B 1 88 ? 4.352 7.367 -14.117 1 95.5 88 HIS B CA 1
ATOM 3767 C C . HIS B 1 88 ? 5.832 7.699 -14.266 1 95.5 88 HIS B C 1
ATOM 3769 O O . HIS B 1 88 ? 6.57 7.699 -13.273 1 95.5 88 HIS B O 1
ATOM 3775 N N . GLY B 1 89 ? 6.277 7.832 -15.516 1 95.88 89 GLY B N 1
ATOM 3776 C CA . GLY B 1 89 ? 7.656 8.211 -15.773 1 95.88 89 GLY B CA 1
ATOM 3777 C C . GLY B 1 89 ? 8.656 7.137 -15.398 1 95.88 89 GLY B C 1
ATOM 3778 O O . GLY B 1 89 ? 9.82 7.43 -15.125 1 95.88 89 GLY B O 1
ATOM 3779 N N . ARG B 1 90 ? 8.227 5.84 -15.18 1 97.31 90 ARG B N 1
ATOM 3780 C CA . ARG B 1 90 ? 9.047 4.695 -14.789 1 97.31 90 ARG B CA 1
ATOM 3781 C C . ARG B 1 90 ? 9.711 4.93 -13.438 1 97.31 90 ARG B C 1
ATOM 3783 O O . ARG B 1 90 ? 10.82 4.449 -13.195 1 97.31 90 ARG B O 1
ATOM 3790 N N . ARG B 1 91 ? 9.078 5.766 -12.625 1 97.5 91 ARG B N 1
ATOM 3791 C CA . ARG B 1 91 ? 9.633 6.055 -11.305 1 97.5 91 ARG B CA 1
ATOM 3792 C C . ARG B 1 91 ? 9.43 4.883 -10.352 1 97.5 91 ARG B C 1
ATOM 3794 O O . ARG B 1 91 ? 8.289 4.508 -10.055 1 97.5 91 ARG B O 1
ATOM 3801 N N . ARG B 1 92 ? 10.477 4.375 -9.766 1 97.69 92 ARG B N 1
ATOM 3802 C CA . ARG B 1 92 ? 10.5 3.145 -8.984 1 97.69 92 ARG B CA 1
ATOM 3803 C C . ARG B 1 92 ? 9.578 3.248 -7.777 1 97.69 92 ARG B C 1
ATOM 3805 O O . ARG B 1 92 ? 8.688 2.41 -7.594 1 97.69 92 ARG B O 1
ATOM 3812 N N . GLN B 1 93 ? 9.688 4.258 -6.996 1 97.81 93 GLN B N 1
ATOM 3813 C CA . GLN B 1 93 ? 8.914 4.379 -5.762 1 97.81 93 GLN B CA 1
ATOM 3814 C C . GLN B 1 93 ? 7.434 4.582 -6.055 1 97.81 93 GLN B C 1
ATOM 3816 O O . GLN B 1 93 ? 6.574 4.035 -5.359 1 97.81 93 GLN B O 1
ATOM 3821 N N . LYS B 1 94 ? 7.141 5.402 -7.082 1 97.56 94 LYS B N 1
ATOM 3822 C CA . LYS B 1 94 ? 5.758 5.645 -7.473 1 97.56 94 LYS B CA 1
ATOM 3823 C C . LYS B 1 94 ? 5.078 4.355 -7.926 1 97.56 94 LYS B C 1
ATOM 3825 O O . LYS B 1 94 ? 3.977 4.039 -7.473 1 97.56 94 LYS B O 1
ATOM 3830 N N . LEU B 1 95 ? 5.762 3.578 -8.734 1 98.31 95 LEU B N 1
ATOM 3831 C CA . LEU B 1 95 ? 5.203 2.346 -9.273 1 98.31 95 LEU B CA 1
ATOM 3832 C C . LEU B 1 95 ? 5 1.309 -8.172 1 98.31 95 LEU B C 1
ATOM 3834 O O . LEU B 1 95 ? 3.92 0.728 -8.055 1 98.31 95 LEU B O 1
ATOM 3838 N N . VAL B 1 96 ? 5.98 1.129 -7.359 1 98.56 96 VAL B N 1
ATOM 3839 C CA . VAL B 1 96 ? 5.914 0.116 -6.309 1 98.56 96 VAL B CA 1
ATOM 3840 C C . VAL B 1 96 ? 4.832 0.49 -5.297 1 98.56 96 VAL B C 1
ATOM 3842 O O . VAL B 1 96 ? 3.998 -0.341 -4.934 1 98.56 96 VAL B O 1
ATOM 3845 N N . SER B 1 97 ? 4.801 1.734 -4.887 1 98.62 97 SER B N 1
ATOM 3846 C CA . SER B 1 97 ? 3.879 2.164 -3.84 1 98.62 97 SER B CA 1
ATOM 3847 C C . SER B 1 97 ? 2.436 2.135 -4.328 1 98.62 97 SER B C 1
ATOM 3849 O O . SER B 1 97 ?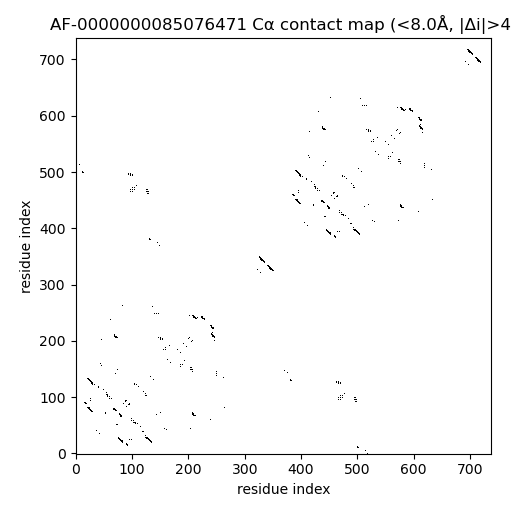 1.546 1.648 -3.629 1 98.62 97 SER B O 1
ATOM 3851 N N . LEU B 1 98 ? 2.201 2.588 -5.543 1 98.38 98 LEU B N 1
ATOM 3852 C CA . LEU B 1 98 ? 0.844 2.576 -6.078 1 98.38 98 LEU B CA 1
ATOM 3853 C C . LEU B 1 98 ? 0.341 1.147 -6.254 1 98.38 98 LEU B C 1
ATOM 3855 O O . LEU B 1 98 ? -0.813 0.848 -5.941 1 98.38 98 LEU B O 1
ATOM 3859 N N . ALA B 1 99 ? 1.202 0.276 -6.762 1 98.56 99 ALA B N 1
ATOM 3860 C CA . ALA B 1 99 ? 0.818 -1.119 -6.961 1 98.56 99 ALA B CA 1
ATOM 3861 C C . ALA B 1 99 ? 0.476 -1.786 -5.629 1 98.56 99 ALA B C 1
ATOM 3863 O O . ALA B 1 99 ? -0.56 -2.443 -5.508 1 98.56 99 ALA B O 1
ATOM 3864 N N . VAL B 1 100 ? 1.314 -1.568 -4.648 1 98.81 100 VAL B N 1
ATOM 3865 C CA . VAL B 1 100 ? 1.123 -2.195 -3.346 1 98.81 100 VAL B CA 1
ATOM 3866 C C . VAL B 1 100 ? -0.123 -1.623 -2.674 1 98.81 100 VAL B C 1
ATOM 3868 O O . VAL B 1 100 ? -0.899 -2.359 -2.059 1 98.81 100 VAL B O 1
ATOM 3871 N N . SER B 1 101 ? -0.294 -0.312 -2.787 1 98.75 101 SER B N 1
ATOM 3872 C CA . SER B 1 101 ? -1.478 0.33 -2.223 1 98.75 101 SER B CA 1
ATOM 3873 C C . SER B 1 101 ? -2.756 -0.233 -2.834 1 98.75 101 SER B C 1
ATOM 3875 O O . SER B 1 101 ? -3.686 -0.603 -2.111 1 98.75 101 SER B O 1
ATOM 3877 N N . LYS B 1 102 ? -2.758 -0.323 -4.129 1 98.31 102 LYS B N 1
ATOM 3878 C CA . LYS B 1 102 ? -3.945 -0.813 -4.828 1 98.31 102 LYS B CA 1
ATOM 3879 C C . LYS B 1 102 ? -4.207 -2.279 -4.5 1 98.31 102 LYS B C 1
ATOM 3881 O O . LYS B 1 102 ? -5.348 -2.668 -4.238 1 98.31 102 LYS B O 1
ATOM 3886 N N . PHE B 1 103 ? -3.158 -3.107 -4.523 1 98.62 103 PHE B N 1
ATOM 3887 C CA . PHE B 1 103 ? -3.293 -4.516 -4.172 1 98.62 103 PHE B CA 1
ATOM 3888 C C . PHE B 1 103 ? -3.889 -4.668 -2.775 1 98.62 103 PHE B C 1
ATOM 3890 O O . PHE B 1 103 ? -4.855 -5.406 -2.586 1 98.62 103 PHE B O 1
ATOM 3897 N N . THR B 1 104 ? -3.361 -3.912 -1.821 1 98.75 104 THR B N 1
ATOM 3898 C CA . THR B 1 104 ? -3.799 -3.953 -0.43 1 98.75 104 THR B CA 1
ATOM 3899 C C . THR B 1 104 ? -5.258 -3.518 -0.311 1 98.75 104 THR B C 1
ATOM 3901 O O . THR B 1 104 ? -6.059 -4.184 0.351 1 98.75 104 THR B O 1
ATOM 3904 N N . ALA B 1 105 ? -5.574 -2.418 -0.961 1 98.44 105 ALA B N 1
ATOM 3905 C CA . ALA B 1 105 ? -6.914 -1.844 -0.866 1 98.44 105 ALA B CA 1
ATOM 3906 C C . ALA B 1 105 ? -7.957 -2.783 -1.463 1 98.44 105 ALA B C 1
ATOM 3908 O O . ALA B 1 105 ? -9.008 -3.021 -0.858 1 98.44 105 ALA B O 1
ATOM 3909 N N . VAL B 1 106 ? -7.656 -3.354 -2.588 1 97.75 106 VAL B N 1
ATOM 3910 C CA . VAL B 1 106 ? -8.609 -4.23 -3.258 1 97.75 106 VAL B CA 1
ATOM 3911 C C . VAL B 1 106 ? -8.75 -5.535 -2.475 1 97.75 106 VAL B C 1
ATOM 3913 O O . VAL B 1 106 ? -9.859 -6.055 -2.314 1 97.75 106 VAL B O 1
ATOM 3916 N N . TYR B 1 107 ? -7.625 -6.074 -1.985 1 98.19 107 TYR B N 1
ATOM 3917 C CA . TYR B 1 107 ? -7.656 -7.281 -1.168 1 98.19 107 TYR B CA 1
ATOM 3918 C C . TYR B 1 107 ? -8.625 -7.125 -0.003 1 98.19 107 TYR B C 1
ATOM 3920 O O . TYR B 1 107 ? -9.469 -7.996 0.233 1 98.19 107 TYR B O 1
ATOM 3928 N N . GLN B 1 108 ? -8.531 -5.992 0.609 1 97.88 108 GLN B N 1
ATOM 3929 C CA . GLN B 1 108 ? -9.383 -5.738 1.767 1 97.88 108 GLN B CA 1
ATOM 3930 C C . GLN B 1 108 ? -10.812 -5.438 1.341 1 97.88 108 GLN B C 1
ATOM 3932 O O . GLN B 1 108 ? -11.766 -5.879 1.987 1 97.88 108 GLN B O 1
ATOM 3937 N N . PHE B 1 109 ? -10.992 -4.676 0.308 1 97.56 109 PHE B N 1
ATOM 3938 C CA . PHE B 1 109 ? -12.305 -4.242 -0.162 1 97.56 109 PHE B CA 1
ATOM 3939 C C . PHE B 1 109 ? -13.18 -5.441 -0.504 1 97.56 109 PHE B C 1
ATOM 3941 O O . PHE B 1 109 ? -14.383 -5.426 -0.256 1 97.56 109 PHE B O 1
ATOM 3948 N N . TYR B 1 110 ? -12.555 -6.559 -0.97 1 96.5 110 TYR B N 1
ATOM 3949 C CA . TYR B 1 110 ? -13.328 -7.707 -1.436 1 96.5 110 TYR B CA 1
ATOM 3950 C C . TYR B 1 110 ? -13.234 -8.867 -0.451 1 96.5 110 TYR B C 1
ATOM 3952 O O . TYR B 1 110 ? -13.633 -9.984 -0.764 1 96.5 110 TYR B O 1
ATOM 3960 N N . TRP B 1 111 ? -12.719 -8.664 0.705 1 97.56 111 TRP B N 1
ATOM 3961 C CA . TRP B 1 111 ? -12.547 -9.711 1.703 1 97.56 111 TRP B CA 1
ATOM 3962 C C . TRP B 1 111 ? -13.867 -10.422 1.983 1 97.56 111 TRP B C 1
ATOM 3964 O O . TRP B 1 111 ? -13.961 -11.648 1.884 1 97.56 111 TRP B O 1
ATOM 3974 N N . ALA B 1 112 ? -14.93 -9.641 2.189 1 96.06 112 ALA B N 1
ATOM 3975 C CA . ALA B 1 112 ? -16.203 -10.211 2.613 1 96.06 112 ALA B CA 1
ATOM 3976 C C . ALA B 1 112 ? -16.828 -11.039 1.498 1 96.06 112 ALA B C 1
ATOM 3978 O O . ALA B 1 112 ? -17.578 -11.977 1.764 1 96.06 112 ALA B O 1
ATOM 3979 N N . HIS B 1 113 ? -16.5 -10.711 0.312 1 95.06 113 HIS B N 1
ATOM 3980 C CA . HIS B 1 113 ? -17.016 -11.461 -0.824 1 95.06 113 HIS B CA 1
ATOM 3981 C C . HIS B 1 113 ? -16.406 -12.859 -0.882 1 95.06 113 HIS B C 1
ATOM 3983 O O . HIS B 1 113 ? -17.094 -13.828 -1.191 1 95.06 113 HIS B O 1
ATOM 3989 N N . PHE B 1 114 ? -15.164 -12.992 -0.59 1 95.94 114 PHE B N 1
ATOM 3990 C CA . PHE B 1 114 ? -14.445 -14.258 -0.701 1 95.94 114 PHE B CA 1
ATOM 3991 C C . PHE B 1 114 ? -14.477 -15.016 0.62 1 95.94 114 PHE B C 1
ATOM 3993 O O . PHE B 1 114 ? -14.406 -16.25 0.636 1 95.94 114 PHE B O 1
ATOM 4000 N N . PHE B 1 115 ? -14.562 -14.227 1.687 1 97.25 115 PHE B N 1
ATOM 4001 C CA . PHE B 1 115 ? -14.633 -14.797 3.029 1 97.25 115 PHE B CA 1
ATOM 4002 C C . PHE B 1 115 ? -15.898 -14.336 3.744 1 97.25 115 PHE B C 1
ATOM 4004 O O . PHE B 1 115 ? -15.828 -13.656 4.77 1 97.25 115 PHE B O 1
ATOM 4011 N N . PRO B 1 116 ? -17.016 -14.789 3.34 1 95.81 116 PRO B N 1
ATOM 4012 C CA . PRO B 1 116 ? -18.281 -14.273 3.877 1 95.81 116 PRO B CA 1
ATOM 4013 C C . PRO B 1 116 ? -18.484 -14.633 5.348 1 95.81 116 PRO B C 1
ATOM 4015 O O . PRO B 1 116 ? -19.156 -13.906 6.074 1 95.81 116 PRO B O 1
ATOM 4018 N N . GLU B 1 117 ? -17.906 -15.711 5.773 1 96.75 117 GLU B N 1
ATOM 4019 C CA . GLU B 1 117 ? -18.141 -16.172 7.137 1 96.75 117 GLU B CA 1
ATOM 4020 C C . GLU B 1 117 ? -16.969 -15.836 8.047 1 96.75 117 GLU B C 1
ATOM 4022 O O . GLU B 1 117 ? -16.922 -16.281 9.195 1 96.75 117 GLU B O 1
ATOM 4027 N N . THR B 1 118 ? -16.016 -15.18 7.527 1 97.06 118 THR B N 1
ATOM 4028 C CA . THR B 1 118 ? -14.828 -14.852 8.297 1 97.06 118 THR B CA 1
ATOM 4029 C C . THR B 1 118 ? -14.586 -13.344 8.305 1 97.06 118 THR B C 1
ATOM 4031 O O . THR B 1 118 ? -14.188 -12.766 7.293 1 97.06 118 THR B O 1
ATOM 4034 N N . ALA B 1 119 ? -14.828 -12.773 9.398 1 96.31 119 ALA B N 1
ATOM 4035 C CA . ALA B 1 119 ? -14.586 -11.336 9.523 1 96.31 119 ALA B CA 1
ATOM 4036 C C . ALA B 1 119 ? -13.094 -11.023 9.43 1 96.31 119 ALA B C 1
ATOM 4038 O O . ALA B 1 119 ? -12.258 -11.773 9.945 1 96.31 119 ALA B O 1
ATOM 4039 N N . LEU B 1 120 ? -12.773 -9.969 8.766 1 97.06 120 LEU B N 1
ATOM 4040 C CA . LEU B 1 120 ? -11.391 -9.5 8.766 1 97.06 120 LEU B CA 1
ATOM 4041 C C . LEU B 1 120 ? -10.984 -9.023 10.156 1 97.06 120 LEU B C 1
ATOM 4043 O O . LEU B 1 120 ? -11.562 -8.07 10.688 1 97.06 120 LEU B O 1
ATOM 4047 N N . LEU B 1 121 ? -9.984 -9.609 10.711 1 95.62 121 LEU B N 1
ATOM 4048 C CA . LEU B 1 121 ? -9.625 -9.383 12.109 1 95.62 121 LEU B CA 1
ATOM 4049 C C . LEU B 1 121 ? -8.68 -8.188 12.234 1 95.62 121 LEU B C 1
ATOM 4051 O O . LEU B 1 121 ? -8.719 -7.473 13.242 1 95.62 121 LEU B O 1
ATOM 4055 N N . TYR B 1 122 ? -7.805 -7.98 11.352 1 94.75 122 TYR B N 1
ATOM 4056 C CA . TYR B 1 122 ? -6.852 -6.871 11.305 1 94.75 122 TYR B CA 1
ATOM 4057 C C . TYR B 1 122 ? -6.371 -6.629 9.875 1 94.75 122 TYR B C 1
ATOM 4059 O O . TYR B 1 122 ? -6.527 -7.488 9.008 1 94.75 122 TYR B O 1
ATOM 4067 N N . PRO B 1 123 ? -5.828 -5.457 9.617 1 95.88 123 PRO B N 1
ATOM 4068 C CA . PRO B 1 123 ? -5.422 -5.102 8.258 1 95.88 123 PRO B CA 1
ATOM 4069 C C . PRO B 1 123 ? -4.301 -5.992 7.727 1 95.88 123 PRO B C 1
ATOM 4071 O O . PRO B 1 123 ? -3.32 -6.246 8.43 1 95.88 123 PRO B O 1
ATOM 4074 N N . PRO B 1 124 ? -4.465 -6.5 6.449 1 96.75 124 PRO B N 1
ATOM 4075 C CA . PRO B 1 124 ? -3.342 -7.191 5.809 1 96.75 124 PRO B CA 1
ATOM 4076 C C . PRO B 1 124 ? -2.195 -6.246 5.449 1 96.75 124 PRO B C 1
ATOM 4078 O O . PRO B 1 124 ? -2.375 -5.027 5.441 1 96.75 124 PRO B O 1
ATOM 4081 N N . ALA B 1 125 ? -1.095 -6.781 5.227 1 96.44 125 ALA B N 1
ATOM 4082 C CA . ALA B 1 125 ? 0.072 -5.992 4.844 1 96.44 125 ALA B CA 1
ATOM 4083 C C . ALA B 1 125 ? 0.868 -6.688 3.744 1 96.44 125 ALA B C 1
ATOM 4085 O O . ALA B 1 125 ? 1.032 -7.906 3.766 1 96.44 125 ALA B O 1
ATOM 4086 N N . PHE B 1 126 ? 1.327 -5.926 2.801 1 98.5 126 PHE B N 1
ATOM 4087 C CA . PHE B 1 126 ? 2.119 -6.422 1.682 1 98.5 126 PHE B CA 1
ATOM 4088 C C . PHE B 1 126 ? 3.363 -5.562 1.479 1 98.5 126 PHE B C 1
ATOM 4090 O O . PHE B 1 126 ? 3.363 -4.371 1.802 1 98.5 126 PHE B O 1
ATOM 4097 N N . ASP B 1 127 ? 4.379 -6.117 1.018 1 97.56 127 ASP B N 1
ATOM 4098 C CA . ASP B 1 127 ? 5.543 -5.367 0.552 1 97.56 127 ASP B CA 1
ATOM 4099 C C . ASP B 1 127 ? 5.781 -5.594 -0.939 1 97.56 127 ASP B C 1
ATOM 4101 O O . ASP B 1 127 ? 5.172 -6.477 -1.543 1 97.56 127 ASP B O 1
ATOM 4105 N N . GLY B 1 128 ? 6.484 -4.688 -1.532 1 98.06 128 GLY B N 1
ATOM 4106 C CA . GLY B 1 128 ? 6.711 -4.758 -2.967 1 98.06 128 GLY B CA 1
ATOM 4107 C C . GLY B 1 128 ? 8.117 -4.355 -3.367 1 98.06 128 GLY B C 1
ATOM 4108 O O . GLY B 1 128 ? 8.805 -3.645 -2.625 1 98.06 128 GLY B O 1
ATOM 4109 N N . ARG B 1 129 ? 8.555 -4.844 -4.504 1 98 129 ARG B N 1
ATOM 4110 C CA . ARG B 1 129 ? 9.828 -4.453 -5.098 1 98 129 ARG B CA 1
ATOM 4111 C C . ARG B 1 129 ? 9.742 -4.445 -6.621 1 98 129 ARG B C 1
ATOM 4113 O O . ARG B 1 129 ? 8.898 -5.129 -7.203 1 98 129 ARG B O 1
ATOM 4120 N N . LEU B 1 130 ? 10.539 -3.631 -7.156 1 98.56 130 LEU B N 1
ATOM 4121 C CA . LEU B 1 130 ? 10.664 -3.506 -8.609 1 98.56 130 LEU B CA 1
ATOM 4122 C C . LEU B 1 130 ? 12 -4.051 -9.086 1 98.56 130 LEU B C 1
ATOM 4124 O O . LEU B 1 130 ? 13.047 -3.715 -8.523 1 98.56 130 LEU B O 1
ATOM 4128 N N . VAL B 1 131 ? 12.047 -4.969 -10.055 1 98.38 131 VAL B N 1
ATOM 4129 C CA . VAL B 1 131 ? 13.25 -5.527 -10.664 1 98.38 131 VAL B CA 1
ATOM 4130 C C . VAL B 1 131 ? 13.188 -5.363 -12.18 1 98.38 131 VAL B C 1
ATOM 4132 O O . VAL B 1 131 ? 12.125 -5.492 -12.781 1 98.38 131 VAL B O 1
ATOM 4135 N N . LEU B 1 132 ? 14.297 -5.074 -12.812 1 98.31 132 LEU B N 1
ATOM 4136 C CA . LEU B 1 132 ? 14.383 -4.91 -14.258 1 98.31 132 LEU B CA 1
ATOM 4137 C C . LEU B 1 132 ? 14.953 -6.16 -14.914 1 98.31 132 LEU B C 1
ATOM 4139 O O . LEU B 1 132 ? 15.922 -6.746 -14.414 1 98.31 132 LEU B O 1
ATOM 4143 N N . TYR B 1 133 ? 14.336 -6.617 -15.938 1 98.06 133 TYR B N 1
ATOM 4144 C CA . TYR B 1 133 ? 14.836 -7.727 -16.734 1 98.06 133 TYR B CA 1
ATOM 4145 C C . TYR B 1 133 ? 15.055 -7.297 -18.188 1 98.06 133 TYR B C 1
ATOM 4147 O O . TYR B 1 133 ? 14.117 -6.859 -18.859 1 98.06 133 TYR B O 1
ATOM 4155 N N . PRO B 1 134 ? 16.156 -7.5 -18.797 1 96.56 134 PRO B N 1
ATOM 4156 C CA . PRO B 1 134 ? 16.562 -6.809 -20.031 1 96.56 134 PRO B CA 1
ATOM 4157 C C . PRO B 1 134 ? 16.141 -7.559 -21.281 1 96.56 134 PRO B C 1
ATOM 4159 O O . PRO B 1 134 ? 16.281 -7.035 -22.391 1 96.56 134 PRO B O 1
ATOM 4162 N N . SER B 1 135 ? 15.664 -8.867 -21.172 1 96.31 135 SER B N 1
ATOM 4163 C CA . SER B 1 135 ? 15.352 -9.609 -22.391 1 96.31 135 SER B CA 1
ATOM 4164 C C . SER B 1 135 ? 14.148 -10.523 -22.188 1 96.31 135 SER B C 1
ATOM 4166 O O . SER B 1 135 ? 13.797 -10.859 -21.047 1 96.31 135 SER B O 1
ATOM 4168 N N . ASP B 1 136 ? 13.602 -10.922 -23.297 1 96 136 ASP B N 1
ATOM 4169 C CA . ASP B 1 136 ? 12.477 -11.852 -23.266 1 96 136 ASP B CA 1
ATOM 4170 C C . ASP B 1 136 ? 12.852 -13.141 -22.547 1 96 136 ASP B C 1
ATOM 4172 O O . ASP B 1 136 ? 12.086 -13.648 -21.719 1 96 136 ASP B O 1
ATOM 4176 N N . LYS B 1 137 ? 14.008 -13.578 -22.859 1 96.56 137 LYS B N 1
ATOM 4177 C CA . LYS B 1 137 ? 14.453 -14.852 -22.297 1 96.56 137 LYS B CA 1
ATOM 4178 C C . LYS B 1 137 ? 14.562 -14.758 -20.781 1 96.56 137 LYS B C 1
ATOM 4180 O O . LYS B 1 137 ? 14.109 -15.656 -20.062 1 96.56 137 LYS B O 1
ATOM 4185 N N . ILE B 1 138 ? 15.156 -13.703 -20.297 1 97.5 138 ILE B N 1
ATOM 4186 C CA . ILE B 1 138 ? 15.375 -13.555 -18.859 1 97.5 138 ILE B CA 1
ATOM 4187 C C . ILE B 1 138 ? 14.039 -13.352 -18.156 1 97.5 138 ILE B C 1
ATOM 4189 O O . ILE B 1 138 ? 13.82 -13.891 -17.078 1 97.5 138 ILE B O 1
ATOM 4193 N N . LEU B 1 139 ? 13.156 -12.586 -18.781 1 98.06 139 LEU B N 1
ATOM 4194 C CA . LEU B 1 139 ? 11.828 -12.406 -18.203 1 98.06 139 LEU B CA 1
ATOM 4195 C C . LEU B 1 139 ? 11.086 -13.742 -18.125 1 98.06 139 LEU B C 1
ATOM 4197 O O . LEU B 1 139 ? 10.469 -14.055 -17.094 1 98.06 139 LEU B O 1
ATOM 4201 N N . ARG B 1 140 ? 11.102 -14.516 -19.188 1 97.94 140 ARG B N 1
ATOM 4202 C CA . ARG B 1 140 ? 10.469 -15.828 -19.188 1 97.94 140 ARG B CA 1
ATOM 4203 C C . ARG B 1 140 ? 11.055 -16.719 -18.109 1 97.94 140 ARG B C 1
ATOM 4205 O O . ARG B 1 140 ? 10.336 -17.469 -17.438 1 97.94 140 ARG B O 1
ATOM 4212 N N . ASP B 1 141 ? 12.352 -16.641 -18.016 1 98.12 141 ASP B N 1
ATOM 4213 C CA . ASP B 1 141 ? 13.016 -17.438 -16.969 1 98.12 141 ASP B CA 1
ATOM 4214 C C . ASP B 1 141 ? 12.555 -17 -15.578 1 98.12 141 ASP B C 1
ATOM 4216 O O . ASP B 1 141 ? 12.414 -17.844 -14.688 1 98.12 141 ASP B O 1
ATOM 4220 N N . TYR B 1 142 ? 12.383 -15.727 -15.422 1 98.38 142 TYR B N 1
ATOM 4221 C CA . TYR B 1 142 ? 11.883 -15.242 -14.141 1 98.38 142 TYR B CA 1
ATOM 4222 C C . TYR B 1 142 ? 10.508 -15.82 -13.836 1 98.38 142 TYR B C 1
ATOM 4224 O O . TYR B 1 142 ? 10.273 -16.328 -12.734 1 98.38 142 TYR B O 1
ATOM 4232 N N . LEU B 1 143 ? 9.617 -15.719 -14.758 1 98.56 143 LEU B N 1
ATOM 4233 C CA . LEU B 1 143 ? 8.266 -16.219 -14.547 1 98.56 143 LEU B CA 1
ATOM 4234 C C . LEU B 1 143 ? 8.273 -17.734 -14.359 1 98.56 143 LEU B C 1
ATOM 4236 O O . LEU B 1 143 ? 7.496 -18.266 -13.562 1 98.56 143 LEU B O 1
ATOM 4240 N N . ALA B 1 144 ? 9.148 -18.391 -15.086 1 98.31 144 ALA B N 1
ATOM 4241 C CA . ALA B 1 144 ? 9.32 -19.828 -14.906 1 98.31 144 ALA B CA 1
ATOM 4242 C C . ALA B 1 144 ? 9.797 -20.156 -13.492 1 98.31 144 ALA B C 1
ATOM 4244 O O . ALA B 1 144 ? 9.328 -21.109 -12.867 1 98.31 144 ALA B O 1
ATOM 4245 N N . TRP B 1 145 ? 10.727 -19.359 -13.07 1 97.88 145 TRP B N 1
ATOM 4246 C CA . TRP B 1 145 ? 11.25 -19.516 -11.719 1 97.88 145 TRP B CA 1
ATOM 4247 C C . TRP B 1 145 ? 10.133 -19.422 -10.688 1 97.88 145 TRP B C 1
ATOM 4249 O O . TRP B 1 145 ? 10.07 -20.219 -9.75 1 97.88 145 TRP B O 1
ATOM 4259 N N . ARG B 1 146 ? 9.266 -18.469 -10.812 1 97.69 146 ARG B N 1
ATOM 4260 C CA . ARG B 1 146 ? 8.164 -18.281 -9.875 1 97.69 146 ARG B CA 1
ATOM 4261 C C . ARG B 1 146 ? 7.203 -19.469 -9.922 1 97.69 146 ARG B C 1
ATOM 4263 O O . ARG B 1 146 ? 6.695 -19.906 -8.891 1 97.69 146 ARG B O 1
ATOM 4270 N N . GLN B 1 147 ? 6.902 -19.969 -11.125 1 97.88 147 GLN B N 1
ATOM 4271 C CA . GLN B 1 147 ? 5.957 -21.078 -11.227 1 97.88 147 GLN B CA 1
ATOM 4272 C C . GLN B 1 147 ? 6.562 -22.359 -10.68 1 97.88 147 GLN B C 1
ATOM 4274 O O . GLN B 1 147 ? 5.867 -23.156 -10.047 1 97.88 147 GLN B O 1
ATOM 4279 N N . VAL B 1 148 ? 7.855 -22.562 -10.938 1 96.69 148 VAL B N 1
ATOM 4280 C CA . VAL B 1 148 ? 8.531 -23.719 -10.352 1 96.69 148 VAL B CA 1
ATOM 4281 C C . VAL B 1 148 ? 8.461 -23.641 -8.828 1 96.69 148 VAL B C 1
ATOM 4283 O O . VAL B 1 148 ? 8.188 -24.641 -8.164 1 96.69 148 VAL B O 1
ATOM 4286 N N . ASP B 1 149 ? 8.711 -22.453 -8.336 1 95.62 149 ASP B N 1
ATOM 4287 C CA . ASP B 1 149 ? 8.617 -22.234 -6.895 1 95.62 149 ASP B CA 1
ATOM 4288 C C . ASP B 1 149 ? 7.215 -22.578 -6.379 1 95.62 149 ASP B C 1
ATOM 4290 O O . ASP B 1 149 ? 7.066 -23.141 -5.297 1 95.62 149 ASP B O 1
ATOM 4294 N N . CYS B 1 150 ? 6.23 -22.172 -7.09 1 96.5 150 CYS B N 1
ATOM 4295 C CA . CYS B 1 150 ? 4.844 -22.469 -6.75 1 96.5 150 CYS B CA 1
ATOM 4296 C C . CYS B 1 150 ? 4.633 -23.984 -6.621 1 96.5 150 CYS B C 1
ATOM 4298 O O . CYS B 1 150 ? 4.051 -24.453 -5.641 1 96.5 150 CYS B O 1
ATOM 4300 N N . HIS B 1 151 ? 5.102 -24.719 -7.574 1 95.31 151 HIS B N 1
ATOM 4301 C CA . HIS B 1 151 ? 4.953 -26.172 -7.594 1 95.31 151 HIS B CA 1
ATOM 4302 C C . HIS B 1 151 ? 5.672 -26.812 -6.41 1 95.31 151 HIS B C 1
ATOM 4304 O O . HIS B 1 151 ? 5.105 -27.656 -5.723 1 95.31 151 HIS B O 1
ATOM 4310 N N . ILE B 1 152 ? 6.84 -26.375 -6.172 1 94.19 152 ILE B N 1
ATOM 4311 C CA . ILE B 1 152 ? 7.656 -26.938 -5.102 1 94.19 152 ILE B CA 1
ATOM 4312 C C . ILE B 1 152 ? 6.992 -26.672 -3.754 1 94.19 152 ILE B C 1
ATOM 4314 O O . ILE B 1 152 ? 6.844 -27.594 -2.938 1 94.19 152 ILE B O 1
ATOM 4318 N N . ASN B 1 153 ? 6.598 -25.469 -3.561 1 94.19 153 ASN B N 1
ATOM 4319 C CA . ASN B 1 153 ? 5.984 -25.078 -2.295 1 94.19 153 ASN B CA 1
ATOM 4320 C C . ASN B 1 153 ? 4.652 -25.797 -2.078 1 94.19 153 ASN B C 1
ATOM 4322 O O . ASN B 1 153 ? 4.348 -26.219 -0.965 1 94.19 153 ASN B O 1
ATOM 4326 N N . ASN B 1 154 ? 3.885 -25.891 -3.096 1 96.25 154 ASN B N 1
ATOM 4327 C CA . ASN B 1 154 ? 2.592 -26.547 -2.939 1 96.25 154 ASN B CA 1
ATOM 4328 C C . ASN B 1 154 ? 2.754 -28.047 -2.674 1 96.25 154 ASN B C 1
ATOM 4330 O O . ASN B 1 154 ? 1.998 -28.625 -1.896 1 96.25 154 ASN B O 1
ATOM 4334 N N . LEU B 1 155 ? 3.684 -28.719 -3.396 1 96.5 155 LEU B N 1
ATOM 4335 C CA . LEU B 1 155 ? 3.955 -30.125 -3.129 1 96.5 155 LEU B CA 1
ATOM 4336 C C . LEU B 1 155 ? 4.359 -30.328 -1.674 1 96.5 155 LEU B C 1
ATOM 4338 O O . LEU B 1 155 ? 3.869 -31.25 -1.016 1 96.5 155 LEU B O 1
ATOM 4342 N N . TYR B 1 156 ? 5.215 -29.516 -1.201 1 95.69 156 TYR B N 1
ATOM 4343 C CA . TYR B 1 156 ? 5.641 -29.594 0.192 1 95.69 156 TYR B CA 1
ATOM 4344 C C . TYR B 1 156 ? 4.457 -29.406 1.134 1 95.69 156 TYR B C 1
ATOM 4346 O O . TYR B 1 156 ? 4.234 -30.234 2.023 1 95.69 156 TYR B O 1
ATOM 4354 N N . ASN B 1 157 ? 3.723 -28.344 0.947 1 95.44 157 ASN B N 1
ATOM 4355 C CA . ASN B 1 157 ? 2.613 -28.016 1.837 1 95.44 157 ASN B CA 1
ATOM 4356 C C . ASN B 1 157 ? 1.536 -29.094 1.809 1 95.44 157 ASN B C 1
ATOM 4358 O O . ASN B 1 157 ? 0.965 -29.422 2.846 1 95.44 157 ASN B O 1
ATOM 4362 N N . THR B 1 158 ? 1.24 -29.547 0.615 1 96.62 158 THR B N 1
ATOM 4363 C CA . THR B 1 158 ? 0.262 -30.625 0.487 1 96.62 158 THR B CA 1
ATOM 4364 C C . THR B 1 158 ? 0.716 -31.859 1.253 1 96.62 158 THR B C 1
ATOM 4366 O O . THR B 1 158 ? -0.075 -32.469 1.971 1 96.62 158 THR B O 1
ATOM 4369 N N . THR B 1 159 ? 1.951 -32.219 1.099 1 97.62 159 THR B N 1
ATOM 4370 C CA . THR B 1 159 ? 2.486 -33.375 1.808 1 97.62 159 THR B CA 1
ATOM 4371 C C . THR B 1 159 ? 2.48 -33.125 3.314 1 97.62 159 THR B C 1
ATOM 4373 O O . THR B 1 159 ? 2.039 -34 4.082 1 97.62 159 THR B O 1
ATOM 4376 N N . PHE B 1 160 ? 2.951 -32.031 3.721 1 97.38 160 PHE B N 1
ATOM 4377 C CA . PHE B 1 160 ? 3.035 -31.625 5.121 1 97.38 160 PHE B CA 1
ATOM 4378 C C . PHE B 1 160 ? 1.675 -31.734 5.797 1 97.38 160 PHE B C 1
ATOM 4380 O O . PHE B 1 160 ? 1.539 -32.406 6.828 1 97.38 160 PHE B O 1
ATOM 4387 N N . HIS B 1 161 ? 0.714 -31.172 5.23 1 96.25 161 HIS B N 1
ATOM 4388 C CA . HIS B 1 161 ? -0.604 -31.125 5.855 1 96.25 161 HIS B CA 1
ATOM 4389 C C . HIS B 1 161 ? -1.317 -32.469 5.742 1 96.25 161 HIS B C 1
ATOM 4391 O O . HIS B 1 161 ? -2.141 -32.812 6.594 1 96.25 161 HIS B O 1
ATOM 4397 N N . SER B 1 162 ? -1.005 -33.219 4.707 1 96.62 162 SER B N 1
ATOM 4398 C CA . SER B 1 162 ? -1.566 -34.562 4.602 1 96.62 162 SER B CA 1
ATOM 4399 C C . SER B 1 162 ? -1.051 -35.469 5.719 1 96.62 162 SER B C 1
ATOM 4401 O O . SER B 1 162 ? -1.788 -36.312 6.23 1 96.62 162 SER B O 1
ATOM 4403 N N . LEU B 1 163 ? 0.196 -35.25 6.043 1 97 163 LEU B N 1
ATOM 4404 C CA . LEU B 1 163 ? 0.76 -36.031 7.148 1 97 163 LEU B CA 1
ATOM 4405 C C . LEU B 1 163 ? 0.043 -35.688 8.453 1 97 163 LEU B C 1
ATOM 4407 O O . LEU B 1 163 ? -0.245 -36.594 9.25 1 97 163 LEU B O 1
ATOM 4411 N N . ILE B 1 164 ? -0.252 -34.5 8.648 1 96.19 164 ILE B N 1
ATOM 4412 C CA . ILE B 1 164 ? -0.922 -34.031 9.867 1 96.19 164 ILE B CA 1
ATOM 4413 C C . ILE B 1 164 ? -2.367 -34.531 9.867 1 96.19 164 ILE B C 1
ATOM 4415 O O . ILE B 1 164 ? -2.824 -35.125 10.852 1 96.19 164 ILE B O 1
ATOM 4419 N N . GLN B 1 165 ? -3.041 -34.406 8.789 1 95.62 165 GLN B N 1
ATOM 4420 C CA . GLN B 1 165 ? -4.477 -34.625 8.727 1 95.62 165 GLN B CA 1
ATOM 4421 C C . GLN B 1 165 ? -4.777 -36.125 8.633 1 95.62 165 GLN B C 1
ATOM 4423 O O . GLN B 1 165 ? -5.758 -36.625 9.203 1 95.62 165 GLN B O 1
ATOM 4428 N N . LYS B 1 166 ? -3.967 -36.875 7.949 1 95.5 166 LYS B N 1
ATOM 4429 C CA . LYS B 1 166 ? -4.281 -38.281 7.672 1 95.5 166 LYS B CA 1
ATOM 4430 C C . LYS B 1 166 ? -3.498 -39.188 8.594 1 95.5 166 LYS B C 1
ATOM 4432 O O . LYS B 1 166 ? -3.967 -40.281 8.922 1 95.5 166 LYS B O 1
ATOM 4437 N N . GLN B 1 167 ? -2.377 -38.75 9.016 1 95.62 167 GLN B N 1
ATOM 4438 C CA . GLN B 1 167 ? -1.564 -39.625 9.852 1 95.62 167 GLN B CA 1
ATOM 4439 C C . GLN B 1 167 ? -1.503 -39.125 11.289 1 95.62 167 GLN B C 1
ATOM 4441 O O . GLN B 1 167 ? -0.936 -39.781 12.164 1 95.62 167 GLN B O 1
ATOM 4446 N N . GLY B 1 168 ? -1.939 -37.906 11.5 1 95.75 168 GLY B N 1
ATOM 4447 C CA . GLY B 1 168 ? -2.01 -37.375 12.852 1 95.75 168 GLY B CA 1
ATOM 4448 C C . GLY B 1 168 ? -0.673 -36.875 13.367 1 95.75 168 GLY B C 1
ATOM 4449 O O . GLY B 1 168 ? -0.477 -36.75 14.578 1 95.75 168 GLY B O 1
ATOM 4450 N N . LEU B 1 169 ? 0.246 -36.656 12.492 1 96.44 169 LEU B N 1
ATOM 4451 C CA . LEU B 1 169 ? 1.543 -36.156 12.922 1 96.44 169 LEU B CA 1
ATOM 4452 C C . LEU B 1 169 ? 1.433 -34.688 13.375 1 96.44 169 LEU B C 1
ATOM 4454 O O . LEU B 1 169 ? 0.545 -33.969 12.922 1 96.44 169 LEU B O 1
ATOM 4458 N N . THR B 1 170 ? 2.367 -34.344 14.258 1 96.5 170 THR B N 1
ATOM 4459 C CA . THR B 1 170 ? 2.473 -32.938 14.633 1 96.5 170 THR B CA 1
ATOM 4460 C C . THR B 1 170 ? 3.215 -32.125 13.555 1 96.5 170 THR B C 1
ATOM 4462 O O . THR B 1 170 ? 3.824 -32.719 12.664 1 96.5 170 THR B O 1
ATOM 4465 N N . ALA B 1 171 ? 3.098 -30.828 13.648 1 93.81 171 ALA B N 1
ATOM 4466 C CA . ALA B 1 171 ? 3.828 -29.969 12.719 1 93.81 171 ALA B CA 1
ATOM 4467 C C . ALA B 1 171 ? 5.324 -30.266 12.75 1 93.81 171 ALA B C 1
ATOM 4469 O O . ALA B 1 171 ? 5.965 -30.391 11.711 1 93.81 171 ALA B O 1
ATOM 4470 N N . SER B 1 172 ? 5.809 -30.422 13.93 1 95.56 172 SER B N 1
ATOM 4471 C CA . SER B 1 172 ? 7.234 -30.688 14.109 1 95.56 172 SER B CA 1
ATOM 4472 C C . SER B 1 172 ? 7.633 -32.031 13.523 1 95.56 172 SER B C 1
ATOM 4474 O O . SER B 1 172 ? 8.664 -32.156 12.859 1 95.56 172 SER B O 1
ATOM 4476 N N . GLU B 1 173 ? 6.859 -33.031 13.758 1 95.31 173 GLU B N 1
ATOM 4477 C CA . GLU B 1 173 ? 7.121 -34.344 13.211 1 95.31 173 GLU B CA 1
ATOM 4478 C C . GLU B 1 173 ? 7.059 -34.344 11.688 1 95.31 173 GLU B C 1
ATOM 4480 O O . GLU B 1 173 ? 7.871 -35 11.031 1 95.31 173 GLU B O 1
ATOM 4485 N N . SER B 1 174 ? 6.082 -33.688 11.211 1 96.06 174 SER B N 1
ATOM 4486 C CA . SER B 1 174 ? 5.91 -33.625 9.766 1 96.06 174 SER B CA 1
ATOM 4487 C C . SER B 1 174 ? 7.105 -32.938 9.109 1 96.06 174 SER B C 1
ATOM 4489 O O . SER B 1 174 ? 7.594 -33.375 8.07 1 96.06 174 SER B O 1
ATOM 4491 N N . GLU B 1 175 ? 7.566 -31.844 9.703 1 94.75 175 GLU B N 1
ATOM 4492 C CA . GLU B 1 175 ? 8.734 -31.125 9.195 1 94.75 175 GLU B CA 1
ATOM 4493 C C . GLU B 1 175 ? 9.969 -32.031 9.195 1 94.75 175 GLU B C 1
ATOM 4495 O O . GLU B 1 175 ? 10.758 -32 8.25 1 94.75 175 GLU B O 1
ATOM 4500 N N . LYS B 1 176 ? 10.156 -32.688 10.234 1 94.94 176 LYS B N 1
ATOM 4501 C CA . LYS B 1 176 ? 11.289 -33.625 10.352 1 94.94 176 LYS B CA 1
ATOM 4502 C C . LYS B 1 176 ? 11.242 -34.688 9.273 1 94.94 176 LYS B C 1
ATOM 4504 O O . LYS B 1 176 ? 12.266 -35.031 8.664 1 94.94 176 LYS B O 1
ATOM 4509 N N . ARG B 1 177 ? 10.078 -35.25 9.109 1 93.75 177 ARG B N 1
ATOM 4510 C CA . ARG B 1 177 ? 9.891 -36.312 8.109 1 93.75 177 ARG B CA 1
ATOM 4511 C C . ARG B 1 177 ? 10.188 -35.781 6.707 1 93.75 177 ARG B C 1
ATOM 4513 O O . ARG B 1 177 ? 10.719 -36.531 5.871 1 93.75 177 ARG B O 1
ATOM 4520 N N . LEU B 1 178 ? 9.875 -34.594 6.539 1 95.62 178 LEU B N 1
ATOM 4521 C CA . LEU B 1 178 ? 10 -34.031 5.195 1 95.62 178 LEU B CA 1
ATOM 4522 C C . LEU B 1 178 ? 11.375 -33.406 4.992 1 95.62 178 LEU B C 1
ATOM 4524 O O . LEU B 1 178 ? 11.773 -33.125 3.855 1 95.62 178 LEU B O 1
ATOM 4528 N N . SER B 1 179 ? 11.953 -33.344 6.223 1 90.94 179 SER B N 1
ATOM 4529 C CA . SER B 1 179 ? 13.258 -32.719 6.164 1 90.94 179 SER B CA 1
ATOM 4530 C C . SER B 1 179 ? 14.219 -33.5 5.262 1 90.94 179 SER B C 1
ATOM 4532 O O . SER B 1 179 ? 14.328 -34.719 5.375 1 90.94 179 SER B O 1
ATOM 4534 N N . LYS B 1 180 ? 14.648 -33.125 4.141 1 87.5 180 LYS B N 1
ATOM 4535 C CA . LYS B 1 180 ? 15.656 -33.688 3.24 1 87.5 180 LYS B CA 1
ATOM 4536 C C . LYS B 1 180 ? 15.008 -34.531 2.141 1 87.5 180 LYS B C 1
ATOM 4538 O O . LYS B 1 180 ? 15.68 -35.312 1.49 1 87.5 180 LYS B O 1
ATOM 4543 N N . THR B 1 181 ? 13.734 -34.562 2.096 1 91.81 181 THR B N 1
ATOM 4544 C CA . THR B 1 181 ? 13.047 -35.281 1.018 1 91.81 181 THR B CA 1
ATOM 4545 C C . THR B 1 181 ? 13.102 -34.469 -0.276 1 91.81 181 THR B C 1
ATOM 4547 O O . THR B 1 181 ? 13.148 -33.219 -0.244 1 91.81 181 THR B O 1
ATOM 4550 N N . LEU B 1 182 ? 13.172 -35.188 -1.285 1 91.69 182 LEU B N 1
ATOM 4551 C CA . LEU B 1 182 ? 13.07 -34.594 -2.613 1 91.69 182 LEU B CA 1
ATOM 4552 C C . LEU B 1 182 ? 11.664 -34.75 -3.18 1 91.69 182 LEU B C 1
ATOM 4554 O O . LEU B 1 182 ? 10.797 -35.344 -2.537 1 91.69 182 LEU B O 1
ATOM 4558 N N . SER B 1 183 ? 11.43 -34.25 -4.328 1 93.25 183 SER B N 1
ATOM 4559 C CA . SER B 1 183 ? 10.109 -34.25 -4.953 1 93.25 183 SER B CA 1
ATOM 4560 C C . SER B 1 183 ? 9.57 -35.656 -5.09 1 93.25 183 SER B C 1
ATOM 4562 O O . SER B 1 183 ? 8.391 -35.906 -4.809 1 93.25 183 SER B O 1
ATOM 4564 N N . LYS B 1 184 ? 10.414 -36.531 -5.477 1 94.19 184 LYS B N 1
ATOM 4565 C CA . LYS B 1 184 ? 10 -37.906 -5.695 1 94.19 184 LYS B CA 1
ATOM 4566 C C . LYS B 1 184 ? 9.5 -38.562 -4.398 1 94.19 184 LYS B C 1
ATOM 4568 O O . LYS B 1 184 ? 8.484 -39.25 -4.391 1 94.19 184 LYS B O 1
ATOM 4573 N N . GLU B 1 185 ? 10.234 -38.375 -3.373 1 95.56 185 GLU B N 1
ATOM 4574 C CA . GLU B 1 185 ? 9.875 -38.938 -2.074 1 95.56 185 GLU B CA 1
ATOM 4575 C C . GLU B 1 185 ? 8.57 -38.344 -1.56 1 95.56 185 GLU B C 1
ATOM 4577 O O . GLU B 1 185 ? 7.754 -39.031 -0.952 1 95.56 185 GLU B O 1
ATOM 4582 N N . LYS B 1 186 ? 8.344 -37.094 -1.747 1 97 186 LYS B N 1
ATOM 4583 C CA . LYS B 1 186 ? 7.102 -36.438 -1.331 1 97 186 LYS B CA 1
ATOM 4584 C C . LYS B 1 186 ? 5.906 -37.031 -2.092 1 97 186 LYS B C 1
ATOM 4586 O O . LYS B 1 186 ? 4.844 -37.25 -1.511 1 97 186 LYS B O 1
ATOM 4591 N N . ASN B 1 187 ? 6.145 -37.25 -3.342 1 96.25 187 ASN B N 1
ATOM 4592 C CA . ASN B 1 187 ? 5.098 -37.875 -4.137 1 96.25 187 ASN B CA 1
ATOM 4593 C C . ASN B 1 187 ? 4.773 -39.281 -3.627 1 96.25 187 ASN B C 1
ATOM 4595 O O . ASN B 1 187 ? 3.613 -39.688 -3.613 1 96.25 187 ASN B O 1
ATOM 4599 N N . GLU B 1 188 ? 5.777 -39.969 -3.248 1 96.5 188 GLU B N 1
ATOM 4600 C CA . GLU B 1 188 ? 5.582 -41.312 -2.701 1 96.5 188 GLU B CA 1
ATOM 4601 C C . GLU B 1 188 ? 4.793 -41.25 -1.397 1 96.5 188 GLU B C 1
ATOM 4603 O O . GLU B 1 188 ? 3.908 -42.094 -1.174 1 96.5 188 GLU B O 1
ATOM 4608 N N . ILE B 1 189 ? 5.184 -40.312 -0.613 1 96.5 189 ILE B N 1
ATOM 4609 C CA . ILE B 1 189 ? 4.469 -40.156 0.648 1 96.5 189 ILE B CA 1
ATOM 4610 C C . ILE B 1 189 ? 2.994 -39.875 0.374 1 96.5 189 ILE B C 1
ATOM 4612 O O . ILE B 1 189 ? 2.117 -40.5 0.974 1 96.5 189 ILE B O 1
ATOM 4616 N N . LEU B 1 190 ? 2.703 -39 -0.485 1 97.38 190 LEU B N 1
ATOM 4617 C CA . LEU B 1 190 ? 1.326 -38.656 -0.835 1 97.38 190 LEU B CA 1
ATOM 4618 C C . LEU B 1 190 ? 0.599 -39.875 -1.394 1 97.38 190 LEU B C 1
ATOM 4620 O O . LEU B 1 190 ? -0.553 -40.156 -1.036 1 97.38 190 LEU B O 1
ATOM 4624 N N . PHE B 1 191 ? 1.252 -40.625 -2.203 1 96.12 191 PHE B N 1
ATOM 4625 C CA . PHE B 1 191 ? 0.663 -41.812 -2.793 1 96.12 191 PHE B CA 1
ATOM 4626 C C . PHE B 1 191 ? 0.299 -42.844 -1.715 1 96.12 191 PHE B C 1
ATOM 4628 O O . PHE B 1 191 ? -0.766 -43.469 -1.771 1 96.12 191 PHE B O 1
ATOM 4635 N N . GLN B 1 192 ? 1.184 -42.969 -0.802 1 96.31 192 GLN B N 1
ATOM 4636 C CA . GLN B 1 192 ? 0.932 -43.875 0.311 1 96.31 192 GLN B CA 1
ATOM 4637 C C . GLN B 1 192 ? -0.286 -43.438 1.117 1 96.31 192 GLN B C 1
ATOM 4639 O O . GLN B 1 192 ? -0.974 -44.25 1.717 1 96.31 192 GLN B O 1
ATOM 4644 N N . LEU B 1 193 ? -0.529 -42.156 1.108 1 96.69 193 LEU B N 1
ATOM 4645 C CA . LEU B 1 193 ? -1.659 -41.625 1.847 1 96.69 193 LEU B CA 1
ATOM 4646 C C . LEU B 1 193 ? -2.91 -41.562 0.977 1 96.69 193 LEU B C 1
ATOM 4648 O O . LEU B 1 193 ? -3.939 -41.031 1.384 1 96.69 193 LEU B O 1
ATOM 4652 N N . GLY B 1 194 ? -2.754 -42.094 -0.291 1 96.06 194 GLY B N 1
ATOM 4653 C CA . GLY B 1 194 ? -3.889 -42.156 -1.198 1 96.06 194 GLY B CA 1
ATOM 4654 C C . GLY B 1 194 ? -4.117 -40.906 -1.991 1 96.06 194 GLY B C 1
ATOM 4655 O O . GLY B 1 194 ? -5.219 -40.656 -2.48 1 96.06 194 GLY B O 1
ATOM 4656 N N . ILE B 1 195 ? -3.162 -40.094 -2.021 1 96.19 195 ILE B N 1
ATOM 4657 C CA . ILE B 1 195 ? -3.281 -38.812 -2.723 1 96.19 195 ILE B CA 1
ATOM 4658 C C . ILE B 1 195 ? -2.387 -38.812 -3.959 1 96.19 195 ILE B C 1
ATOM 4660 O O . ILE B 1 195 ? -1.193 -39.125 -3.869 1 96.19 195 ILE B O 1
ATOM 4664 N N . ASN B 1 196 ? -2.941 -38.625 -5.117 1 96.25 196 ASN B N 1
ATOM 4665 C CA . ASN B 1 196 ? -2.176 -38.375 -6.332 1 96.25 196 ASN B CA 1
ATOM 4666 C C . ASN B 1 196 ? -2.012 -36.875 -6.578 1 96.25 196 ASN B C 1
ATOM 4668 O O . ASN B 1 196 ? -2.967 -36.188 -6.961 1 96.25 196 ASN B O 1
ATOM 4672 N N . TYR B 1 197 ? -0.847 -36.406 -6.426 1 95.94 197 TYR B N 1
ATOM 4673 C CA . TYR B 1 197 ? -0.588 -34.969 -6.508 1 95.94 197 TYR B CA 1
ATOM 4674 C C . TYR B 1 197 ? -0.973 -34.406 -7.875 1 95.94 197 TYR B C 1
ATOM 4676 O O . TYR B 1 197 ? -1.374 -33.25 -8 1 95.94 197 TYR B O 1
ATOM 4684 N N . ASN B 1 198 ? -0.855 -35.219 -8.906 1 93.44 198 ASN B N 1
ATOM 4685 C CA . ASN B 1 198 ? -1.19 -34.812 -10.258 1 93.44 198 ASN B CA 1
ATOM 4686 C C . ASN B 1 198 ? -2.67 -34.438 -10.383 1 93.44 198 ASN B C 1
ATOM 4688 O O . ASN B 1 198 ? -3.072 -33.781 -11.328 1 93.44 198 ASN B O 1
ATOM 4692 N N . ASP B 1 199 ? -3.441 -34.906 -9.43 1 93.88 199 ASP B N 1
ATOM 4693 C CA . ASP B 1 199 ? -4.879 -34.656 -9.469 1 93.88 199 ASP B CA 1
ATOM 4694 C C . ASP B 1 199 ? -5.227 -33.312 -8.773 1 93.88 199 ASP B C 1
ATOM 4696 O O . ASP B 1 199 ? -6.367 -32.875 -8.844 1 93.88 199 ASP B O 1
ATOM 4700 N N . GLU B 1 200 ? -4.215 -32.781 -8.102 1 93.5 200 GLU B N 1
ATOM 4701 C CA . GLU B 1 200 ? -4.449 -31.469 -7.516 1 93.5 200 GLU B CA 1
ATOM 4702 C C . GLU B 1 200 ? -4.824 -30.438 -8.586 1 93.5 200 GLU B C 1
ATOM 4704 O O . GLU B 1 200 ? -4.34 -30.516 -9.711 1 93.5 200 GLU B O 1
ATOM 4709 N N . LYS B 1 201 ? -5.738 -29.516 -8.25 1 94 201 LYS B N 1
ATOM 4710 C CA . LYS B 1 201 ? -6.164 -28.484 -9.195 1 94 201 LYS B CA 1
ATOM 4711 C C . LYS B 1 201 ? -4.973 -27.672 -9.703 1 94 201 LYS B C 1
ATOM 4713 O O . LYS B 1 201 ? -4.055 -27.359 -8.945 1 94 201 LYS B O 1
ATOM 4718 N N . ASP B 1 202 ? -4.961 -27.203 -10.945 1 93.88 202 ASP B N 1
ATOM 4719 C CA . ASP B 1 202 ? -3.863 -26.5 -11.594 1 93.88 202 ASP B CA 1
ATOM 4720 C C . ASP B 1 202 ? -3.609 -25.156 -10.922 1 93.88 202 ASP B C 1
ATOM 4722 O O . ASP B 1 202 ? -2.469 -24.688 -10.867 1 93.88 202 ASP B O 1
ATOM 4726 N N . ILE B 1 203 ? -4.652 -24.578 -10.453 1 93.06 203 ILE B N 1
ATOM 4727 C CA . ILE B 1 203 ? -4.496 -23.297 -9.797 1 93.06 203 ILE B CA 1
ATOM 4728 C C . ILE B 1 203 ? -3.492 -23.406 -8.656 1 93.06 203 ILE B C 1
ATOM 4730 O O . ILE B 1 203 ? -2.74 -22.469 -8.375 1 93.06 203 ILE B O 1
ATOM 4734 N N . PHE B 1 204 ? -3.455 -24.578 -7.938 1 95.06 204 PHE B N 1
ATOM 4735 C CA . PHE B 1 204 ? -2.576 -24.766 -6.789 1 95.06 204 PHE B CA 1
ATOM 4736 C C . PHE B 1 204 ? -1.188 -25.203 -7.234 1 95.06 204 PHE B C 1
ATOM 4738 O O . PHE B 1 204 ? -0.183 -24.812 -6.641 1 95.06 204 PHE B O 1
ATOM 4745 N N . LYS B 1 205 ? -1.136 -25.938 -8.344 1 95.81 205 LYS B N 1
ATOM 4746 C CA . LYS B 1 205 ? 0.128 -26.5 -8.82 1 95.81 205 LYS B CA 1
ATOM 4747 C C . LYS B 1 205 ? 0.875 -25.484 -9.688 1 95.81 205 LYS B C 1
ATOM 4749 O O . LYS B 1 205 ? 2.105 -25.5 -9.734 1 95.81 205 LYS B O 1
ATOM 4754 N N . LYS B 1 206 ? 0.082 -24.641 -10.359 1 96.62 206 LYS B N 1
ATOM 4755 C CA . LYS B 1 206 ? 0.696 -23.812 -11.391 1 96.62 206 LYS B CA 1
ATOM 4756 C C . LYS B 1 206 ? 0.481 -22.328 -11.117 1 96.62 206 LYS B C 1
ATOM 4758 O O . LYS B 1 206 ? 1.018 -21.469 -11.828 1 96.62 206 LYS B O 1
ATOM 4763 N N . GLY B 1 207 ? -0.292 -21.953 -10.164 1 96.56 207 GLY B N 1
ATOM 4764 C CA . GLY B 1 207 ? -0.576 -20.547 -9.867 1 96.56 207 GLY B CA 1
ATOM 4765 C C . GLY B 1 207 ? -1.584 -19.938 -10.82 1 96.56 207 GLY B C 1
ATOM 4766 O O . GLY B 1 207 ? -2.379 -20.641 -11.438 1 96.56 207 GLY B O 1
ATOM 4767 N N . SER B 1 208 ? -1.674 -18.656 -10.797 1 96.44 208 SER B N 1
ATOM 4768 C CA . SER B 1 208 ? -2.627 -17.922 -11.617 1 96.44 208 SER B CA 1
ATOM 4769 C C . SER B 1 208 ? -1.911 -16.984 -12.578 1 96.44 208 SER B C 1
ATOM 4771 O O . SER B 1 208 ? -1.013 -16.234 -12.18 1 96.44 208 SER B O 1
ATOM 4773 N N . VAL B 1 209 ? -2.275 -17.062 -13.828 1 96.88 209 VAL B N 1
ATOM 4774 C CA . VAL B 1 209 ? -1.777 -16.156 -14.859 1 96.88 209 VAL B CA 1
ATOM 4775 C C . VAL B 1 209 ? -2.889 -15.203 -15.297 1 96.88 209 VAL B C 1
ATOM 4777 O O . VAL B 1 209 ? -3.969 -15.641 -15.695 1 96.88 209 VAL B O 1
ATOM 4780 N N . LEU B 1 210 ? -2.639 -13.938 -15.164 1 95.62 210 LEU B N 1
ATOM 4781 C CA . LEU B 1 210 ? -3.6 -12.938 -15.602 1 95.62 210 LEU B CA 1
ATOM 4782 C C . LEU B 1 210 ? -3.084 -12.195 -16.828 1 95.62 210 LEU B C 1
ATOM 4784 O O . LEU B 1 210 ? -1.962 -11.688 -16.828 1 95.62 210 LEU B O 1
ATOM 4788 N N . ILE B 1 211 ? -3.859 -12.188 -17.906 1 94.19 211 ILE B N 1
ATOM 4789 C CA . ILE B 1 211 ? -3.527 -11.43 -19.109 1 94.19 211 ILE B CA 1
ATOM 4790 C C . ILE B 1 211 ? -4.746 -10.641 -19.578 1 94.19 211 ILE B C 1
ATOM 4792 O O . ILE B 1 211 ? -5.871 -10.906 -19.141 1 94.19 211 ILE B O 1
ATOM 4796 N N . GLY B 1 212 ? -4.496 -9.602 -20.375 1 88.88 212 GLY B N 1
ATOM 4797 C CA . GLY B 1 212 ? -5.609 -8.836 -20.922 1 88.88 212 GLY B CA 1
ATOM 4798 C C . GLY B 1 212 ? -6.559 -9.68 -21.75 1 88.88 212 GLY B C 1
ATOM 4799 O O . GLY B 1 212 ? -6.125 -10.562 -22.5 1 88.88 212 GLY B O 1
ATOM 4800 N N . ALA B 1 213 ? -7.812 -9.383 -21.656 1 83.94 213 ALA B N 1
ATOM 4801 C CA . ALA B 1 213 ? -8.836 -10.164 -22.344 1 83.94 213 ALA B CA 1
ATOM 4802 C C . ALA B 1 213 ? -8.719 -10.008 -23.859 1 83.94 213 ALA B C 1
ATOM 4804 O O . ALA B 1 213 ? -9.258 -10.812 -24.609 1 83.94 213 ALA B O 1
ATOM 4805 N N . GLU B 1 214 ? -8.102 -8.93 -24.234 1 79.5 214 GLU B N 1
ATOM 4806 C CA . GLU B 1 214 ? -7.895 -8.711 -25.672 1 79.5 214 GLU B CA 1
ATOM 4807 C C . GLU B 1 214 ? -7.062 -9.828 -26.281 1 79.5 214 GLU B C 1
ATOM 4809 O O . GLU B 1 214 ? -7.062 -10.016 -27.5 1 79.5 214 GLU B O 1
ATOM 4814 N N . ASN B 1 215 ? -6.387 -10.617 -25.438 1 78.88 215 ASN B N 1
ATOM 4815 C CA . ASN B 1 215 ? -5.562 -11.719 -25.922 1 78.88 215 ASN B CA 1
ATOM 4816 C C . ASN B 1 215 ? -6.371 -13.008 -26.047 1 78.88 215 ASN B C 1
ATOM 4818 O O . ASN B 1 215 ? -5.859 -14.023 -26.516 1 78.88 215 ASN B O 1
ATOM 4822 N N . ARG B 1 216 ? -7.629 -12.836 -25.672 1 77.5 216 ARG B N 1
ATOM 4823 C CA . ARG B 1 216 ? -8.438 -14.047 -25.641 1 77.5 216 ARG B CA 1
ATOM 4824 C C . ARG B 1 216 ? -8.578 -14.648 -27.047 1 77.5 216 ARG B C 1
ATOM 4826 O O . ARG B 1 216 ? -8.812 -13.922 -28.016 1 77.5 216 ARG B O 1
ATOM 4833 N N . LYS B 1 217 ? -8.305 -15.914 -27.094 1 70 217 LYS B N 1
ATOM 4834 C CA . LYS B 1 217 ? -8.492 -16.625 -28.344 1 70 217 LYS B CA 1
ATOM 4835 C C . LYS B 1 217 ? -9.836 -17.344 -28.375 1 70 217 LYS B C 1
ATOM 4837 O O . LYS B 1 217 ? -10.453 -17.578 -27.328 1 70 217 LYS B O 1
ATOM 4842 N N . GLU B 1 218 ? -10.469 -17.484 -29.594 1 59.5 218 GLU B N 1
ATOM 4843 C CA . GLU B 1 218 ? -11.766 -18.094 -29.844 1 59.5 218 GLU B CA 1
ATOM 4844 C C . GLU B 1 218 ? -11.898 -19.422 -29.109 1 59.5 218 GLU B C 1
ATOM 4846 O O . GLU B 1 218 ? -10.992 -20.266 -29.141 1 59.5 218 GLU B O 1
ATOM 4851 N N . ASN B 1 219 ? -13.031 -19.703 -28.359 1 55.56 219 ASN B N 1
ATOM 4852 C CA . ASN B 1 219 ? -13.508 -20.922 -27.719 1 55.56 219 ASN B CA 1
ATOM 4853 C C . ASN B 1 219 ? -12.719 -21.25 -26.453 1 55.56 219 ASN B C 1
ATOM 4855 O O . ASN B 1 219 ? -12.641 -22.406 -26.047 1 55.56 219 ASN B O 1
ATOM 4859 N N . GLU B 1 220 ? -11.883 -20.312 -26.109 1 55.41 220 GLU B N 1
ATOM 4860 C CA . GLU B 1 220 ? -11.055 -20.703 -24.969 1 55.41 220 GLU B CA 1
ATOM 4861 C C . GLU B 1 220 ? -11.594 -20.141 -23.672 1 55.41 220 GLU B C 1
ATOM 4863 O O . GLU B 1 220 ? -11.773 -18.922 -23.547 1 55.41 220 GLU B O 1
ATOM 4868 N N . GLY B 1 221 ? -11.703 -21.25 -22.766 1 50.78 221 GLY B N 1
ATOM 4869 C CA . GLY B 1 221 ? -11.75 -21.234 -21.312 1 50.78 221 GLY B CA 1
ATOM 4870 C C . GLY B 1 221 ? -12.875 -20.375 -20.766 1 50.78 221 GLY B C 1
ATOM 4871 O O . GLY B 1 221 ? -13.562 -19.688 -21.516 1 50.78 221 GLY B O 1
ATOM 4872 N N . GLU B 1 222 ? -13.477 -20.891 -19.781 1 47.47 222 GLU B N 1
ATOM 4873 C CA . GLU B 1 222 ? -14.383 -20.078 -18.969 1 47.47 222 GLU B CA 1
ATOM 4874 C C . GLU B 1 222 ? -13.703 -18.797 -18.5 1 47.47 222 GLU B C 1
ATOM 4876 O O . GLU B 1 222 ? -12.562 -18.828 -18.031 1 47.47 222 GLU B O 1
ATOM 4881 N N . ILE B 1 223 ? -13.844 -17.812 -19.297 1 48.12 223 ILE B N 1
ATOM 4882 C CA . ILE B 1 223 ? -13.469 -16.484 -18.844 1 48.12 223 ILE B CA 1
ATOM 4883 C C . ILE B 1 223 ? -13.844 -16.312 -17.375 1 48.12 223 ILE B C 1
ATOM 4885 O O . ILE B 1 223 ? -15 -16.516 -17 1 48.12 223 ILE B O 1
ATOM 4889 N N . ASP B 1 224 ? -13.219 -16.906 -16.562 1 48.5 224 ASP B N 1
ATOM 4890 C CA . ASP B 1 224 ? -13.594 -16.344 -15.266 1 48.5 224 ASP B CA 1
ATOM 4891 C C . ASP B 1 224 ? -13.57 -14.82 -15.305 1 48.5 224 ASP B C 1
ATOM 4893 O O . ASP B 1 224 ? -12.508 -14.203 -15.164 1 48.5 224 ASP B O 1
ATOM 4897 N N . LEU B 1 225 ? -14.383 -14.43 -16.312 1 47.84 225 LEU B N 1
ATOM 4898 C CA . LEU B 1 225 ? -14.664 -13.016 -16.531 1 47.84 225 LEU B CA 1
ATOM 4899 C C . LEU B 1 225 ? -15.039 -12.32 -15.227 1 47.84 225 LEU B C 1
ATOM 4901 O O . LEU B 1 225 ? -16.219 -12.219 -14.891 1 47.84 225 LEU B O 1
ATOM 4905 N N . TRP B 1 226 ? -14.305 -12.703 -14.219 1 48.31 226 TRP B N 1
ATOM 4906 C CA . TRP B 1 226 ? -14.859 -11.859 -13.164 1 48.31 226 TRP B CA 1
ATOM 4907 C C . TRP B 1 226 ? -15.109 -10.445 -13.672 1 48.31 226 TRP B C 1
ATOM 4909 O O . TRP B 1 226 ? -14.164 -9.688 -13.891 1 48.31 226 TRP B O 1
ATOM 4919 N N . GLU B 1 227 ? -15.953 -10.445 -14.773 1 42.66 227 GLU B N 1
ATOM 4920 C CA . GLU B 1 227 ? -16.453 -9.125 -15.141 1 42.66 227 GLU B CA 1
ATOM 4921 C C . GLU B 1 227 ? -16.641 -8.242 -13.914 1 42.66 227 GLU B C 1
ATOM 4923 O O . GLU B 1 227 ? -17.281 -8.648 -12.945 1 42.66 227 GLU B O 1
ATOM 4928 N N . ALA B 1 228 ? -15.547 -7.598 -13.469 1 41.25 228 ALA B N 1
ATOM 4929 C CA . ALA B 1 228 ? -15.828 -6.562 -12.477 1 41.25 228 ALA B CA 1
ATOM 4930 C C . ALA B 1 228 ? -17.281 -6.098 -12.57 1 41.25 228 ALA B C 1
ATOM 4932 O O . ALA B 1 228 ? -17.672 -5.484 -13.562 1 41.25 228 ALA B O 1
ATOM 4933 N N . GLN B 1 229 ? -18.156 -6.875 -12.297 1 39.22 229 GLN B N 1
ATOM 4934 C CA . GLN B 1 229 ? -19.5 -6.312 -12.18 1 39.22 229 GLN B CA 1
ATOM 4935 C C . GLN B 1 229 ? -19.453 -4.863 -11.703 1 39.22 229 GLN B C 1
ATOM 4937 O O . GLN B 1 229 ? -19.078 -4.594 -10.562 1 39.22 229 GLN B O 1
ATOM 4942 N N . SER B 1 230 ? -18.875 -3.98 -12.453 1 38.41 230 SER B N 1
ATOM 4943 C CA . SER B 1 230 ? -18.969 -2.543 -12.227 1 38.41 230 SER B CA 1
ATOM 4944 C C . SER B 1 230 ? -20.297 -2.178 -11.555 1 38.41 230 SER B C 1
ATOM 4946 O O . SER B 1 230 ? -21.359 -2.547 -12.039 1 38.41 230 SER B O 1
ATOM 4948 N N . SER B 1 231 ? -20.391 -2.207 -10.359 1 37 231 SER B N 1
ATOM 4949 C CA . SER B 1 231 ? -21.547 -1.439 -9.906 1 37 231 SER B CA 1
ATOM 4950 C C . SER B 1 231 ? -21.844 -0.273 -10.844 1 37 231 SER B C 1
ATOM 4952 O O . SER B 1 231 ? -20.969 0.167 -11.586 1 37 231 SER B O 1
ATOM 4954 N N . GLU B 1 232 ? -23.125 0.193 -10.953 1 37.88 232 GLU B N 1
ATOM 4955 C CA . GLU B 1 232 ? -23.609 1.359 -11.68 1 37.88 232 GLU B CA 1
ATOM 4956 C C . GLU B 1 232 ? -22.578 2.473 -11.703 1 37.88 232 GLU B C 1
ATOM 4958 O O . GLU B 1 232 ? -22.453 3.191 -12.703 1 37.88 232 GLU B O 1
ATOM 4963 N N . GLU B 1 233 ? -21.984 2.814 -10.633 1 37.09 233 GLU B N 1
ATOM 4964 C CA . GLU B 1 233 ? -21.219 4.047 -10.5 1 37.09 233 GLU B CA 1
ATOM 4965 C C . GLU B 1 233 ? -19.859 3.922 -11.188 1 37.09 233 GLU B C 1
ATOM 4967 O O . GLU B 1 233 ? -19.219 4.93 -11.477 1 37.09 233 GLU B O 1
ATOM 4972 N N . SER B 1 234 ? -19.234 2.734 -11.336 1 40.22 234 SER B N 1
ATOM 4973 C CA . SER B 1 234 ? -17.953 2.654 -12.023 1 40.22 234 SER B CA 1
ATOM 4974 C C . SER B 1 234 ? -18.141 2.52 -13.531 1 40.22 234 SER B C 1
ATOM 4976 O O . SER B 1 234 ? -17.203 2.133 -14.242 1 40.22 234 SER B O 1
ATOM 4978 N N . LYS B 1 235 ? -19.188 2.67 -14.07 1 39.5 235 LYS B N 1
ATOM 4979 C CA . LYS B 1 235 ? -19.438 2.664 -15.508 1 39.5 235 LYS B CA 1
ATOM 4980 C C . LYS B 1 235 ? -18.469 3.566 -16.25 1 39.5 235 LYS B C 1
ATOM 4982 O O . LYS B 1 235 ? -18.344 3.49 -17.469 1 39.5 235 LYS B O 1
ATOM 4987 N N . HIS B 1 236 ? -18.094 4.535 -15.664 1 39.81 236 HIS B N 1
ATOM 4988 C CA . HIS B 1 236 ? -17.328 5.469 -16.484 1 39.81 236 HIS B CA 1
ATOM 4989 C C . HIS B 1 236 ? -15.938 4.938 -16.781 1 39.81 236 HIS B C 1
ATOM 4991 O O . HIS B 1 236 ? -15.211 5.508 -17.594 1 39.81 236 HIS B O 1
ATOM 4997 N N . LEU B 1 237 ? -15.32 4.16 -15.891 1 43.62 237 LEU B N 1
ATOM 4998 C CA . LEU B 1 237 ? -13.977 3.775 -16.312 1 43.62 237 LEU B CA 1
ATOM 4999 C C . LEU B 1 237 ? -13.992 2.443 -17.047 1 43.62 237 LEU B C 1
ATOM 5001 O O . LEU B 1 237 ? -14.477 1.44 -16.516 1 43.62 237 LEU B O 1
ATOM 5005 N N . GLN B 1 238 ? -14.094 2.473 -18.297 1 50.12 238 GLN B N 1
ATOM 5006 C CA . GLN B 1 238 ? -13.922 1.281 -19.125 1 50.12 238 GLN B CA 1
ATOM 5007 C C . GLN B 1 238 ? -12.898 0.33 -18.5 1 50.12 238 GLN B C 1
ATOM 5009 O O . GLN B 1 238 ? -11.695 0.557 -18.609 1 50.12 238 GLN B O 1
ATOM 5014 N N . LYS B 1 239 ? -13.273 -0.425 -17.484 1 69.44 239 LYS B N 1
ATOM 5015 C CA . LYS B 1 239 ? -12.406 -1.352 -16.766 1 69.44 239 LYS B CA 1
ATOM 5016 C C . LYS B 1 239 ? -11.867 -2.438 -17.688 1 69.44 239 LYS B C 1
ATOM 5018 O O . LYS B 1 239 ? -12.625 -3.012 -18.484 1 69.44 239 LYS B O 1
ATOM 5023 N N . ARG B 1 240 ? -10.555 -2.488 -17.797 1 78.56 240 ARG B N 1
ATOM 5024 C CA . ARG B 1 240 ? -9.828 -3.5 -18.562 1 78.56 240 ARG B CA 1
ATOM 5025 C C . ARG B 1 240 ? -10.234 -4.906 -18.125 1 78.56 240 ARG B C 1
ATOM 5027 O O . ARG B 1 240 ? -10.266 -5.215 -16.938 1 78.56 240 ARG B O 1
ATOM 5034 N N . GLN B 1 241 ? -10.742 -5.645 -19.094 1 84.75 241 GLN B N 1
ATOM 5035 C CA . GLN B 1 241 ? -11.078 -7.035 -18.812 1 84.75 241 GLN B CA 1
ATOM 5036 C C . GLN B 1 241 ? -9.828 -7.906 -18.766 1 84.75 241 GLN B C 1
ATOM 5038 O O . GLN B 1 241 ? -8.891 -7.711 -19.531 1 84.75 241 GLN B O 1
ATOM 5043 N N . VAL B 1 242 ? -9.836 -8.836 -17.812 1 89.81 242 VAL B N 1
ATOM 5044 C CA . VAL B 1 242 ? -8.656 -9.656 -17.578 1 89.81 242 VAL B CA 1
ATOM 5045 C C . VAL B 1 242 ? -9.031 -11.133 -17.672 1 89.81 242 VAL B C 1
ATOM 5047 O O . VAL B 1 242 ? -10.117 -11.539 -17.234 1 89.81 242 VAL B O 1
ATOM 5050 N N . LEU B 1 243 ? -8.211 -11.938 -18.375 1 89.75 243 LEU B N 1
ATOM 5051 C CA . LEU B 1 243 ? -8.328 -13.383 -18.453 1 89.75 243 LEU B CA 1
ATOM 5052 C C . LEU B 1 243 ? -7.457 -14.055 -17.391 1 89.75 243 LEU B C 1
ATOM 5054 O O . LEU B 1 243 ? -6.273 -13.734 -17.25 1 89.75 243 LEU B O 1
ATOM 5058 N N . VAL B 1 244 ? -8.023 -14.93 -16.594 1 92.31 244 VAL B N 1
ATOM 5059 C CA . VAL B 1 244 ? -7.285 -15.672 -15.57 1 92.31 244 VAL B CA 1
ATOM 5060 C C . VAL B 1 244 ? -7.086 -17.125 -16.031 1 92.31 244 VAL B C 1
ATOM 5062 O O . VAL B 1 244 ? -8.055 -17.812 -16.344 1 92.31 244 VAL B O 1
ATOM 5065 N N . LEU B 1 245 ? -5.836 -17.5 -16.094 1 92.19 245 LEU B N 1
ATOM 5066 C CA . LEU B 1 245 ? -5.473 -18.828 -16.547 1 92.19 245 LEU B CA 1
ATOM 5067 C C . LEU B 1 245 ? -4.672 -19.578 -15.492 1 92.19 245 LEU B C 1
ATOM 5069 O O . LEU B 1 245 ? -3.982 -18.969 -14.68 1 92.19 245 LEU B O 1
ATOM 5073 N N . HIS B 1 246 ? -4.824 -20.859 -15.461 1 93.81 246 HIS B N 1
ATOM 5074 C CA . HIS B 1 246 ? -4.02 -21.75 -14.633 1 93.81 246 HIS B CA 1
ATOM 5075 C C . HIS B 1 246 ? -3.283 -22.781 -15.484 1 93.81 246 HIS B C 1
ATOM 5077 O O . HIS B 1 246 ? -3.67 -23.953 -15.531 1 93.81 246 HIS B O 1
ATOM 5083 N N . VAL B 1 247 ? -2.229 -22.266 -16.156 1 94.62 247 VAL B N 1
ATOM 5084 C CA . VAL B 1 247 ? -1.576 -23.062 -17.188 1 94.62 247 VAL B CA 1
ATOM 5085 C C . VAL B 1 247 ? -0.062 -23.016 -17 1 94.62 247 VAL B C 1
ATOM 5087 O O . VAL B 1 247 ? 0.446 -22.234 -16.188 1 94.62 247 VAL B O 1
ATOM 5090 N N . ASP B 1 248 ? 0.603 -23.922 -17.703 1 96.81 248 ASP B N 1
ATOM 5091 C CA . ASP B 1 248 ? 2.061 -23.969 -17.719 1 96.81 248 ASP B CA 1
ATOM 5092 C C . ASP B 1 248 ? 2.645 -22.812 -18.516 1 96.81 248 ASP B C 1
ATOM 5094 O O . ASP B 1 248 ? 2.365 -22.656 -19.703 1 96.81 248 ASP B O 1
ATOM 5098 N N . ILE B 1 249 ? 3.445 -21.953 -17.844 1 97.44 249 ILE B N 1
ATOM 5099 C CA . ILE B 1 249 ? 4.043 -20.812 -18.547 1 97.44 249 ILE B CA 1
ATOM 5100 C C . ILE B 1 249 ? 5.551 -21.016 -18.672 1 97.44 249 ILE B C 1
ATOM 5102 O O . ILE B 1 249 ? 6.281 -20.094 -19.047 1 97.44 249 ILE B O 1
ATOM 5106 N N . ILE B 1 250 ? 6.07 -22.156 -18.266 1 97.38 250 ILE B N 1
ATOM 5107 C CA . ILE B 1 250 ? 7.492 -22.484 -18.328 1 97.38 250 ILE B CA 1
ATOM 5108 C C . ILE B 1 250 ? 7.875 -22.859 -19.766 1 97.38 250 ILE B C 1
ATOM 5110 O O . ILE B 1 250 ? 8.891 -22.391 -20.281 1 97.38 250 ILE B O 1
ATOM 5114 N N . LYS B 1 251 ? 7.023 -23.641 -20.406 1 96.62 251 LYS B N 1
ATOM 5115 C CA . LYS B 1 251 ? 7.324 -24.188 -21.734 1 96.62 251 LYS B CA 1
ATOM 5116 C C . LYS B 1 251 ? 6.844 -23.234 -22.828 1 96.62 251 LYS B C 1
ATOM 5118 O O . LYS B 1 251 ? 6.117 -22.281 -22.562 1 96.62 251 LYS B O 1
ATOM 5123 N N . ASP B 1 252 ? 7.074 -23.484 -24.031 1 96.62 252 ASP B N 1
ATOM 5124 C CA . ASP B 1 252 ? 6.926 -22.594 -25.188 1 96.62 252 ASP B CA 1
ATOM 5125 C C . ASP B 1 252 ? 5.457 -22.484 -25.594 1 96.62 252 ASP B C 1
ATOM 5127 O O . ASP B 1 252 ? 5.035 -21.438 -26.109 1 96.62 252 ASP B O 1
ATOM 5131 N N . PRO B 1 253 ? 4.617 -23.484 -25.422 1 95.56 253 PRO B N 1
ATOM 5132 C CA . PRO B 1 253 ? 3.258 -23.422 -25.969 1 95.56 253 PRO B CA 1
ATOM 5133 C C . PRO B 1 253 ? 2.482 -22.188 -25.5 1 95.56 253 PRO B C 1
ATOM 5135 O O . PRO B 1 253 ? 1.752 -21.578 -26.281 1 95.56 253 PRO B O 1
ATOM 5138 N N . PHE B 1 254 ? 2.57 -21.828 -24.281 1 95.5 254 PHE B N 1
ATOM 5139 C CA . PHE B 1 254 ? 1.872 -20.641 -23.766 1 95.5 254 PHE B CA 1
ATOM 5140 C C . PHE B 1 254 ? 2.314 -19.391 -24.5 1 95.5 254 PHE B C 1
ATOM 5142 O O . PHE B 1 254 ? 1.481 -18.578 -24.906 1 95.5 254 PHE B O 1
ATOM 5149 N N . TRP B 1 255 ? 3.559 -19.234 -24.656 1 96.06 255 TRP B N 1
ATOM 5150 C CA . TRP B 1 255 ? 4.121 -18.031 -25.25 1 96.06 255 TRP B CA 1
ATOM 5151 C C . TRP B 1 255 ? 3.85 -18 -26.75 1 96.06 255 TRP B C 1
ATOM 5153 O O . TRP B 1 255 ? 3.744 -16.922 -27.344 1 96.06 255 TRP B O 1
ATOM 5163 N N . GLN B 1 256 ? 3.809 -19.188 -27.375 1 93.75 256 GLN B N 1
ATOM 5164 C CA . GLN B 1 256 ? 3.43 -19.281 -28.781 1 93.75 256 GLN B CA 1
ATOM 5165 C C . GLN B 1 256 ? 1.963 -18.906 -28.969 1 93.75 256 GLN B C 1
ATOM 5167 O O . GLN B 1 256 ? 1.598 -18.312 -30 1 93.75 256 GLN B O 1
ATOM 5172 N N . ARG B 1 257 ? 1.214 -19.25 -27.984 1 91.19 257 ARG B N 1
ATOM 5173 C CA . ARG B 1 257 ? -0.217 -18.969 -28.047 1 91.19 257 ARG B CA 1
ATOM 5174 C C . ARG B 1 257 ? -0.492 -17.484 -27.875 1 91.19 257 ARG B C 1
ATOM 5176 O O . ARG B 1 257 ? -1.426 -16.938 -28.469 1 91.19 257 ARG B O 1
ATOM 5183 N N . TYR B 1 258 ? 0.285 -16.812 -27.016 1 92.19 258 TYR B N 1
ATOM 5184 C CA . TYR B 1 258 ? 0.1 -15.383 -26.734 1 92.19 258 TYR B CA 1
ATOM 5185 C C . TYR B 1 258 ? 1.367 -14.602 -27.047 1 92.19 258 TYR B C 1
ATOM 5187 O O . TYR B 1 258 ? 1.959 -13.984 -26.156 1 92.19 258 TYR B O 1
ATOM 5195 N N . PRO B 1 259 ? 1.706 -14.461 -28.281 1 89.5 259 PRO B N 1
ATOM 5196 C CA . PRO B 1 259 ? 2.982 -13.852 -28.672 1 89.5 259 PRO B CA 1
ATOM 5197 C C . PRO B 1 259 ? 3.051 -12.359 -28.344 1 89.5 259 PRO B C 1
ATOM 5199 O O . PRO B 1 259 ? 4.141 -11.812 -28.188 1 89.5 259 PRO B O 1
ATOM 5202 N N . ASN B 1 260 ? 1.92 -11.688 -28.172 1 90.75 260 ASN B N 1
ATOM 5203 C CA . ASN B 1 260 ? 1.871 -10.242 -27.969 1 90.75 260 ASN B CA 1
ATOM 5204 C C . ASN B 1 260 ? 2.291 -9.859 -26.562 1 90.75 260 ASN B C 1
ATOM 5206 O O . ASN B 1 260 ? 2.539 -8.68 -26.281 1 90.75 260 ASN B O 1
ATOM 5210 N N . LEU B 1 261 ? 2.373 -10.828 -25.641 1 94.19 261 LEU B N 1
ATOM 5211 C CA . LEU B 1 261 ? 2.656 -10.531 -24.234 1 94.19 261 LEU B CA 1
ATOM 5212 C C . LEU B 1 261 ? 4.074 -10 -24.062 1 94.19 261 LEU B C 1
ATOM 5214 O O . LEU B 1 261 ? 4.359 -9.266 -23.125 1 94.19 261 LEU B O 1
ATOM 5218 N N . LEU B 1 262 ? 4.98 -10.328 -25.031 1 93.5 262 LEU B N 1
ATOM 5219 C CA . LEU B 1 262 ? 6.387 -9.961 -24.891 1 93.5 262 LEU B CA 1
ATOM 5220 C C . LEU B 1 262 ? 6.742 -8.812 -25.828 1 93.5 262 LEU B C 1
ATOM 5222 O O . LEU B 1 262 ? 7.863 -8.297 -25.797 1 93.5 262 LEU B O 1
ATOM 5226 N N . LEU B 1 263 ? 5.777 -8.367 -26.578 1 89.5 263 LEU B N 1
ATOM 5227 C CA . LEU B 1 263 ? 6.062 -7.355 -27.578 1 89.5 263 LEU B CA 1
ATOM 5228 C C . LEU B 1 263 ? 5.914 -5.953 -27 1 89.5 263 LEU B C 1
ATOM 5230 O O . LEU B 1 263 ? 5.074 -5.723 -26.125 1 89.5 263 LEU B O 1
ATOM 5234 N N . PRO B 1 264 ? 6.742 -5.035 -27.547 1 86.81 264 PRO B N 1
ATOM 5235 C CA . PRO B 1 264 ? 6.523 -3.631 -27.188 1 86.81 264 PRO B CA 1
ATOM 5236 C C . PRO B 1 264 ? 5.145 -3.123 -27.609 1 86.81 264 PRO B C 1
ATOM 5238 O O . PRO B 1 264 ? 4.539 -3.672 -28.531 1 86.81 264 PRO B O 1
ATOM 5241 N N . LEU B 1 265 ? 4.68 -2.152 -26.844 1 82.94 265 LEU B N 1
ATOM 5242 C CA . LEU B 1 265 ? 3.342 -1.616 -27.078 1 82.94 265 LEU B CA 1
ATOM 5243 C C . LEU B 1 265 ? 3.186 -1.149 -28.531 1 82.94 265 LEU B C 1
ATOM 5245 O O . LEU B 1 265 ? 2.129 -1.342 -29.141 1 82.94 265 LEU B O 1
ATOM 5249 N N . GLU B 1 266 ? 4.184 -0.541 -29.062 1 79.62 266 GLU B N 1
ATOM 5250 C CA . GLU B 1 266 ? 4.133 -0.031 -30.438 1 79.62 266 GLU B CA 1
ATOM 5251 C C . GLU B 1 266 ? 3.898 -1.158 -31.438 1 79.62 266 GLU B C 1
ATOM 5253 O O . GLU B 1 266 ? 3.156 -0.989 -32.406 1 79.62 266 GLU B O 1
ATOM 5258 N N . GLU B 1 267 ? 4.465 -2.27 -31.203 1 80.25 267 GLU B N 1
ATOM 5259 C CA . GLU B 1 267 ? 4.316 -3.412 -32.094 1 80.25 267 GLU B CA 1
ATOM 5260 C C . GLU B 1 267 ? 2.938 -4.047 -31.969 1 80.25 267 GLU B C 1
ATOM 5262 O O . GLU B 1 267 ? 2.352 -4.492 -32.969 1 80.25 267 GLU B O 1
ATOM 5267 N N . VAL B 1 268 ? 2.418 -3.998 -30.75 1 79.44 268 VAL B N 1
ATOM 5268 C CA . VAL B 1 268 ? 1.095 -4.562 -30.5 1 79.44 268 VAL B CA 1
ATOM 5269 C C . VAL B 1 268 ? 0.034 -3.705 -31.188 1 79.44 268 VAL B C 1
ATOM 5271 O O . VAL B 1 268 ? -0.896 -4.234 -31.797 1 79.44 268 VAL B O 1
ATOM 5274 N N . LYS B 1 269 ? 0.197 -2.424 -31.078 1 76.06 269 LYS B N 1
ATOM 5275 C CA . LYS B 1 269 ? -0.73 -1.507 -31.734 1 76.06 269 LYS B CA 1
ATOM 5276 C C . LYS B 1 269 ? -0.707 -1.691 -33.25 1 76.06 269 LYS B C 1
ATOM 5278 O O . LYS B 1 269 ? -1.755 -1.682 -33.906 1 76.06 269 LYS B O 1
ATOM 5283 N N . LYS B 1 270 ? 0.454 -1.894 -33.781 1 74.06 270 LYS B N 1
ATOM 5284 C CA . LYS B 1 270 ? 0.6 -2.121 -35.219 1 74.06 270 LYS B CA 1
ATOM 5285 C C . LYS B 1 270 ? -0.054 -3.434 -35.625 1 74.06 270 LYS B C 1
ATOM 5287 O O . LYS B 1 270 ? -0.724 -3.5 -36.656 1 74.06 270 LYS B O 1
ATOM 5292 N N . ALA B 1 271 ? 0.176 -4.383 -34.75 1 70.56 271 ALA B N 1
ATOM 5293 C CA . ALA B 1 271 ? -0.405 -5.691 -35.062 1 70.56 271 ALA B CA 1
ATOM 5294 C C . ALA B 1 271 ? -1.93 -5.641 -35 1 70.56 271 ALA B C 1
ATOM 5296 O O . ALA B 1 271 ? -2.611 -6.234 -35.812 1 70.56 271 ALA B O 1
ATOM 5297 N N . ARG B 1 272 ? -2.451 -4.895 -34.062 1 68.5 272 ARG B N 1
ATOM 5298 C CA . ARG B 1 272 ? -3.898 -4.762 -33.938 1 68.5 272 ARG B CA 1
ATOM 5299 C C . ARG B 1 272 ? -4.488 -3.969 -35.094 1 68.5 272 ARG B C 1
ATOM 5301 O O . ARG B 1 272 ? -5.57 -4.297 -35.594 1 68.5 272 ARG B O 1
ATOM 5308 N N . LYS B 1 273 ? -3.799 -2.967 -35.406 1 65.25 273 LYS B N 1
ATOM 5309 C CA . LYS B 1 273 ? -4.238 -2.18 -36.562 1 65.25 273 LYS B CA 1
ATOM 5310 C C . LYS B 1 273 ? -4.246 -3.021 -37.844 1 65.25 273 LYS B C 1
ATOM 5312 O O . LYS B 1 273 ? -5.172 -2.928 -38.656 1 65.25 273 LYS B O 1
ATOM 5317 N N . ARG B 1 274 ? -3.223 -3.824 -37.969 1 62.38 274 ARG B N 1
ATOM 5318 C CA . ARG B 1 274 ? -3.15 -4.707 -39.125 1 62.38 274 ARG B CA 1
ATOM 5319 C C . ARG B 1 274 ? -4.293 -5.719 -39.125 1 62.38 274 ARG B C 1
ATOM 5321 O O . ARG B 1 274 ? -4.895 -5.992 -40.156 1 62.38 274 ARG B O 1
ATOM 5328 N N . GLN B 1 275 ? -4.559 -6.164 -37.906 1 62.31 275 GLN B N 1
ATOM 5329 C CA . GLN B 1 275 ? -5.652 -7.121 -37.75 1 62.31 275 GLN B CA 1
ATOM 5330 C C . GLN B 1 275 ? -7 -6.461 -38.031 1 62.31 275 GLN B C 1
ATOM 5332 O O . GLN B 1 275 ? -7.867 -7.047 -38.688 1 62.31 275 GLN B O 1
ATOM 5337 N N . LEU B 1 276 ? -7.141 -5.273 -37.5 1 58.44 276 LEU B N 1
ATOM 5338 C CA . LEU B 1 276 ? -8.367 -4.523 -37.75 1 58.44 276 LEU B CA 1
ATOM 5339 C C . LEU B 1 276 ? -8.523 -4.207 -39.25 1 58.44 276 LEU B C 1
ATOM 5341 O O . LEU B 1 276 ? -9.633 -4.281 -39.781 1 58.44 276 LEU B O 1
ATOM 5345 N N . GLN B 1 277 ? -7.469 -3.84 -39.812 1 56.97 277 GLN B N 1
ATOM 5346 C CA . GLN B 1 277 ? -7.488 -3.564 -41.25 1 56.97 277 GLN B CA 1
ATOM 5347 C C . GLN B 1 277 ? -7.82 -4.824 -42.031 1 56.97 277 GLN B C 1
ATOM 5349 O O . GLN B 1 277 ? -8.586 -4.77 -43 1 56.97 277 GLN B O 1
ATOM 5354 N N . THR B 1 278 ? -7.309 -5.867 -41.531 1 55.72 278 THR B N 1
ATOM 5355 C CA . THR B 1 278 ? -7.594 -7.133 -42.219 1 55.72 278 THR B CA 1
ATOM 5356 C C . THR B 1 278 ? -9.047 -7.547 -42 1 55.72 278 THR B C 1
ATOM 5358 O O . THR B 1 278 ? -9.703 -8.039 -42.906 1 55.72 278 THR B O 1
ATOM 5361 N N . ASP B 1 279 ? -9.5 -7.254 -40.812 1 56.28 279 ASP B N 1
ATOM 5362 C CA . ASP B 1 279 ? -10.891 -7.562 -40.5 1 56.28 279 ASP B CA 1
ATOM 5363 C C . ASP B 1 279 ? -11.844 -6.645 -41.25 1 56.28 279 ASP B C 1
ATOM 5365 O O . ASP B 1 279 ? -12.883 -7.086 -41.719 1 56.28 279 ASP B O 1
ATOM 5369 N N . CYS B 1 280 ? -11.453 -5.379 -41.25 1 50.97 280 CYS B N 1
ATOM 5370 C CA . CYS B 1 280 ? -12.227 -4.418 -42.031 1 50.97 280 CYS B CA 1
ATOM 5371 C C . CYS B 1 280 ? -12.219 -4.781 -43.5 1 50.97 280 CYS B C 1
ATOM 5373 O O . CYS B 1 280 ? -13.242 -4.68 -44.188 1 50.97 280 CYS B O 1
ATOM 5375 N N . ASN B 1 281 ? -11.188 -5.188 -43.906 1 48.53 281 ASN B N 1
ATOM 5376 C CA . ASN B 1 281 ? -11.086 -5.609 -45.312 1 48.53 281 ASN B CA 1
ATOM 5377 C C . ASN B 1 281 ? -11.906 -6.871 -45.562 1 48.53 281 ASN B C 1
ATOM 5379 O O . ASN B 1 281 ? -12.547 -6.992 -46.625 1 48.53 281 ASN B O 1
ATOM 5383 N N . LYS B 1 282 ? -11.977 -7.668 -44.562 1 50.25 282 LYS B N 1
ATOM 5384 C CA . LYS B 1 282 ? -12.805 -8.867 -44.719 1 50.25 282 LYS B CA 1
ATOM 5385 C C . LYS B 1 282 ? -14.289 -8.508 -44.688 1 50.25 282 LYS B C 1
ATOM 5387 O O . LYS B 1 282 ? -15.07 -9.039 -45.469 1 50.25 282 LYS B O 1
ATOM 5392 N N . LYS B 1 283 ? -14.578 -7.621 -43.781 1 51 283 LYS B N 1
ATOM 5393 C CA . LYS B 1 283 ? -15.961 -7.145 -43.688 1 51 283 LYS B CA 1
ATOM 5394 C C . LYS B 1 283 ? -16.359 -6.387 -44.938 1 51 283 LYS B C 1
ATOM 5396 O O . LYS B 1 283 ? -17.469 -6.551 -45.469 1 51 283 LYS B O 1
ATOM 5401 N N . ASN B 1 284 ? -15.492 -5.535 -45.312 1 48.47 284 ASN B N 1
ATOM 5402 C CA . ASN B 1 284 ? -15.727 -4.836 -46.562 1 48.47 284 ASN B CA 1
ATOM 5403 C C . ASN B 1 284 ? -15.867 -5.809 -47.75 1 48.47 284 ASN B C 1
ATOM 5405 O O . ASN B 1 284 ? -16.719 -5.613 -48.625 1 48.47 284 ASN B O 1
ATOM 5409 N N . ASN B 1 285 ? -15.148 -6.789 -47.594 1 46.22 285 ASN B N 1
ATOM 5410 C CA . ASN B 1 285 ? -15.297 -7.816 -48.625 1 46.22 285 ASN B CA 1
ATOM 5411 C C . ASN B 1 285 ? -16.625 -8.547 -48.5 1 46.22 285 ASN B C 1
ATOM 5413 O O . ASN B 1 285 ? -17.266 -8.859 -49.5 1 46.22 285 ASN B O 1
ATOM 5417 N N . GLU B 1 286 ? -17 -8.688 -47.25 1 46.62 286 GLU B N 1
ATOM 5418 C CA . GLU B 1 286 ? -18.297 -9.297 -47.031 1 46.62 286 GLU B CA 1
ATOM 5419 C C . GLU B 1 286 ? -19.422 -8.367 -47.469 1 46.62 286 GLU B C 1
ATOM 5421 O O . GLU B 1 286 ? -20.406 -8.812 -48.094 1 46.62 286 GLU B O 1
ATOM 5426 N N . TYR B 1 287 ? -19.25 -7.105 -47.219 1 44.56 287 TYR B N 1
ATOM 5427 C CA . TYR B 1 287 ? -20.219 -6.117 -47.656 1 44.56 287 TYR B CA 1
ATOM 5428 C C . TYR B 1 287 ? -20.203 -6.027 -49.188 1 44.56 287 TYR B C 1
ATOM 5430 O O . TYR B 1 287 ? -21.266 -5.902 -49.812 1 44.56 287 TYR B O 1
ATOM 5438 N N . LEU B 1 288 ? -19.078 -6.16 -49.688 1 42.09 288 LEU B N 1
ATOM 5439 C CA . LEU B 1 288 ? -18.969 -6.176 -51.125 1 42.09 288 LEU B CA 1
ATOM 5440 C C . LEU B 1 288 ? -19.625 -7.422 -51.719 1 42.09 288 LEU B C 1
ATOM 5442 O O . LEU B 1 288 ? -20.312 -7.352 -52.75 1 42.09 288 LEU B O 1
ATOM 5446 N N . PHE B 1 289 ? -19.547 -8.414 -50.938 1 41.28 289 PHE B N 1
ATOM 5447 C CA . PHE B 1 289 ? -20.188 -9.656 -51.344 1 41.28 289 PHE B CA 1
ATOM 5448 C C . PHE B 1 289 ? -21.703 -9.547 -51.25 1 41.28 289 PHE B C 1
ATOM 5450 O O . PHE B 1 289 ? -22.422 -9.977 -52.156 1 41.28 289 PHE B O 1
ATOM 5457 N N . ILE B 1 290 ? -22.109 -8.859 -50.25 1 44.03 290 ILE B N 1
ATOM 5458 C CA . ILE B 1 290 ? -23.547 -8.68 -50.062 1 44.03 290 ILE B CA 1
ATOM 5459 C C . ILE B 1 290 ? -24.094 -7.73 -51.125 1 44.03 290 ILE B C 1
ATOM 5461 O O . ILE B 1 290 ? -25.156 -7.973 -51.688 1 44.03 290 ILE B O 1
ATOM 5465 N N . LEU B 1 291 ? -23.297 -6.793 -51.438 1 41.97 291 LEU B N 1
ATOM 5466 C CA . LEU B 1 291 ? -23.688 -5.828 -52.438 1 41.97 291 LEU B CA 1
ATOM 5467 C C . LEU B 1 291 ? -23.734 -6.48 -53.812 1 41.97 291 LEU B C 1
ATOM 5469 O O . LEU B 1 291 ? -24.656 -6.246 -54.594 1 41.97 291 LEU B O 1
ATOM 5473 N N . VAL B 1 292 ? -22.828 -7.367 -54.031 1 41.53 292 VAL B N 1
ATOM 5474 C CA . VAL B 1 292 ? -22.766 -8.086 -55.281 1 41.53 292 VAL B CA 1
ATOM 5475 C C . VAL B 1 292 ? -23.906 -9.094 -55.344 1 41.53 292 VAL B C 1
ATOM 5477 O O . VAL B 1 292 ? -24.562 -9.242 -56.375 1 41.53 292 VAL B O 1
ATOM 5480 N N . PHE B 1 293 ? -24.234 -9.602 -54.125 1 43.25 293 PHE B N 1
ATOM 5481 C CA . PHE B 1 293 ? -25.328 -10.562 -54.062 1 43.25 293 PHE B CA 1
ATOM 5482 C C . PHE B 1 293 ? -26.672 -9.875 -54.25 1 43.25 293 PHE B C 1
ATOM 5484 O O . PHE B 1 293 ? -27.531 -10.383 -54.969 1 43.25 293 PHE B O 1
ATOM 5491 N N . TYR B 1 294 ? -26.75 -8.719 -53.656 1 41.84 294 TYR B N 1
ATOM 5492 C CA . TYR B 1 294 ? -27.969 -7.934 -53.812 1 41.84 294 TYR B CA 1
ATOM 5493 C C . TYR B 1 294 ? -28.141 -7.48 -55.25 1 41.84 294 TYR B C 1
ATOM 5495 O O . TYR B 1 294 ? -29.25 -7.539 -55.781 1 41.84 294 TYR B O 1
ATOM 5503 N N . HIS B 1 295 ? -27.125 -7.18 -55.812 1 41.25 295 HIS B N 1
ATOM 5504 C CA . HIS B 1 295 ? -27.172 -6.75 -57.188 1 41.25 295 HIS B CA 1
ATOM 5505 C C . HIS B 1 295 ? -27.469 -7.926 -58.125 1 41.25 295 HIS B C 1
ATOM 5507 O O . HIS B 1 295 ? -28.219 -7.785 -59.094 1 41.25 295 HIS B O 1
ATOM 5513 N N . ALA B 1 296 ? -26.984 -9.062 -57.656 1 42.5 296 ALA B N 1
ATOM 5514 C CA . ALA B 1 296 ? -27.25 -10.281 -58.438 1 42.5 296 ALA B CA 1
ATOM 5515 C C . ALA B 1 296 ? -28.703 -10.719 -58.281 1 42.5 296 ALA B C 1
ATOM 5517 O O . ALA B 1 296 ? -29.359 -11.102 -59.25 1 42.5 296 ALA B O 1
ATOM 5518 N N . LEU B 1 297 ? -29.188 -10.477 -57.062 1 41.31 297 LEU B N 1
ATOM 5519 C CA . LEU B 1 297 ? -30.578 -10.797 -56.781 1 41.31 297 LEU B CA 1
ATOM 5520 C C . LEU B 1 297 ? -31.516 -9.836 -57.531 1 41.31 297 LEU B C 1
ATOM 5522 O O . LEU B 1 297 ? -32.531 -10.266 -58.094 1 41.31 297 LEU B O 1
ATOM 5526 N N . VAL B 1 298 ? -31.188 -8.586 -57.469 1 41.59 298 VAL B N 1
ATOM 5527 C CA . VAL B 1 298 ? -31.984 -7.57 -58.156 1 41.59 298 VAL B CA 1
ATOM 5528 C C . VAL B 1 298 ? -31.953 -7.82 -59.656 1 41.59 298 VAL B C 1
ATOM 5530 O O . VAL B 1 298 ? -33 -7.723 -60.344 1 41.59 298 VAL B O 1
ATOM 5533 N N . PHE B 1 299 ? -30.828 -8.258 -60.125 1 38.53 299 PHE B N 1
ATOM 5534 C CA . PHE B 1 299 ? -30.734 -8.539 -61.562 1 38.53 299 PHE B CA 1
ATOM 5535 C C . PHE B 1 299 ? -31.531 -9.773 -61.906 1 38.53 299 PHE B C 1
ATOM 5537 O O . PHE B 1 299 ? -32.156 -9.812 -62.969 1 38.53 299 PHE B O 1
ATOM 5544 N N . VAL B 1 300 ? -31.578 -10.703 -60.969 1 38.91 300 VAL B N 1
ATOM 5545 C CA . VAL B 1 300 ? -32.375 -11.906 -61.219 1 38.91 300 VAL B CA 1
ATOM 5546 C C . VAL B 1 300 ? -33.875 -11.562 -61.156 1 38.91 300 VAL B C 1
ATOM 5548 O O . VAL B 1 300 ? -34.625 -12.016 -62 1 38.91 300 VAL B O 1
ATOM 5551 N N . ILE B 1 301 ? -34.188 -10.672 -60.188 1 38.38 301 ILE B N 1
ATOM 5552 C CA . ILE B 1 301 ? -35.594 -10.289 -60.062 1 38.38 301 ILE B CA 1
ATOM 5553 C C . ILE B 1 301 ? -36 -9.414 -61.25 1 38.38 301 ILE B C 1
ATOM 5555 O O . ILE B 1 301 ? -37.062 -9.586 -61.812 1 38.38 301 ILE B O 1
ATOM 5559 N N . LEU B 1 302 ? -35.094 -8.523 -61.625 1 37.09 302 LEU B N 1
ATOM 5560 C CA . LEU B 1 302 ? -35.406 -7.656 -62.75 1 37.09 302 LEU B CA 1
ATOM 5561 C C . LEU B 1 302 ? -35.438 -8.453 -64.062 1 37.09 302 LEU B C 1
ATOM 5563 O O . LEU B 1 302 ? -36.25 -8.188 -64.938 1 37.09 302 LEU B O 1
ATOM 5567 N N . ASP B 1 303 ? -34.562 -9.391 -64.125 1 34.94 303 ASP B N 1
ATOM 5568 C CA . ASP B 1 303 ? -34.594 -10.234 -65.312 1 34.94 303 ASP B CA 1
ATOM 5569 C C . ASP B 1 303 ? -35.844 -11.117 -65.312 1 34.94 303 ASP B C 1
ATOM 5571 O O . ASP B 1 303 ? -36.375 -11.438 -66.375 1 34.94 303 ASP B O 1
ATOM 5575 N N . PHE B 1 304 ? -36.281 -11.414 -64.062 1 35.31 304 PHE B N 1
ATOM 5576 C CA . PHE B 1 304 ? -37.531 -12.172 -64.062 1 35.31 304 PHE B CA 1
ATOM 5577 C C . PHE B 1 304 ? -38.656 -11.32 -64.625 1 35.31 304 PHE B C 1
ATOM 5579 O O . PHE B 1 304 ? -39.562 -11.828 -65.25 1 35.31 304 PHE B O 1
ATOM 5586 N N . ASN B 1 305 ? -38.688 -10.062 -64.312 1 34.38 305 ASN B N 1
ATOM 5587 C CA . ASN B 1 305 ? -39.75 -9.219 -64.812 1 34.38 305 ASN B CA 1
ATOM 5588 C C . ASN B 1 305 ? -39.594 -8.945 -66.312 1 34.38 305 ASN B C 1
ATOM 5590 O O . ASN B 1 305 ? -40.562 -8.758 -67 1 34.38 305 ASN B O 1
ATOM 5594 N N . ILE B 1 306 ? -38.344 -8.906 -66.75 1 32.47 306 ILE B N 1
ATOM 5595 C CA . ILE B 1 306 ? -38.156 -8.641 -68.188 1 32.47 306 ILE B CA 1
ATOM 5596 C C . ILE B 1 306 ? -38.469 -9.898 -69 1 32.47 306 ILE B C 1
ATOM 5598 O O . ILE B 1 306 ? -38.906 -9.82 -70.125 1 32.47 306 ILE B O 1
ATOM 5602 N N . ILE B 1 307 ? -38.25 -11.062 -68.375 1 30.78 307 ILE B N 1
ATOM 5603 C CA . ILE B 1 307 ? -38.438 -12.289 -69.125 1 30.78 307 ILE B CA 1
ATOM 5604 C C . ILE B 1 307 ? -39.906 -12.445 -69.5 1 30.78 307 ILE B C 1
ATOM 5606 O O . ILE B 1 307 ? -40.281 -13.234 -70.375 1 30.78 307 ILE B O 1
ATOM 5610 N N . ARG B 1 308 ? -40.812 -11.789 -68.75 1 29.42 308 ARG B N 1
ATOM 5611 C CA . ARG B 1 308 ? -42.188 -12.078 -69.188 1 29.42 308 ARG B CA 1
ATOM 5612 C C . ARG B 1 308 ? -42.438 -11.539 -70.562 1 29.42 308 ARG B C 1
ATOM 5614 O O . ARG B 1 308 ? -43.469 -11.852 -71.188 1 29.42 308 ARG B O 1
ATOM 5621 N N . LYS B 1 309 ? -41.781 -10.438 -70.875 1 31.64 309 LYS B N 1
ATOM 5622 C CA . LYS B 1 309 ? -42.312 -9.953 -72.188 1 31.64 309 LYS B CA 1
ATOM 5623 C C . LYS B 1 309 ? -41.781 -10.773 -73.312 1 31.64 309 LYS B C 1
ATOM 5625 O O . LYS B 1 309 ? -42.5 -10.977 -74.312 1 31.64 309 LYS B O 1
ATOM 5630 N N . SER B 1 310 ? -40.531 -10.789 -73.688 1 26.61 310 SER B N 1
ATOM 5631 C CA . SER B 1 310 ? -40.219 -11.219 -75 1 26.61 310 SER B CA 1
ATOM 5632 C C . SER B 1 310 ? -40.25 -12.734 -75.125 1 26.61 310 SER B C 1
ATOM 5634 O O . SER B 1 310 ? -40 -13.453 -74.188 1 26.61 310 SER B O 1
ATOM 5636 N N . LYS B 1 311 ? -40.938 -13.43 -76.25 1 29.69 311 LYS B N 1
ATOM 5637 C CA . LYS B 1 311 ? -41.156 -14.789 -76.688 1 29.69 311 LYS B CA 1
ATOM 5638 C C . LYS B 1 311 ? -39.906 -15.633 -76.625 1 29.69 311 LYS B C 1
ATOM 5640 O O . LYS B 1 311 ? -39.969 -16.844 -76.438 1 29.69 311 LYS B O 1
ATOM 5645 N N . THR B 1 312 ? -38.781 -15.164 -77.312 1 27.62 312 THR B N 1
ATOM 5646 C CA . THR B 1 312 ? -37.75 -16.141 -77.688 1 27.62 312 THR B CA 1
ATOM 5647 C C . THR B 1 312 ? -37.031 -16.625 -76.375 1 27.62 312 THR B C 1
ATOM 5649 O O . THR B 1 312 ? -36.375 -15.828 -75.688 1 27.62 312 THR B O 1
ATOM 5652 N N . GLN B 1 313 ? -37.656 -17.5 -75.625 1 25.98 313 GLN B N 1
ATOM 5653 C CA . GLN B 1 313 ? -37.406 -18.109 -74.375 1 25.98 313 GLN B CA 1
ATOM 5654 C C . GLN B 1 313 ? -36.062 -18.797 -74.312 1 25.98 313 GLN B C 1
ATOM 5656 O O . GLN B 1 313 ? -35.938 -19.953 -74.75 1 25.98 313 GLN B O 1
ATOM 5661 N N . LYS B 1 314 ? -34.938 -18.328 -75.125 1 26.7 314 LYS B N 1
ATOM 5662 C CA . LYS B 1 314 ? -33.75 -19.141 -74.938 1 26.7 314 LYS B CA 1
ATOM 5663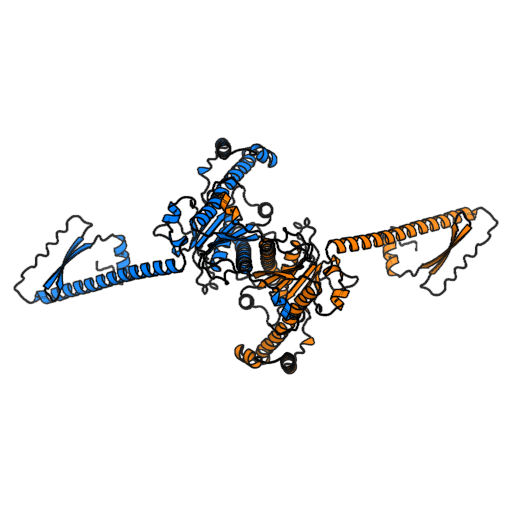 C C . LYS B 1 314 ? -33.438 -19.391 -73.5 1 26.7 314 LYS B C 1
ATOM 5665 O O . LYS B 1 314 ? -33.281 -18.453 -72.688 1 26.7 314 LYS B O 1
ATOM 5670 N N . ARG B 1 315 ? -34.031 -20.531 -72.875 1 24.8 315 ARG B N 1
ATOM 5671 C CA . ARG B 1 315 ? -33.906 -21.172 -71.562 1 24.8 315 ARG B CA 1
ATOM 5672 C C . ARG B 1 315 ? -32.438 -21.297 -71.188 1 24.8 315 ARG B C 1
ATOM 5674 O O . ARG B 1 315 ? -31.656 -21.953 -71.875 1 24.8 315 ARG B O 1
ATOM 5681 N N . ALA B 1 316 ? -31.703 -20.266 -70.875 1 24.83 316 ALA B N 1
ATOM 5682 C CA . ALA B 1 316 ? -30.406 -20.484 -70.25 1 24.83 316 ALA B CA 1
ATOM 5683 C C . ALA B 1 316 ? -30.531 -21.484 -69.125 1 24.83 316 ALA B C 1
ATOM 5685 O O . ALA B 1 316 ? -31.312 -21.281 -68.188 1 24.83 316 ALA B O 1
ATOM 5686 N N . ASN B 1 317 ? -30.531 -22.844 -69.438 1 24.69 317 ASN B N 1
ATOM 5687 C CA . ASN B 1 317 ? -30.562 -24.016 -68.562 1 24.69 317 ASN B CA 1
ATOM 5688 C C . ASN B 1 317 ? -29.531 -23.891 -67.438 1 24.69 317 ASN B C 1
ATOM 5690 O O . ASN B 1 317 ? -28.328 -23.906 -67.688 1 24.69 317 ASN B O 1
ATOM 5694 N N . ALA B 1 318 ? -29.562 -22.906 -66.625 1 24.97 318 ALA B N 1
ATOM 5695 C CA . ALA B 1 318 ? -28.75 -23 -65.438 1 24.97 318 ALA B CA 1
ATOM 5696 C C . ALA B 1 318 ? -28.953 -24.344 -64.75 1 24.97 318 ALA B C 1
ATOM 5698 O O . ALA B 1 318 ? -30.062 -24.672 -64.312 1 24.97 318 ALA B O 1
ATOM 5699 N N . LEU B 1 319 ? -28.359 -25.422 -65.312 1 25.03 319 LEU B N 1
ATOM 5700 C CA . LEU B 1 319 ? -28.422 -26.766 -64.812 1 25.03 319 LEU B CA 1
ATOM 5701 C C . LEU B 1 319 ? -27.984 -26.781 -63.312 1 25.03 319 LEU B C 1
ATOM 5703 O O . LEU B 1 319 ? -26.875 -26.344 -63 1 25.03 319 LEU B O 1
ATOM 5707 N N . TYR B 1 320 ? -28.844 -26.453 -62.438 1 23.95 320 TYR B N 1
ATOM 5708 C CA . TYR B 1 320 ? -28.656 -26.594 -61 1 23.95 320 TYR B CA 1
ATOM 5709 C C . TYR B 1 320 ? -28.516 -28.062 -60.625 1 23.95 320 TYR B C 1
ATOM 5711 O O . TYR B 1 320 ? -29.344 -28.906 -61 1 23.95 320 TYR B O 1
ATOM 5719 N N . TYR B 1 321 ? -27.344 -28.625 -60.875 1 25.3 321 TYR B N 1
ATOM 5720 C CA . TYR B 1 321 ? -27.25 -29.984 -60.344 1 25.3 321 TYR B CA 1
ATOM 5721 C C . TYR B 1 321 ? -27.125 -29.953 -58.812 1 25.3 321 TYR B C 1
ATOM 5723 O O . TYR B 1 321 ? -26.266 -29.266 -58.25 1 25.3 321 TYR B O 1
ATOM 5731 N N . CYS B 1 322 ? -28.266 -29.906 -58.125 1 23.44 322 CYS B N 1
ATOM 5732 C CA . CYS B 1 322 ? -28.328 -30.109 -56.656 1 23.44 322 CYS B CA 1
ATOM 5733 C C . CYS B 1 322 ? -27.75 -31.469 -56.281 1 23.44 322 CYS B C 1
ATOM 5735 O O . CYS B 1 322 ? -28.297 -32.5 -56.656 1 23.44 322 CYS B O 1
ATOM 5737 N N . SER B 1 323 ? -26.5 -31.703 -56.438 1 28.2 323 SER B N 1
ATOM 5738 C CA . SER B 1 323 ? -26.109 -33 -55.844 1 28.2 323 SER B CA 1
ATOM 5739 C C . SER B 1 323 ? -26.578 -33.094 -54.406 1 28.2 323 SER B C 1
ATOM 5741 O O . SER B 1 323 ? -27.203 -32.188 -53.875 1 28.2 323 SER B O 1
ATOM 5743 N N . SER B 1 324 ? -25.719 -33.844 -53.469 1 29.12 324 SER B N 1
ATOM 5744 C CA . SER B 1 324 ? -26.109 -34.062 -52.062 1 29.12 324 SER B CA 1
ATOM 5745 C C . SER B 1 324 ? -26.406 -32.75 -51.344 1 29.12 324 SER B C 1
ATOM 5747 O O . SER B 1 324 ? -26 -31.703 -51.812 1 29.12 324 SER B O 1
ATOM 5749 N N . SER B 1 325 ? -27.359 -32.781 -50.219 1 34.66 325 SER B N 1
ATOM 5750 C CA . SER B 1 325 ? -28.172 -31.859 -49.406 1 34.66 325 SER B CA 1
ATOM 5751 C C . SER B 1 325 ? -27.359 -30.641 -49 1 34.66 325 SER B C 1
ATOM 5753 O O . SER B 1 325 ? -27.922 -29.625 -48.531 1 34.66 325 SER B O 1
ATOM 5755 N N . ARG B 1 326 ? -26.109 -30.609 -48.688 1 35.31 326 ARG B N 1
ATOM 5756 C CA . ARG B 1 326 ? -25.5 -29.609 -47.812 1 35.31 326 ARG B CA 1
ATOM 5757 C C . ARG B 1 326 ? -24.688 -28.609 -48.656 1 35.31 326 ARG B C 1
ATOM 5759 O O . ARG B 1 326 ? -24.062 -27.703 -48.094 1 35.31 326 ARG B O 1
ATOM 5766 N N . GLN B 1 327 ? -24.344 -28.891 -49.875 1 31.14 327 GLN B N 1
ATOM 5767 C CA . GLN B 1 327 ? -23.359 -28.047 -50.562 1 31.14 327 GLN B CA 1
ATOM 5768 C C . GLN B 1 327 ? -23.922 -27.484 -51.844 1 31.14 327 GLN B C 1
ATOM 5770 O O . GLN B 1 327 ? -24.594 -28.203 -52.625 1 31.14 327 GLN B O 1
ATOM 5775 N N . ALA B 1 328 ? -24.375 -26.156 -51.875 1 34 328 ALA B N 1
ATOM 5776 C CA . ALA B 1 328 ? -24.797 -25.562 -53.156 1 34 328 ALA B CA 1
ATOM 5777 C C . ALA B 1 328 ? -23.625 -24.891 -53.875 1 34 328 ALA B C 1
ATOM 5779 O O . ALA B 1 328 ? -22.781 -24.25 -53.219 1 34 328 ALA B O 1
ATOM 5780 N N . HIS B 1 329 ? -23.219 -25.375 -55 1 32.94 329 HIS B N 1
ATOM 5781 C CA . HIS B 1 329 ? -22.172 -24.797 -55.844 1 32.94 329 HIS B CA 1
ATOM 5782 C C . HIS B 1 329 ? -22.734 -23.812 -56.844 1 32.94 329 HIS B C 1
ATOM 5784 O O . HIS B 1 329 ? -23.734 -24.094 -57.5 1 32.94 329 HIS B O 1
ATOM 5790 N N . LEU B 1 330 ? -22.688 -22.516 -56.625 1 33.22 330 LEU B N 1
ATOM 5791 C CA . LEU B 1 330 ? -23.109 -21.5 -57.594 1 33.22 330 LEU B CA 1
ATOM 5792 C C . LEU B 1 330 ? -21.953 -21.078 -58.5 1 33.22 330 LEU B C 1
ATOM 5794 O O . LEU B 1 330 ? -20.859 -20.781 -58 1 33.22 330 LEU B O 1
ATOM 5798 N N . ASN B 1 331 ? -21.969 -21.453 -59.781 1 33.88 331 ASN B N 1
ATOM 5799 C CA . ASN B 1 331 ? -21 -21.031 -60.781 1 33.88 331 ASN B CA 1
ATOM 5800 C C . ASN B 1 331 ? -21.484 -19.766 -61.531 1 33.88 331 ASN B C 1
ATOM 5802 O O . ASN B 1 331 ? -22.578 -19.75 -62.062 1 33.88 331 ASN B O 1
ATOM 5806 N N . MET B 1 332 ? -21.125 -18.516 -61.125 1 33.78 332 MET B N 1
ATOM 5807 C CA . MET B 1 332 ? -21.547 -17.281 -61.812 1 33.78 332 MET B CA 1
ATOM 5808 C C . MET B 1 332 ? -20.438 -16.781 -62.75 1 33.78 332 MET B C 1
ATOM 5810 O O . MET B 1 332 ? -19.266 -16.781 -62.375 1 33.78 332 MET B O 1
ATOM 5814 N N . LYS B 1 333 ? -20.672 -16.719 -64 1 36.97 333 LYS B N 1
ATOM 5815 C CA . LYS B 1 333 ? -19.812 -16.094 -65 1 36.97 333 LYS B CA 1
ATOM 5816 C C . LYS B 1 333 ? -20.156 -14.617 -65.188 1 36.97 333 LYS B C 1
ATOM 5818 O O . LYS B 1 333 ? -21.312 -14.273 -65.438 1 36.97 333 LYS B O 1
ATOM 5823 N N . ILE B 1 334 ? -19.328 -13.664 -64.5 1 35.53 334 ILE B N 1
ATOM 5824 C CA . ILE B 1 334 ? -19.516 -12.227 -64.688 1 35.53 334 ILE B CA 1
ATOM 5825 C C . ILE B 1 334 ? -18.688 -11.742 -65.875 1 35.53 334 ILE B C 1
ATOM 5827 O O . ILE B 1 334 ? -17.5 -12.023 -65.938 1 35.53 334 ILE B O 1
ATOM 5831 N N . LEU B 1 335 ? -19.344 -11.445 -66.875 1 39.34 335 LEU B N 1
ATOM 5832 C CA . LEU B 1 335 ? -18.703 -10.836 -68 1 39.34 335 LEU B CA 1
ATOM 5833 C C . LEU B 1 335 ? -18.562 -9.328 -67.812 1 39.34 335 LEU B C 1
ATOM 5835 O O . LEU B 1 335 ? -19.5 -8.664 -67.375 1 39.34 335 LEU B O 1
ATOM 5839 N N . ASP B 1 336 ? -17.266 -8.859 -67.625 1 37.78 336 ASP B N 1
ATOM 5840 C CA . ASP B 1 336 ? -17.109 -7.41 -67.625 1 37.78 336 ASP B CA 1
ATOM 5841 C C . ASP B 1 336 ? -17.391 -6.816 -69 1 37.78 336 ASP B C 1
ATOM 5843 O O . ASP B 1 336 ? -17.609 -7.555 -70 1 37.78 336 ASP B O 1
ATOM 5847 N N . SER B 1 337 ? -17.438 -5.48 -69 1 44.75 337 SER B N 1
ATOM 5848 C CA . SER B 1 337 ? -17.703 -4.758 -70.25 1 44.75 337 SER B CA 1
ATOM 5849 C C . SER B 1 337 ? -16.812 -5.27 -71.375 1 44.75 337 SER B C 1
ATOM 5851 O O . SER B 1 337 ? -17.219 -5.215 -72.5 1 44.75 337 SER B O 1
ATOM 5853 N N . ASP B 1 338 ? -15.648 -5.715 -70.938 1 48.31 338 ASP B N 1
ATOM 5854 C CA . ASP B 1 338 ? -14.711 -6.129 -72 1 48.31 338 ASP B CA 1
ATOM 5855 C C . ASP B 1 338 ? -14.82 -7.629 -72.25 1 48.31 338 ASP B C 1
ATOM 5857 O O . ASP B 1 338 ? -13.898 -8.227 -72.812 1 48.31 338 ASP B O 1
ATOM 5861 N N . HIS B 1 339 ? -15.977 -8.328 -71.938 1 43 339 HIS B N 1
ATOM 5862 C CA . HIS B 1 339 ? -16.312 -9.719 -72.25 1 43 339 HIS B CA 1
ATOM 5863 C C . HIS B 1 339 ? -15.391 -10.68 -71.5 1 43 339 HIS B C 1
ATOM 5865 O O . HIS B 1 339 ? -15.172 -11.805 -71.938 1 43 339 HIS B O 1
ATOM 5871 N N . ARG B 1 340 ? -14.492 -10.039 -70.625 1 47.06 340 ARG B N 1
ATOM 5872 C CA . ARG B 1 340 ? -13.727 -10.961 -69.812 1 47.06 340 ARG B CA 1
ATOM 5873 C C . ARG B 1 340 ? -14.625 -11.648 -68.75 1 47.06 340 ARG B C 1
ATOM 5875 O O . ARG B 1 340 ? -15.469 -11 -68.125 1 47.06 340 ARG B O 1
ATOM 5882 N N . SER B 1 341 ? -14.844 -13.023 -68.875 1 37.84 341 SER B N 1
ATOM 5883 C CA . SER B 1 341 ? -15.797 -13.82 -68.125 1 37.84 341 SER B CA 1
ATOM 5884 C C . SER B 1 341 ? -15.203 -14.266 -66.812 1 37.84 341 SER B C 1
ATOM 5886 O O . SER B 1 341 ? -14.039 -14.664 -66.75 1 37.84 341 SER B O 1
ATOM 5888 N N . ILE B 1 342 ? -15.367 -13.602 -65.75 1 39.88 342 ILE B N 1
ATOM 5889 C CA . ILE B 1 342 ? -14.953 -14.148 -64.5 1 39.88 342 ILE B CA 1
ATOM 5890 C C . ILE B 1 342 ? -15.984 -15.172 -64 1 39.88 342 ILE B C 1
ATOM 5892 O O . ILE B 1 342 ? -17.188 -14.891 -64 1 39.88 342 ILE B O 1
ATOM 5896 N N . GLN B 1 343 ? -15.625 -16.453 -64.062 1 36.72 343 GLN B N 1
ATOM 5897 C CA . GLN B 1 343 ? -16.453 -17.547 -63.562 1 36.72 343 GLN B CA 1
ATOM 5898 C C . GLN B 1 343 ? -16.344 -17.672 -62.062 1 36.72 343 GLN B C 1
ATOM 5900 O O . GLN B 1 343 ? -15.25 -17.719 -61.5 1 36.72 343 GLN B O 1
ATOM 5905 N N . LEU B 1 344 ? -17.266 -17.141 -61.344 1 35.41 344 LEU B N 1
ATOM 5906 C CA . LEU B 1 344 ? -17.297 -17.25 -59.875 1 35.41 344 LEU B CA 1
ATOM 5907 C C . LEU B 1 344 ? -18.047 -18.516 -59.438 1 35.41 344 LEU B C 1
ATOM 5909 O O . LEU B 1 344 ? -19.141 -18.797 -59.938 1 35.41 344 LEU B O 1
ATOM 5913 N N . TYR B 1 345 ? -17.328 -19.516 -58.875 1 35.56 345 TYR B N 1
ATOM 5914 C CA . TYR B 1 345 ? -17.875 -20.734 -58.281 1 35.56 345 TYR B CA 1
ATOM 5915 C C . TYR B 1 345 ? -18.156 -20.531 -56.812 1 35.56 345 TYR B C 1
ATOM 5917 O O . TYR B 1 345 ? -17.297 -20.078 -56.062 1 35.56 345 TYR B O 1
ATOM 5925 N N . PHE B 1 346 ? -19.375 -20.234 -56.469 1 34.31 346 PHE B N 1
ATOM 5926 C CA . PHE B 1 346 ? -19.734 -20.109 -55.062 1 34.31 346 PHE B CA 1
ATOM 5927 C C . PHE B 1 346 ? -20.172 -21.453 -54.5 1 34.31 346 PHE B C 1
ATOM 5929 O O . PHE B 1 346 ? -20.969 -22.172 -55.125 1 34.31 346 PHE B O 1
ATOM 5936 N N . HIS B 1 347 ? -19.422 -22.109 -53.594 1 35.62 347 HIS B N 1
ATOM 5937 C CA . HIS B 1 347 ? -19.828 -23.219 -52.75 1 35.62 347 HIS B CA 1
ATOM 5938 C C . HIS B 1 347 ? -20.484 -22.703 -51.469 1 35.62 347 HIS B C 1
ATOM 5940 O O . HIS B 1 347 ? -19.875 -21.953 -50.688 1 35.62 347 HIS B O 1
ATOM 5946 N N . ILE B 1 348 ? -21.75 -22.5 -51.406 1 33.16 348 ILE B N 1
ATOM 5947 C CA . ILE B 1 348 ? -22.469 -22.062 -50.219 1 33.16 348 ILE B CA 1
ATOM 5948 C C . ILE B 1 348 ? -22.812 -23.281 -49.375 1 33.16 348 ILE B C 1
ATOM 5950 O O . ILE B 1 348 ? -23.484 -24.203 -49.844 1 33.16 348 ILE B O 1
ATOM 5954 N N . SER B 1 349 ? -22.016 -23.578 -48.375 1 33.81 349 SER B N 1
ATOM 5955 C CA . SER B 1 349 ? -22.391 -24.531 -47.312 1 33.81 349 SER B CA 1
ATOM 5956 C C . SER B 1 349 ? -23.188 -23.844 -46.219 1 33.81 349 SER B C 1
ATOM 5958 O O . SER B 1 349 ? -22.766 -22.828 -45.688 1 33.81 349 SER B O 1
ATOM 5960 N N . ILE B 1 350 ? -24.484 -23.797 -46.281 1 30.23 350 ILE B N 1
ATOM 5961 C CA . ILE B 1 350 ? -25.375 -23.172 -45.281 1 30.23 350 ILE B CA 1
ATOM 5962 C C . ILE B 1 350 ? -25.406 -24.031 -44.031 1 30.23 350 ILE B C 1
ATOM 5964 O O . ILE B 1 350 ? -25.781 -25.203 -44.062 1 30.23 350 ILE B O 1
ATOM 5968 N N . ARG B 1 351 ? -24.562 -23.688 -43.094 1 33.06 351 ARG B N 1
ATOM 5969 C CA . ARG B 1 351 ? -24.781 -24.312 -41.781 1 33.06 351 ARG B CA 1
ATOM 5970 C C . ARG B 1 351 ? -26.109 -23.859 -41.188 1 33.06 351 ARG B C 1
ATOM 5972 O O . ARG B 1 351 ? -26.547 -22.719 -41.406 1 33.06 351 ARG B O 1
ATOM 5979 N N . PRO B 1 352 ? -26.906 -24.734 -40.656 1 34.25 352 PRO B N 1
ATOM 5980 C CA . PRO B 1 352 ? -28.25 -24.5 -40.156 1 34.25 352 PRO B CA 1
ATOM 5981 C C . PRO B 1 352 ? -28.328 -23.297 -39.219 1 34.25 352 PRO B C 1
ATOM 5983 O O . PRO B 1 352 ? -29.312 -22.562 -39.219 1 34.25 352 PRO B O 1
ATOM 5986 N N . ARG B 1 353 ? -27.312 -23.141 -38.344 1 36.06 353 ARG B N 1
ATOM 5987 C CA . ARG B 1 353 ? -27.516 -22.156 -37.281 1 36.06 353 ARG B CA 1
ATOM 5988 C C . ARG B 1 353 ? -27.5 -20.734 -37.844 1 36.06 353 ARG B C 1
ATOM 5990 O O . ARG B 1 353 ? -28.141 -19.828 -37.281 1 36.06 353 ARG B O 1
ATOM 5997 N N . ALA B 1 354 ? -26.719 -20.469 -38.781 1 31.75 354 ALA B N 1
ATOM 5998 C CA . ALA B 1 354 ? -26.547 -19.109 -39.281 1 31.75 354 ALA B CA 1
ATOM 5999 C C . ALA B 1 354 ? -27.812 -18.609 -39.969 1 31.75 354 ALA B C 1
ATOM 6001 O O . ALA B 1 354 ? -28.016 -17.406 -40.125 1 31.75 354 ALA B O 1
ATOM 6002 N N . LEU B 1 355 ? -28.547 -19.469 -40.469 1 31.16 355 LEU B N 1
ATOM 6003 C CA . LEU B 1 355 ? -29.766 -19.062 -41.156 1 31.16 355 LEU B CA 1
ATOM 6004 C C . LEU B 1 355 ? -30.75 -18.406 -40.188 1 31.16 355 LEU B C 1
ATOM 6006 O O . LEU B 1 355 ? -31.453 -17.469 -40.531 1 31.16 355 LEU B O 1
ATOM 6010 N N . ARG B 1 356 ? -30.656 -18.922 -38.969 1 32.75 356 ARG B N 1
ATOM 6011 C CA . ARG B 1 356 ? -31.625 -18.375 -38.031 1 32.75 356 ARG B CA 1
ATOM 6012 C C . ARG B 1 356 ? -31.328 -16.906 -37.75 1 32.75 356 ARG B C 1
ATOM 6014 O O . ARG B 1 356 ? -32.25 -16.094 -37.625 1 32.75 356 ARG B O 1
ATOM 6021 N N . GLN B 1 357 ? -30.078 -16.594 -37.625 1 30.47 357 GLN B N 1
ATOM 6022 C CA . GLN B 1 357 ? -29.75 -15.227 -37.25 1 30.47 357 GLN B CA 1
ATOM 6023 C C . GLN B 1 357 ? -30.031 -14.25 -38.375 1 30.47 357 GLN B C 1
ATOM 6025 O O . GLN B 1 357 ? -30.344 -13.078 -38.125 1 30.47 357 GLN B O 1
ATOM 6030 N N . LEU B 1 358 ? -29.797 -14.734 -39.531 1 28.88 358 LEU B N 1
ATOM 6031 C CA . LEU B 1 358 ? -30.094 -13.844 -40.656 1 28.88 358 LEU B CA 1
ATOM 6032 C C . LEU B 1 358 ? -31.594 -13.57 -40.719 1 28.88 358 LEU B C 1
ATOM 6034 O O . LEU B 1 358 ? -32 -12.453 -41.062 1 28.88 358 LEU B O 1
ATOM 6038 N N . GLY B 1 359 ? -32.281 -14.625 -40.406 1 28.03 359 GLY B N 1
ATOM 6039 C CA . GLY B 1 359 ? -33.719 -14.43 -40.406 1 28.03 359 GLY B CA 1
ATOM 6040 C C . GLY B 1 359 ? -34.188 -13.344 -39.438 1 28.03 359 GLY B C 1
ATOM 6041 O O . GLY B 1 359 ? -35.094 -12.578 -39.719 1 28.03 359 GLY B O 1
ATOM 6042 N N . ALA B 1 360 ? -33.531 -13.406 -38.25 1 32.66 360 ALA B N 1
ATOM 6043 C CA . ALA B 1 360 ? -33.969 -12.43 -37.25 1 32.66 360 ALA B CA 1
ATOM 6044 C C . ALA B 1 360 ? -33.656 -11.008 -37.688 1 32.66 360 ALA B C 1
ATOM 6046 O O . ALA B 1 360 ? -34.406 -10.078 -37.438 1 32.66 360 ALA B O 1
ATOM 6047 N N . ALA B 1 361 ? -32.469 -10.883 -38.25 1 29.8 361 ALA B N 1
ATOM 6048 C CA . ALA B 1 361 ? -32.125 -9.516 -38.625 1 29.8 361 ALA B CA 1
ATOM 6049 C C . ALA B 1 361 ? -33 -9.023 -39.781 1 29.8 361 ALA B C 1
ATOM 6051 O O . ALA B 1 361 ? -33.281 -7.828 -39.875 1 29.8 361 ALA B O 1
ATOM 6052 N N . CYS B 1 362 ? -33.031 -9.938 -40.719 1 28.16 362 CYS B N 1
ATOM 6053 C CA . CYS B 1 362 ? -33.75 -9.422 -41.906 1 28.16 362 CYS B CA 1
ATOM 6054 C C . CYS B 1 362 ? -35.25 -9.484 -41.719 1 28.16 362 CYS B C 1
ATOM 6056 O O . CYS B 1 362 ? -36 -9.195 -42.625 1 28.16 362 CYS B O 1
ATOM 6058 N N . HIS B 1 363 ? -35.938 -8.867 -40.625 1 31.52 363 HIS B N 1
ATOM 6059 C CA . HIS B 1 363 ? -37.375 -8.773 -40.406 1 31.52 363 HIS B CA 1
ATOM 6060 C C . HIS B 1 363 ? -38.156 -9.594 -41.406 1 31.52 363 HIS B C 1
ATOM 6062 O O . HIS B 1 363 ? -39.312 -9.305 -41.688 1 31.52 363 HIS B O 1
ATOM 6068 N N . LEU B 1 364 ? -37.406 -10.375 -42.188 1 26.08 364 LEU B N 1
ATOM 6069 C CA . LEU B 1 364 ? -38.25 -11.062 -43.156 1 26.08 364 LEU B CA 1
ATOM 6070 C C . LEU B 1 364 ? -39.156 -12.078 -42.469 1 26.08 364 LEU B C 1
ATOM 6072 O O . LEU B 1 364 ? -38.781 -12.695 -41.5 1 26.08 364 LEU B O 1
ATOM 6076 N N . PRO B 1 365 ? -40.531 -11.875 -42.5 1 28.2 365 PRO B N 1
ATOM 6077 C CA . PRO B 1 365 ? -41.594 -12.75 -41.969 1 28.2 365 PRO B CA 1
ATOM 6078 C C . PRO B 1 365 ? -41.281 -14.234 -42.188 1 28.2 365 PRO B C 1
ATOM 6080 O O . PRO B 1 365 ? -40.656 -14.594 -43.188 1 28.2 365 PRO B O 1
ATOM 6083 N N . TYR B 1 366 ? -40.906 -14.953 -41.094 1 27.47 366 TYR B N 1
ATOM 6084 C CA . TYR B 1 366 ? -40.688 -16.391 -41.031 1 27.47 366 TYR B CA 1
ATOM 6085 C C . TYR B 1 366 ? -41.688 -17.141 -41.875 1 27.47 366 TYR B C 1
ATOM 6087 O O . TYR B 1 366 ? -41.562 -18.359 -42.062 1 27.47 366 TYR B O 1
ATOM 6095 N N . HIS B 1 367 ? -42.875 -16.562 -42.156 1 27.34 367 HIS B N 1
ATOM 6096 C CA . HIS B 1 367 ? -43.844 -17.469 -42.75 1 27.34 367 HIS B CA 1
ATOM 6097 C C . HIS B 1 367 ? -43.438 -17.922 -44.125 1 27.34 367 HIS B C 1
ATOM 6099 O O . HIS B 1 367 ? -44 -18.875 -44.688 1 27.34 367 HIS B O 1
ATOM 6105 N N . GLN B 1 368 ? -42.719 -17 -44.875 1 23.92 368 GLN B N 1
ATOM 6106 C CA . GLN B 1 368 ? -42.75 -17.375 -46.312 1 23.92 368 GLN B CA 1
ATOM 6107 C C . GLN B 1 368 ? -41.719 -18.453 -46.625 1 23.92 368 GLN B C 1
ATOM 6109 O O . GLN B 1 368 ? -41.688 -18.984 -47.719 1 23.92 368 GLN B O 1
ATOM 6114 N N . PHE B 1 369 ? -40.656 -18.625 -45.781 1 21.3 369 PHE B N 1
ATOM 6115 C CA . PHE B 1 369 ? -39.969 -19.828 -46.281 1 21.3 369 PHE B CA 1
ATOM 6116 C C . PHE B 1 369 ? -40.562 -21.078 -45.625 1 21.3 369 PHE B C 1
ATOM 6118 O O . PHE B 1 369 ? -40.875 -21.062 -44.438 1 21.3 369 PHE B O 1
#

Foldseek 3Di:
DDDDPVCCVVVPDDFQADDAQWKKKKKKAWDVVVVQCVVQPADPPDHPLQCLLVQLVLQLCQLVVQFFKKFDARRMIITIGARHDCVVPNHFCVSNVVSQVSSQVSSVVCSCVSVVPTDRPDGIHMGIGMDTHNDPVRVLVVLLVVQVVLQVVLLLRVLLVLCCPQVVDDSVRSCVVCPPDDSVVSQVSCVVSVHHPVPPDLCRNGNKMKGFCVLDDPPDDDQPQVVVPPDPVNVVRPRTTIGIDRDDSNDCPVCVSRVCSRDHPVVVVVVVVVVVVVVVVVVVVVVVVVVVVVVVVVCVVVVVVVVVPDPPCPPPCPPQPPDDDFWGWDFAFDQPPVRRTDTDTDTDRDDVPVVVVVCVVVVPPPPPD/DDDDPVCCVVVPDDFQADDAQWKKKKKKAWDVVVVQCVVQPADPPDHPLQCLLVQLVLQLCQLVVQFFKKFDARRMIITIGARHDCVVPNHFCVSNVVSQVSSQVSSVVCSCVSVVPTDRPDGIHMGIGMDTHNDPVRVLVVLLVVQVVLQVVLLLRVLQVLCCPQVVDDSVRSCVVCPPDDSVVSQVSCVVSVHHPVPPDLCSNGNKMKGFCVLDDPPDDDQPQVVVPPDPVNVVRPRTTIGIDRDDSNDCPVCVSRVCSRDHPVVVVVVVVVVVVVVVVVVVVVVVVVVVVVVVVVCVVVVVVVVVPDPPCPPPCPVQPPDDDFWGWDFAFDQDPVRRTDTDTDTDRDDVPVVVVVCVVVVPPVPPD

Nearest PDB structures (foldseek):
  7cv1-assembly1_B  TM=9.634E-01  e=2.252E-29  Homo sapiens
  7cv1-assembly1_C  TM=9.416E-01  e=8.192E-30  Homo sapiens
  7cv1-assembly1_D  TM=9.386E-01  e=2.390E-29  Homo sapiens
  3otc-assembly1_B-2  TM=8.990E-01  e=1.242E-29  Homo sapiens
  3otc-assembly1_A-2  TM=8.905E-01  e=5.496E-29  Homo sapiens

Secondary structure (DSSP, 8-state):
----TTGGGGGGPPP-BPPSSSEEEEEEEESSHHHHHHHTT--SS--GGGGHHHHHHHHHHHH-TTEEEEEEETTEEEEEEPTT--GGGGBHHHHHHHHHHHHHHHHHHTHHHH-TTS---S---EEEEEEEE-SHHHHHHHHHHHHHHHHHHHHHHHHHHHHHHHH---HHHHHHHHTT--HHHHHHHHHHTT--GGGS-HHHHH-EEEEEGGGPPTT-S----------GGGGGS-PPPEEEE----SSHHHHHH-GGGGS-HHHHHHHHHHHHHHHHHHHHHHHHHHHHHHHHHHHHHHHHHHHTT-S------------STT-EEEEEEEE-TT--EEEEEEEE---HHHHHHHHHHTT--TT--/----TTGGGGGGPPP-BPPSSSEEEEEEEESSHHHHHHHTT--SS--GGGGHHHHHHHHHHHH-TTEEEEEEETTEEEEEEPTT--GGGGBHHHHHHHHHHHHHHHHHHTHHHH-TTS---S---EEEEEEEE-SHHHHHHHHHHHHHHHHHHHHHHHHHHHHHHHH---HHHHHHHHTT--HHHHHHHHHHTT--GGGS-HHHHH-EEEEEGGGPPTT-S----------GGGGGS-PPPEEEE----SSHHHHHH-GGGGS-HHHHHHHHHHHHHHHHHHHHHHHHHHHHHHHHHHHHHHHHHHHTT-S------------STTEEEEEEEEE-TT--EEEEEEEEE--HHHHHHHHHHTT--TT--

InterPro domains:
  IPR007537 tRNAHis guanylyltransferase Thg1 [PTHR12729] (1-262)
  IPR024956 tRNAHis guanylyltransferase catalytic domain [PF04446] (6-134)
  IPR025845 Thg1 C-terminal domain [PF14413] (138-251)
  IPR038469 tRNAHis guanylyltransferase Thg1 superfamily [G3DSA:3.30.70.3000] (1-264)

Organism: Oikopleura dioica (NCBI:txid34765)

pLDDT: mean 76.07, std 27.13, range [21.3, 98.88]

Radius of gyration: 39.53 Å; Cα contacts (8 Å, |Δi|>4): 942; chains: 2; bounding box: 74×84×164 Å

Sequence (738 aa):
MAKSRFEYVRDFEESDAVMKQCFIVLRIDGSNFHRFSDKHGFVKPNDERALLANRAAHGVMQIMPDCTIAYGQSDEYSFVLRPDTTVHGRRRQKLVSLAVSKFTAVYQFYWAHFFPETALLYPPAFDGRLVLYPSDKILRDYLAWRQVDCHINNLYNTTFHSLIQKQGLTASESEKRLSKTLSKEKNEILFQLGINYNDEKDIFKKGSVLIGAENRKENEGEIDLWEAQSSEESKHLQKRQVLVLHVDIIKDPFWQRYPNLLLPLEEVKKARKRQLQTDCNKKNNEYLFILVFYHALVFVILDFNIIRKSKTQKRANALYYCSSSRQAHLNMKILDSDHRSIQLYFHISIRPRALRQLGAACHLPYHQFMAKSRFEYVRDFEESDAVMKQCFIVLRIDGSNFHRFSDKHGFVKPNDERALLANRAAHGVMQIMPDCTIAYGQSDEYSFVLRPDTTVHGRRRQKLVSLAVSKFTAVYQFYWAHFFPETALLYPPAFDGRLVLYPSDKILRDYLAWRQVDCHINNLYNTTFHSLIQKQGLTASESEKRLSKTLSKEKNEILFQLGINYNDEKDIFKKGSVLIGAENRKENEGEIDLWEAQSSEESKHLQKRQVLVLHVDIIKDPFWQRYPNLLLPLEEVKKARKRQLQTDCNKKNNEYLFILVFYHALVFVILDFNIIRKSKTQKRANALYYCSSSRQAHLNMKILDSDHRSIQLYFHISIRPRALRQLGAACHLPYHQF